Protein AF-0000000081161438 (afdb_homodimer)

Radius of gyration: 26.87 Å; Cα contacts (8 Å, |Δi|>4): 1245; chains: 2; bounding box: 46×81×57 Å

Foldseek 3Di:
DPPPFAEFEAAAAAQQVQCCVVPVGSDDDALVNLLVVLPDPPWPDHAPRFHHHQEYEHEAAALVSDDALPDDHDGRYAYEYHHELVRLVRCDPVSVVSNLSNCPDLRHQAYDDAFDAALDDPVCRVVSLVSRLVSLLSADQRGEYEYDAHHHPPCHASPVRLVVRLVSCLVRPDLSRAYEDAQHQHFLVSLVVCCVSRVNAAYEHELCLLVHDPRSLNNLQNHPLLRYAYHHHWQPDDPDPTPGDGPRNSLVRLVSSCVSNVDDSSSSRVSNRNSSCVNRVVSD/DPPPFFEFEAAAAAQQVQCCVVPVGSDDDALVNLLVVLPDPPWPDHAPRFHHHQEYEHEAAALVSDDALPDDHDGRYAYEYHHELVRLVRCDPVSVVSNLSNCPDLRHQAYDDAFDAALDDPVCRVVSLVSRLVSLLSADQRGEYEYDAHHHPPCHASPVRLVVRLVSCLVRHDLSRAYEDAQHQHFLVSLVVCCVSRVNAAYEHELCLLVHDPRSLNNLQNHPLLRYAYHHHWQPDDPDPTPGDGPRNSLVRLVSSCVSNVDDSSSSRVSNRNSSCVNRVVSD

Sequence (568 aa):
MRAGLPNVFDSHFHLDRTSKKIWKQESGYTVEDLLKYSFSRNVDQKPASKVNVVGGVIIYSEPKTYPDVNFSIEGPWKVAVGVHPKHFDTLTVERSIVLKQLLQHPKVVALGECGLDRTIPVSKWSRQDEVFKRMLHLARADQPLVLHLRGPNGDMYGQDVHARCRELMEIICNPSQMIHVHCFKGTVEMVELWLRKFPRTYFGVTAAVQSFDDAQIAGLRAIPRDRLLLETDSPYFPPGRAEINTPAYIGDVGAYVISHLDLRPSELYQMTLENGLALYGARDMRAGLPNVFDSHFHLDRTSKKIWKQESGYTVEDLLKYSFSRNVDQKPASKVNVVGGVIIYSEPKTYPDVNFSIEGPWKVAVGVHPKHFDTLTVERSIVLKQLLQHPKVVALGECGLDRTIPVSKWSRQDEVFKRMLHLARADQPLVLHLRGPNGDMYGQDVHARCRELMEIICNPSQMIHVHCFKGTVEMVELWLRKFPRTYFGVTAAVQSFDDAQIAGLRAIPRDRLLLETDSPYFPPGRAEINTPAYIGDVGAYVISHLDLRPSELYQMTLENGLALYGARD

Nearest PDB structures (foldseek):
  2gzx-assembly2_B  TM=8.306E-01  e=2.203E-15  Staphylococcus aureus subsp. aureus MW2
  1xwy-assembly1_A  TM=7.849E-01  e=1.197E-15  Escherichia coli
  3rcm-assembly1_A  TM=7.867E-01  e=1.012E-14  Pseudomonas putida KT2440
  2y1h-assembly1_A  TM=7.968E-01  e=1.752E-14  Homo sapiens
  2y1h-assembly1_B  TM=7.716E-01  e=1.674E-13  Homo sapiens

Structure (mmCIF, N/CA/C/O backbone):
data_AF-0000000081161438-model_v1
#
loop_
_entity.id
_entity.type
_entity.pdbx_description
1 polymer 'Uncharacterized protein'
#
loop_
_atom_site.group_PDB
_atom_site.id
_atom_site.type_symbol
_atom_site.label_atom_id
_atom_site.label_alt_id
_atom_site.label_comp_id
_atom_site.label_asym_id
_atom_site.label_entity_id
_atom_site.label_seq_id
_atom_site.pdbx_PDB_ins_code
_atom_site.Cartn_x
_atom_site.Cartn_y
_atom_site.Cartn_z
_atom_site.occupancy
_atom_site.B_iso_or_equiv
_atom_site.auth_seq_id
_atom_site.auth_comp_id
_atom_site.auth_asym_id
_atom_site.auth_atom_id
_atom_site.pdbx_PDB_model_num
ATOM 1 N N . MET A 1 1 ? 23.766 -6.551 -2.883 1 31.58 1 MET A N 1
ATOM 2 C CA . MET A 1 1 ? 22.844 -6.754 -1.778 1 31.58 1 MET A CA 1
ATOM 3 C C . MET A 1 1 ? 22.844 -5.551 -0.839 1 31.58 1 MET A C 1
ATOM 5 O O . MET A 1 1 ? 23.891 -5.082 -0.425 1 31.58 1 MET A O 1
ATOM 9 N N . ARG A 1 2 ? 22.094 -4.473 -1.029 1 45.28 2 ARG A N 1
ATOM 10 C CA . ARG A 1 2 ? 22.188 -3.27 -0.208 1 45.28 2 ARG A CA 1
ATOM 11 C C . ARG A 1 2 ? 22.031 -3.602 1.271 1 45.28 2 ARG A C 1
ATOM 13 O O . ARG A 1 2 ? 21.125 -4.352 1.65 1 45.28 2 ARG A O 1
ATOM 20 N N . ALA A 1 3 ? 22.922 -3.42 2.275 1 52.47 3 ALA A N 1
ATOM 21 C CA . ALA A 1 3 ? 23.016 -3.635 3.719 1 52.47 3 ALA A CA 1
ATOM 22 C C . ALA A 1 3 ? 21.781 -3.068 4.43 1 52.47 3 ALA A C 1
ATOM 24 O O . ALA A 1 3 ? 21.359 -1.945 4.152 1 52.47 3 ALA A O 1
ATOM 25 N N . GLY A 1 4 ? 20.797 -4.117 4.898 1 76.44 4 GLY A N 1
ATOM 26 C CA . GLY A 1 4 ? 19.75 -3.771 5.855 1 76.44 4 GLY A CA 1
ATOM 27 C C . GLY A 1 4 ? 18.344 -3.98 5.312 1 76.44 4 GLY A C 1
ATOM 28 O O . GLY A 1 4 ? 17.375 -3.949 6.07 1 76.44 4 GLY A O 1
ATOM 29 N N . LEU A 1 5 ? 18.328 -4.371 3.85 1 87.06 5 LEU A N 1
ATOM 30 C CA . LEU A 1 5 ? 17 -4.602 3.289 1 87.06 5 LEU A CA 1
ATOM 31 C C . LEU A 1 5 ? 16.562 -6.043 3.512 1 87.06 5 LEU A C 1
ATOM 33 O O . LEU A 1 5 ? 17.391 -6.961 3.49 1 87.06 5 LEU A O 1
ATOM 37 N N . PRO A 1 6 ? 15.32 -6.277 3.67 1 92.75 6 PRO A N 1
ATOM 38 C CA . PRO A 1 6 ? 14.844 -7.648 3.855 1 92.75 6 PRO A CA 1
ATOM 39 C C . PRO A 1 6 ? 14.969 -8.492 2.592 1 92.75 6 PRO A C 1
ATOM 41 O O . PRO A 1 6 ? 14.742 -7.996 1.485 1 92.75 6 PRO A O 1
ATOM 44 N N . ASN A 1 7 ? 15.406 -9.773 2.756 1 96.75 7 ASN A N 1
ATOM 45 C CA . ASN A 1 7 ? 15.43 -10.742 1.663 1 96.75 7 ASN A CA 1
ATOM 46 C C . ASN A 1 7 ? 14.031 -11.273 1.351 1 96.75 7 ASN A C 1
ATOM 48 O O . ASN A 1 7 ? 13.266 -11.586 2.262 1 96.75 7 ASN A O 1
ATOM 52 N N . VAL A 1 8 ? 13.695 -11.305 0.025 1 97.56 8 VAL A N 1
ATOM 53 C CA . VAL A 1 8 ? 12.359 -11.734 -0.353 1 97.56 8 VAL A CA 1
ATOM 54 C C . VAL A 1 8 ? 12.438 -12.688 -1.545 1 97.56 8 VAL A C 1
ATOM 56 O O . VAL A 1 8 ? 13.469 -12.758 -2.219 1 97.56 8 VAL A O 1
ATOM 59 N N . PHE A 1 9 ? 11.375 -13.492 -1.742 1 98.12 9 PHE A N 1
ATOM 60 C CA . PHE A 1 9 ? 11.227 -14.469 -2.812 1 98.12 9 PHE A CA 1
ATOM 61 C C . PHE A 1 9 ? 9.977 -14.172 -3.641 1 98.12 9 PHE A C 1
ATOM 63 O O . PHE A 1 9 ? 8.875 -14.062 -3.1 1 98.12 9 PHE A O 1
ATOM 70 N N . ASP A 1 10 ? 10.086 -13.891 -4.922 1 98.56 10 ASP A N 1
ATOM 71 C CA . ASP A 1 10 ? 8.953 -13.742 -5.82 1 98.56 10 ASP A CA 1
ATOM 72 C C . ASP A 1 10 ? 8.57 -15.086 -6.453 1 98.56 10 ASP A C 1
ATOM 74 O O . ASP A 1 10 ? 9.211 -15.531 -7.41 1 98.56 10 ASP A O 1
ATOM 78 N N . SER A 1 11 ? 7.48 -15.641 -6.051 1 98.75 11 SER A N 1
ATOM 79 C CA . SER A 1 11 ? 7.199 -17.047 -6.352 1 98.75 11 SER A CA 1
ATOM 80 C C . SER A 1 11 ? 6.57 -17.188 -7.73 1 98.75 11 SER A C 1
ATOM 82 O O . SER A 1 11 ? 6.344 -18.312 -8.195 1 98.75 11 SER A O 1
ATOM 84 N N . HIS A 1 12 ? 6.305 -16.047 -8.422 1 98.88 12 HIS A N 1
ATOM 85 C CA . HIS A 1 12 ? 5.637 -16.156 -9.719 1 98.88 12 HIS A CA 1
ATOM 86 C C . HIS A 1 12 ? 5.734 -14.859 -10.508 1 98.88 12 HIS A C 1
ATOM 88 O O . HIS A 1 12 ? 5.102 -13.859 -10.148 1 98.88 12 HIS A O 1
ATOM 94 N N . PHE A 1 13 ? 6.492 -14.836 -11.531 1 98.75 13 PHE A N 1
ATOM 95 C CA . PHE A 1 13 ? 6.543 -13.688 -12.43 1 98.75 13 PHE A CA 1
ATOM 96 C C . PHE A 1 13 ? 6.934 -14.125 -13.836 1 98.75 13 PHE A C 1
ATOM 98 O O . PHE A 1 13 ? 7.523 -15.195 -14.023 1 98.75 13 PHE A O 1
ATOM 105 N N . HIS A 1 14 ? 6.578 -13.375 -14.844 1 98.75 14 HIS A N 1
ATOM 106 C CA . HIS A 1 14 ? 6.816 -13.711 -16.234 1 98.75 14 HIS A CA 1
ATOM 107 C C . HIS A 1 14 ? 7.891 -12.82 -16.844 1 98.75 14 HIS A C 1
ATOM 109 O O . HIS A 1 14 ? 7.609 -11.688 -17.266 1 98.75 14 HIS A O 1
ATOM 115 N N . LEU A 1 15 ? 9.055 -13.367 -16.953 1 98 15 LEU A N 1
ATOM 116 C CA . LEU A 1 15 ? 10.172 -12.602 -17.5 1 98 15 LEU A CA 1
ATOM 117 C C . LEU A 1 15 ? 9.914 -12.242 -18.969 1 98 15 LEU A C 1
ATOM 119 O O . LEU A 1 15 ? 10.133 -11.094 -19.375 1 98 15 LEU A O 1
ATOM 123 N N . ASP A 1 16 ? 9.414 -13.203 -19.719 1 97.69 16 ASP A N 1
ATOM 124 C CA . ASP A 1 16 ? 9.18 -13 -21.156 1 97.69 16 ASP A CA 1
ATOM 125 C C . ASP A 1 16 ? 8.125 -11.922 -21.391 1 97.69 16 ASP A C 1
ATOM 127 O O . ASP A 1 16 ? 8.336 -11 -22.172 1 97.69 16 ASP A O 1
ATOM 131 N N . ARG A 1 17 ? 7.043 -11.953 -20.641 1 97.88 17 ARG A N 1
ATOM 132 C CA . ARG A 1 17 ? 5.953 -11 -20.828 1 97.88 17 ARG A CA 1
ATOM 133 C C . ARG A 1 17 ? 6.352 -9.609 -20.328 1 97.88 17 ARG A C 1
ATOM 135 O O . ARG A 1 17 ? 5.973 -8.602 -20.938 1 97.88 17 ARG A O 1
ATOM 142 N N . THR A 1 18 ? 7.066 -9.602 -19.219 1 98.25 18 THR A N 1
ATOM 143 C CA . THR A 1 18 ? 7.5 -8.312 -18.672 1 98.25 18 THR A CA 1
ATOM 144 C C . THR A 1 18 ? 8.484 -7.633 -19.609 1 98.25 18 THR A C 1
ATOM 146 O O . THR A 1 18 ? 8.375 -6.434 -19.875 1 98.25 18 THR A O 1
ATOM 149 N N . SER A 1 19 ? 9.398 -8.414 -20.203 1 97.88 19 SER A N 1
ATOM 150 C CA . SER A 1 19 ? 10.359 -7.887 -21.172 1 97.88 19 SER A CA 1
ATOM 151 C C . SER A 1 19 ? 9.656 -7.348 -22.406 1 97.88 19 SER A C 1
ATOM 153 O O . SER A 1 19 ? 10.016 -6.285 -22.922 1 97.88 19 SER A O 1
ATOM 155 N N . LYS A 1 20 ? 8.703 -8.07 -22.859 1 97.75 20 LYS A N 1
ATOM 156 C CA . LYS A 1 20 ? 7.945 -7.629 -24.031 1 97.75 20 LYS A CA 1
ATOM 157 C C . LYS A 1 20 ? 7.27 -6.285 -23.766 1 97.75 20 LYS A C 1
ATOM 159 O O . LYS A 1 20 ? 7.281 -5.406 -24.641 1 97.75 20 LYS A O 1
ATOM 164 N N . LYS A 1 21 ? 6.672 -6.152 -22.609 1 97.25 21 LYS A N 1
ATOM 165 C CA . LYS A 1 21 ? 5.961 -4.926 -22.266 1 97.25 21 LYS A CA 1
ATOM 166 C C . LYS A 1 21 ? 6.918 -3.744 -22.156 1 97.25 21 LYS A C 1
ATOM 168 O O . LYS A 1 21 ? 6.586 -2.629 -22.562 1 97.25 21 LYS A O 1
ATOM 173 N N . ILE A 1 22 ? 8.086 -3.98 -21.578 1 96.69 22 ILE A N 1
ATOM 174 C CA . ILE A 1 22 ? 9.023 -2.9 -21.297 1 96.69 22 ILE A CA 1
ATOM 175 C C . ILE A 1 22 ? 9.844 -2.582 -22.547 1 96.69 22 ILE A C 1
ATOM 177 O O . ILE A 1 22 ? 10.016 -1.415 -22.906 1 96.69 22 ILE A O 1
ATOM 181 N N . TRP A 1 23 ? 10.336 -3.65 -23.266 1 97.19 23 TRP A N 1
ATOM 182 C CA . TRP A 1 23 ? 11.352 -3.451 -24.297 1 97.19 23 TRP A CA 1
ATOM 183 C C . TRP A 1 23 ? 10.867 -3.973 -25.656 1 97.19 23 TRP A C 1
ATOM 185 O O . TRP A 1 23 ? 11.625 -3.992 -26.625 1 97.19 23 TRP A O 1
ATOM 195 N N . LYS A 1 24 ? 9.656 -4.496 -25.734 1 97.19 24 LYS A N 1
ATOM 196 C CA . LYS A 1 24 ? 9.047 -5.016 -26.953 1 97.19 24 LYS A CA 1
ATOM 197 C C . LYS A 1 24 ? 9.797 -6.246 -27.453 1 97.19 24 LYS A C 1
ATOM 199 O O . LYS A 1 24 ? 9.773 -6.547 -28.656 1 97.19 24 LYS A O 1
ATOM 204 N N . GLN A 1 25 ? 10.484 -6.902 -26.5 1 96.31 25 GLN A N 1
ATOM 205 C CA . GLN A 1 25 ? 11.18 -8.156 -26.781 1 96.31 25 GLN A CA 1
ATOM 206 C C . GLN A 1 25 ? 10.906 -9.188 -25.703 1 96.31 25 GLN A C 1
ATOM 208 O O . GLN A 1 25 ? 10.984 -8.883 -24.5 1 96.31 25 GLN A O 1
ATOM 213 N N . GLU A 1 26 ? 10.672 -10.398 -26.062 1 94.62 26 GLU A N 1
ATOM 214 C CA . GLU A 1 26 ? 10.281 -11.438 -25.125 1 94.62 26 GLU A CA 1
ATOM 215 C C . GLU A 1 26 ? 11.508 -12.141 -24.531 1 94.62 26 GLU A C 1
ATOM 217 O O . GLU A 1 26 ? 11.406 -12.859 -23.547 1 94.62 26 GLU A O 1
ATOM 222 N N . SER A 1 27 ? 12.672 -11.961 -25.219 1 92.75 27 SER A N 1
ATOM 223 C CA . SER A 1 27 ? 13.906 -12.609 -24.781 1 92.75 27 SER A CA 1
ATOM 224 C C . SER A 1 27 ? 15.078 -11.625 -24.797 1 92.75 27 SER A C 1
ATOM 226 O O . SER A 1 27 ? 14.938 -10.492 -25.266 1 92.75 27 SER A O 1
ATOM 228 N N . GLY A 1 28 ? 16.125 -12.07 -24.109 1 93.56 28 GLY A N 1
ATOM 229 C CA . GLY A 1 28 ? 17.328 -11.273 -24.156 1 93.56 28 GLY A CA 1
ATOM 230 C C . GLY A 1 28 ? 17.547 -10.414 -22.938 1 93.56 28 GLY A C 1
ATOM 231 O O . GLY A 1 28 ? 18.531 -9.688 -22.828 1 93.56 28 GLY A O 1
ATOM 232 N N . TYR A 1 29 ? 16.703 -10.484 -22.031 1 96.19 29 TYR A N 1
ATOM 233 C CA . TYR A 1 29 ? 16.812 -9.711 -20.797 1 96.19 29 TYR A CA 1
ATOM 234 C C . TYR A 1 29 ? 16.781 -10.617 -19.578 1 96.19 29 TYR A C 1
ATOM 236 O O . TYR A 1 29 ? 16.219 -11.719 -19.625 1 96.19 29 TYR A O 1
ATOM 244 N N . THR A 1 30 ? 17.422 -10.148 -18.531 1 97.19 30 THR A N 1
ATOM 245 C CA . THR A 1 30 ? 17.5 -10.922 -17.297 1 97.19 30 THR A CA 1
ATOM 246 C C . THR A 1 30 ? 16.594 -10.32 -16.219 1 97.19 30 THR A C 1
ATOM 248 O O . THR A 1 30 ? 16.062 -9.227 -16.406 1 97.19 30 THR A O 1
ATOM 251 N N . VAL A 1 31 ? 16.406 -11.094 -15.164 1 98.06 31 VAL A N 1
ATOM 252 C CA . VAL A 1 31 ? 15.656 -10.562 -14.031 1 98.06 31 VAL A CA 1
ATOM 253 C C . VAL A 1 31 ? 16.359 -9.336 -13.469 1 98.06 31 VAL A C 1
ATOM 255 O O . VAL A 1 31 ? 15.703 -8.375 -13.047 1 98.06 31 VAL A O 1
ATOM 258 N N . GLU A 1 32 ? 17.703 -9.32 -13.508 1 97.56 32 GLU A N 1
ATOM 259 C CA . GLU A 1 32 ? 18.484 -8.172 -13.055 1 97.56 32 GLU A CA 1
ATOM 260 C C . GLU A 1 32 ? 18.156 -6.93 -13.891 1 97.56 32 GLU A C 1
ATOM 262 O O . GLU A 1 32 ? 18.125 -5.816 -13.375 1 97.56 32 GLU A O 1
ATOM 267 N N . ASP A 1 33 ? 17.906 -7.18 -15.148 1 97.62 33 ASP A N 1
ATOM 268 C CA . ASP A 1 33 ? 17.5 -6.066 -16.016 1 97.62 33 ASP A CA 1
ATOM 269 C C . ASP A 1 33 ? 16.188 -5.461 -15.547 1 97.62 33 ASP A C 1
ATOM 271 O O . ASP A 1 33 ? 16.016 -4.242 -15.547 1 97.62 33 ASP A O 1
ATOM 275 N N . LEU A 1 34 ? 15.227 -6.312 -15.172 1 97.69 34 LEU A N 1
ATOM 276 C CA . LEU A 1 34 ? 13.93 -5.848 -14.68 1 97.69 34 LEU A CA 1
ATOM 277 C C . LEU A 1 34 ? 14.094 -5.059 -13.391 1 97.69 34 LEU A C 1
ATOM 279 O O . LEU A 1 34 ? 13.453 -4.023 -13.203 1 97.69 34 LEU A O 1
ATOM 283 N N . LEU A 1 35 ? 14.969 -5.602 -12.477 1 97.06 35 LEU A N 1
ATOM 284 C CA . LEU A 1 35 ? 15.219 -4.938 -11.203 1 97.06 35 LEU A CA 1
ATOM 285 C C . LEU A 1 35 ? 15.836 -3.562 -11.414 1 97.06 35 LEU A C 1
ATOM 287 O O . LEU A 1 35 ? 15.406 -2.58 -10.812 1 97.06 35 LEU A O 1
ATOM 291 N N . LYS A 1 36 ? 16.797 -3.486 -12.312 1 96.88 36 LYS A N 1
ATOM 292 C CA . LYS A 1 36 ? 17.453 -2.219 -12.617 1 96.88 36 LYS A CA 1
ATOM 293 C C . LYS A 1 36 ? 16.484 -1.234 -13.258 1 96.88 36 LYS A C 1
ATOM 295 O O . LYS A 1 36 ? 16.484 -0.049 -12.922 1 96.88 36 LYS A O 1
ATOM 300 N N . TYR A 1 37 ? 15.656 -1.757 -14.164 1 96.88 37 TYR A N 1
ATOM 301 C CA . TYR A 1 37 ? 14.664 -0.938 -14.852 1 96.88 37 TYR A CA 1
ATOM 302 C C . TYR A 1 37 ? 13.734 -0.26 -13.852 1 96.88 37 TYR A C 1
ATOM 304 O O . TYR A 1 37 ? 13.406 0.919 -14 1 96.88 37 TYR A O 1
ATOM 312 N N . SER A 1 38 ? 13.32 -0.938 -12.844 1 95.81 38 SER A N 1
ATOM 313 C CA . SER A 1 38 ? 12.297 -0.499 -11.898 1 95.81 38 SER A CA 1
ATOM 314 C C . SER A 1 38 ? 12.781 0.692 -11.078 1 95.81 38 SER A C 1
ATOM 316 O O . SER A 1 38 ? 11.977 1.387 -10.453 1 95.81 38 SER A O 1
ATOM 318 N N . PHE A 1 39 ? 14.109 0.936 -11.078 1 93.44 39 PHE A N 1
ATOM 319 C CA . PHE A 1 39 ? 14.664 2.051 -10.32 1 93.44 39 PHE A CA 1
ATOM 320 C C . PHE A 1 39 ? 15.234 3.111 -11.258 1 93.44 39 PHE A C 1
ATOM 322 O O . PHE A 1 39 ? 15.859 4.074 -10.812 1 93.44 39 PHE A O 1
ATOM 329 N N . SER A 1 40 ? 15.016 2.912 -12.539 1 94.56 40 SER A N 1
ATOM 330 C CA . SER A 1 40 ? 15.555 3.836 -13.539 1 94.56 40 SER A CA 1
ATOM 331 C C . SER A 1 40 ? 14.703 5.098 -13.641 1 94.56 40 SER A C 1
ATOM 333 O O . SER A 1 40 ? 13.609 5.156 -13.07 1 94.56 40 SER A O 1
ATOM 335 N N . ARG A 1 41 ? 15.102 6.113 -14.273 1 90.88 41 ARG A N 1
ATOM 336 C CA . ARG A 1 41 ? 14.43 7.398 -14.438 1 90.88 41 ARG A CA 1
ATOM 337 C C . ARG A 1 41 ? 13.172 7.25 -15.289 1 90.88 41 ARG A C 1
ATOM 339 O O . ARG A 1 41 ? 12.305 8.125 -15.281 1 90.88 41 ARG A O 1
ATOM 346 N N . ASN A 1 42 ? 13.031 6.094 -16 1 88.88 42 ASN A N 1
ATOM 347 C CA . ASN A 1 42 ? 11.914 5.867 -16.906 1 88.88 42 ASN A CA 1
ATOM 348 C C . ASN A 1 42 ? 10.664 5.422 -16.156 1 88.88 42 ASN A C 1
ATOM 350 O O . ASN A 1 42 ? 9.57 5.359 -16.734 1 88.88 42 ASN A O 1
ATOM 354 N N . VAL A 1 43 ? 10.898 5.078 -14.93 1 91.44 43 VAL A N 1
ATOM 355 C CA . VAL A 1 43 ? 9.789 4.555 -14.133 1 91.44 43 VAL A CA 1
ATOM 356 C C . VAL A 1 43 ? 9.234 5.656 -13.234 1 91.44 43 VAL A C 1
ATOM 358 O O . VAL A 1 43 ? 9.969 6.266 -12.453 1 91.44 43 VAL A O 1
ATOM 361 N N . ASP A 1 44 ? 7.973 5.949 -13.352 1 83.94 44 ASP A N 1
ATOM 362 C CA . ASP A 1 44 ? 7.336 7.039 -12.625 1 83.94 44 ASP A CA 1
ATOM 363 C C . ASP A 1 44 ? 7.176 6.695 -11.141 1 83.94 44 ASP A C 1
ATOM 365 O O . ASP A 1 44 ? 7.492 7.508 -10.273 1 83.94 44 ASP A O 1
ATOM 369 N N . GLN A 1 45 ? 6.703 5.516 -10.898 1 87.75 45 GLN A N 1
ATOM 370 C CA . GLN A 1 45 ? 6.543 5.086 -9.516 1 87.75 45 GLN A CA 1
ATOM 371 C C . GLN A 1 45 ? 7.508 3.955 -9.18 1 87.75 45 GLN A C 1
ATOM 373 O O . GLN A 1 45 ? 7.246 2.791 -9.484 1 87.75 45 GLN A O 1
ATOM 378 N N . LYS A 1 46 ? 8.539 4.336 -8.492 1 91.19 46 LYS A N 1
ATOM 379 C CA . LYS A 1 46 ? 9.516 3.35 -8.039 1 91.19 46 LYS A CA 1
ATOM 380 C C . LYS A 1 46 ? 8.969 2.529 -6.871 1 91.19 46 LYS A C 1
ATOM 382 O O . LYS A 1 46 ? 8.047 2.967 -6.176 1 91.19 46 LYS A O 1
ATOM 387 N N . PRO A 1 47 ? 9.508 1.334 -6.676 1 92.25 47 PRO A N 1
ATOM 388 C CA . PRO A 1 47 ? 9.086 0.556 -5.508 1 92.25 47 PRO A CA 1
ATOM 389 C C . PRO A 1 47 ? 9.234 1.325 -4.199 1 92.25 47 PRO A C 1
ATOM 391 O O . PRO A 1 47 ? 10.305 1.872 -3.922 1 92.25 47 PRO A O 1
ATOM 394 N N . ALA A 1 48 ? 8.172 1.345 -3.469 1 87.38 48 ALA A N 1
ATOM 395 C CA . ALA A 1 48 ? 8.156 2.078 -2.205 1 87.38 48 ALA A CA 1
ATOM 396 C C . ALA A 1 48 ? 8.805 1.264 -1.092 1 87.38 48 ALA A C 1
ATOM 398 O O . ALA A 1 48 ? 9.492 1.819 -0.227 1 87.38 48 ALA A O 1
ATOM 399 N N . SER A 1 49 ? 8.508 0.006 -1.026 1 89 49 SER A N 1
ATOM 400 C CA . SER A 1 49 ? 9.102 -0.917 -0.068 1 89 49 SER A CA 1
ATOM 401 C C . SER A 1 49 ? 10.32 -1.62 -0.664 1 89 49 SER A C 1
ATOM 403 O O . SER A 1 49 ? 10.18 -2.645 -1.335 1 89 49 SER A O 1
ATOM 405 N N . LYS A 1 50 ? 11.484 -1.134 -0.329 1 87 50 LYS A N 1
ATOM 406 C CA . LYS A 1 50 ? 12.711 -1.663 -0.915 1 87 50 LYS A CA 1
ATOM 407 C C . LYS A 1 50 ? 13.109 -2.984 -0.262 1 87 50 LYS A C 1
ATOM 409 O O . LYS A 1 50 ? 13.109 -3.102 0.965 1 87 50 LYS A O 1
ATOM 414 N N . VAL A 1 51 ? 13.336 -3.924 -1.122 1 93.31 51 VAL A N 1
ATOM 415 C CA . VAL A 1 51 ? 13.68 -5.266 -0.663 1 93.31 51 VAL A CA 1
ATOM 416 C C . VAL A 1 51 ? 14.812 -5.832 -1.516 1 93.31 51 VAL A C 1
ATOM 418 O O . VAL A 1 51 ? 15.156 -5.266 -2.555 1 93.31 51 VAL A O 1
ATOM 421 N N . ASN A 1 52 ? 15.453 -6.871 -0.988 1 95.81 52 ASN A N 1
ATOM 422 C CA . ASN A 1 52 ? 16.422 -7.668 -1.743 1 95.81 52 ASN A CA 1
ATOM 423 C C . ASN A 1 52 ? 15.781 -8.938 -2.295 1 95.81 52 ASN A C 1
ATOM 425 O O . ASN A 1 52 ? 15.523 -9.883 -1.545 1 95.81 52 ASN A O 1
ATOM 429 N N . VAL A 1 53 ? 15.57 -8.93 -3.564 1 97.19 53 VAL A N 1
ATOM 430 C CA . VAL A 1 53 ? 14.984 -10.125 -4.172 1 97.19 53 VAL A CA 1
ATOM 431 C C . VAL A 1 53 ? 16.062 -11.195 -4.352 1 97.19 53 VAL A C 1
ATOM 433 O O . VAL A 1 53 ? 16.891 -11.102 -5.262 1 97.19 53 VAL A O 1
ATOM 436 N N . VAL A 1 54 ? 15.984 -12.273 -3.535 1 96.5 54 VAL A N 1
ATOM 437 C CA . VAL A 1 54 ? 17.109 -13.203 -3.488 1 96.5 54 VAL A CA 1
ATOM 438 C C . VAL A 1 54 ? 16.703 -14.531 -4.133 1 96.5 54 VAL A C 1
ATOM 440 O O . VAL A 1 54 ? 17.453 -15.508 -4.074 1 96.5 54 VAL A O 1
ATOM 443 N N . GLY A 1 55 ? 15.523 -14.57 -4.73 1 96.56 55 GLY A N 1
ATOM 444 C CA . GLY A 1 55 ? 15.039 -15.742 -5.441 1 96.56 55 GLY A CA 1
ATOM 445 C C . GLY A 1 55 ? 13.664 -15.547 -6.047 1 96.56 55 GLY A C 1
ATOM 446 O O . GLY A 1 55 ? 12.984 -14.57 -5.738 1 96.56 55 GLY A O 1
ATOM 447 N N . GLY A 1 56 ? 13.273 -16.375 -6.867 1 98 56 GLY A N 1
ATOM 448 C CA . GLY A 1 56 ? 11.977 -16.328 -7.508 1 98 56 GLY A CA 1
ATOM 449 C C . GLY A 1 56 ? 11.82 -17.359 -8.609 1 98 56 GLY A C 1
ATOM 450 O O . GLY A 1 56 ? 12.758 -18.094 -8.922 1 98 56 GLY A O 1
ATOM 451 N N . VAL A 1 57 ? 10.641 -17.469 -9.109 1 98.56 57 VAL A N 1
ATOM 452 C CA . VAL A 1 57 ? 10.32 -18.453 -10.133 1 98.56 57 VAL A CA 1
ATOM 453 C C . VAL A 1 57 ? 9.836 -17.75 -11.398 1 98.56 57 VAL A C 1
ATOM 455 O O . VAL A 1 57 ? 8.812 -17.062 -11.383 1 98.56 57 VAL A O 1
ATOM 458 N N . ILE A 1 58 ? 10.609 -17.875 -12.469 1 98.5 58 ILE A N 1
ATOM 459 C CA . ILE A 1 58 ? 10.234 -17.391 -13.789 1 98.5 58 ILE A CA 1
ATOM 460 C C . ILE A 1 58 ? 9.227 -18.344 -14.43 1 98.5 58 ILE A C 1
ATOM 462 O O . ILE A 1 58 ? 9.5 -19.547 -14.562 1 98.5 58 ILE A O 1
ATOM 466 N N . ILE A 1 59 ? 8.109 -17.812 -14.836 1 98.62 59 ILE A N 1
ATOM 467 C CA . ILE A 1 59 ? 7.059 -18.641 -15.406 1 98.62 59 ILE A CA 1
ATOM 468 C C . ILE A 1 59 ? 7.051 -18.484 -16.922 1 98.62 59 ILE A C 1
ATOM 470 O O . ILE A 1 59 ? 6.828 -17.391 -17.453 1 98.62 59 ILE A O 1
ATOM 474 N N . TYR A 1 60 ? 7.293 -19.547 -17.594 1 97.94 60 TYR A N 1
ATOM 475 C CA . TYR A 1 60 ? 7.027 -19.641 -19.031 1 97.94 60 TYR A CA 1
ATOM 476 C C . TYR A 1 60 ? 5.758 -20.438 -19.297 1 97.94 60 TYR A C 1
ATOM 478 O O . TYR A 1 60 ? 5.773 -21.672 -19.281 1 97.94 60 TYR A O 1
ATOM 486 N N . SER A 1 61 ? 4.699 -19.703 -19.594 1 97 61 SER A N 1
ATOM 487 C CA . SER A 1 61 ? 3.404 -20.359 -19.688 1 97 61 SER A CA 1
ATOM 488 C C . SER A 1 61 ? 2.912 -20.406 -21.125 1 97 61 SER A C 1
ATOM 490 O O . SER A 1 61 ? 1.754 -20.75 -21.391 1 97 61 SER A O 1
ATOM 492 N N . GLU A 1 62 ? 3.693 -20.031 -22.062 1 95.56 62 GLU A N 1
ATOM 493 C CA . GLU A 1 62 ? 3.428 -20.109 -23.484 1 95.56 62 GLU A CA 1
ATOM 494 C C . GLU A 1 62 ? 4.551 -20.844 -24.219 1 95.56 62 GLU A C 1
ATOM 496 O O . GLU A 1 62 ? 5.695 -20.391 -24.234 1 95.56 62 GLU A O 1
ATOM 501 N N . PRO A 1 63 ? 4.168 -21.906 -24.922 1 94.5 63 PRO A N 1
ATOM 502 C CA . PRO A 1 63 ? 5.195 -22.734 -25.547 1 94.5 63 PRO A CA 1
ATOM 503 C C . PRO A 1 63 ? 6.059 -21.953 -26.531 1 94.5 63 PRO A C 1
ATOM 505 O O . PRO A 1 63 ? 7.246 -22.266 -26.703 1 94.5 63 PRO A O 1
ATOM 508 N N . LYS A 1 64 ? 5.508 -20.922 -27.141 1 92.06 64 LYS A N 1
ATOM 509 C CA . LYS A 1 64 ? 6.25 -20.141 -28.125 1 92.06 64 LYS A CA 1
ATOM 510 C C . LYS A 1 64 ? 7.402 -19.375 -27.484 1 92.06 64 LYS A C 1
ATOM 512 O O . LYS A 1 64 ? 8.375 -19.016 -28.141 1 92.06 64 LYS A O 1
ATOM 517 N N . THR A 1 65 ? 7.371 -19.203 -26.172 1 93.88 65 THR A N 1
ATOM 518 C CA . THR A 1 65 ? 8.391 -18.406 -25.5 1 93.88 65 THR A CA 1
ATOM 519 C C . THR A 1 65 ? 9.266 -19.266 -24.609 1 93.88 65 THR A C 1
ATOM 521 O O . THR A 1 65 ? 10.102 -18.75 -23.859 1 93.88 65 THR A O 1
ATOM 524 N N . TYR A 1 66 ? 9.055 -20.609 -24.656 1 95.25 66 TYR A N 1
ATOM 525 C CA . TYR A 1 66 ? 9.906 -21.5 -23.875 1 95.25 66 TYR A CA 1
ATOM 526 C C . TYR A 1 66 ? 11.375 -21.203 -24.109 1 95.25 66 TYR A C 1
ATOM 528 O O . TYR A 1 66 ? 11.781 -20.891 -25.234 1 95.25 66 TYR A O 1
ATOM 536 N N . PRO A 1 67 ? 12.164 -21.312 -23.094 1 94.06 67 PRO A N 1
ATOM 537 C CA . PRO A 1 67 ? 13.602 -21.297 -23.344 1 94.06 67 PRO A CA 1
ATOM 538 C C . PRO A 1 67 ? 14.094 -22.547 -24.047 1 94.06 67 PRO A C 1
ATOM 540 O O . PRO A 1 67 ? 13.359 -23.531 -24.156 1 94.06 67 PRO A O 1
ATOM 543 N N . ASP A 1 68 ? 15.305 -22.453 -24.484 1 93.38 68 ASP A N 1
ATOM 544 C CA . ASP A 1 68 ? 15.938 -23.641 -25.031 1 93.38 68 ASP A CA 1
ATOM 545 C C . ASP A 1 68 ? 16.062 -24.734 -23.984 1 93.38 68 ASP A C 1
ATOM 547 O O . ASP A 1 68 ? 16.219 -24.453 -22.797 1 93.38 68 ASP A O 1
ATOM 551 N N . VAL A 1 69 ? 15.992 -26 -24.375 1 93.38 69 VAL A N 1
ATOM 552 C CA . VAL A 1 69 ? 16.031 -27.125 -23.453 1 93.38 69 VAL A CA 1
ATOM 553 C C . VAL A 1 69 ? 17.359 -27.109 -22.688 1 93.38 69 VAL A C 1
ATOM 555 O O . VAL A 1 69 ? 17.438 -27.625 -21.562 1 93.38 69 VAL A O 1
ATOM 558 N N . ASN A 1 70 ? 18.391 -26.469 -23.312 1 92.5 70 ASN A N 1
ATOM 559 C CA . ASN A 1 70 ? 19.703 -26.406 -22.688 1 92.5 70 ASN A CA 1
ATOM 560 C C . ASN A 1 70 ? 20.016 -24.984 -22.203 1 92.5 70 ASN A C 1
ATOM 562 O O . ASN A 1 70 ? 21.188 -24.594 -22.172 1 92.5 70 ASN A O 1
ATOM 566 N N . PHE A 1 71 ? 18.922 -24.297 -21.844 1 93.12 71 PHE A N 1
ATOM 567 C CA . PHE A 1 71 ? 19.125 -22.906 -21.422 1 93.12 71 PHE A CA 1
ATOM 568 C C . PHE A 1 71 ? 19.938 -22.859 -20.125 1 93.12 71 PHE A C 1
ATOM 570 O O . PHE A 1 71 ? 20.109 -23.875 -19.453 1 93.12 71 PHE A O 1
ATOM 577 N N . SER A 1 72 ? 20.547 -21.703 -19.922 1 92 72 SER A N 1
ATOM 578 C CA . SER A 1 72 ? 21.219 -21.406 -18.672 1 92 72 SER A CA 1
ATOM 579 C C . SER A 1 72 ? 20.656 -20.141 -18.031 1 92 72 SER A C 1
ATOM 581 O O . SER A 1 72 ? 20.234 -19.219 -18.734 1 92 72 SER A O 1
ATOM 583 N N . ILE A 1 73 ? 20.547 -20.172 -16.844 1 90.5 73 ILE A N 1
ATOM 584 C CA . ILE A 1 73 ? 20.109 -19 -16.109 1 90.5 73 ILE A CA 1
ATOM 585 C C . ILE A 1 73 ? 21.031 -18.75 -14.914 1 90.5 73 ILE A C 1
ATOM 587 O O . ILE A 1 73 ? 21.406 -19.688 -14.211 1 90.5 73 ILE A O 1
ATOM 591 N N . GLU A 1 74 ? 21.5 -17.562 -14.836 1 87.31 74 GLU A N 1
ATOM 592 C CA . GLU A 1 74 ? 22.359 -17.172 -13.727 1 87.31 74 GLU A CA 1
ATOM 593 C C . GLU A 1 74 ? 21.547 -16.609 -12.562 1 87.31 74 GLU A C 1
ATOM 595 O O . GLU A 1 74 ? 20.375 -16.234 -12.734 1 87.31 74 GLU A O 1
ATOM 600 N N . GLY A 1 75 ? 22.156 -16.688 -11.445 1 87.94 75 GLY A N 1
ATOM 601 C CA . GLY A 1 75 ? 21.516 -16.109 -10.281 1 87.94 75 GLY A CA 1
ATOM 602 C C . GLY A 1 75 ? 20.609 -17.078 -9.547 1 87.94 75 GLY A C 1
ATOM 603 O O . GLY A 1 75 ? 20.688 -18.281 -9.758 1 87.94 75 GLY A O 1
ATOM 604 N N . PRO A 1 76 ? 19.781 -16.562 -8.656 1 93.81 76 PRO A N 1
ATOM 605 C CA . PRO A 1 76 ? 18.984 -17.391 -7.762 1 93.81 76 PRO A CA 1
ATOM 606 C C . PRO A 1 76 ? 17.625 -17.781 -8.352 1 93.81 76 PRO A C 1
ATOM 608 O O . PRO A 1 76 ? 16.75 -18.266 -7.629 1 93.81 76 PRO A O 1
ATOM 611 N N . TRP A 1 77 ? 17.422 -17.641 -9.602 1 96.69 77 TRP A N 1
ATOM 612 C CA . TRP A 1 77 ? 16.109 -17.766 -10.242 1 96.69 77 TRP A CA 1
ATOM 613 C C . TRP A 1 77 ? 15.828 -19.203 -10.625 1 96.69 77 TRP A C 1
ATOM 615 O O . TRP A 1 77 ? 16.719 -19.922 -11.078 1 96.69 77 TRP A O 1
ATOM 625 N N . LYS A 1 78 ? 14.68 -19.656 -10.367 1 97.25 78 LYS A N 1
ATOM 626 C CA . LYS A 1 78 ? 14.148 -20.953 -10.828 1 97.25 78 LYS A CA 1
ATOM 627 C C . LYS A 1 78 ? 13.109 -20.75 -11.922 1 97.25 78 LYS A C 1
ATOM 629 O O . LYS A 1 78 ? 12.672 -19.625 -12.188 1 97.25 78 LYS A O 1
ATOM 634 N N . VAL A 1 79 ? 12.797 -21.844 -12.578 1 97.56 79 VAL A N 1
ATOM 635 C CA . VAL A 1 79 ? 11.914 -21.734 -13.734 1 97.56 79 VAL A CA 1
ATOM 636 C C . VAL A 1 79 ? 10.758 -22.719 -13.602 1 97.56 79 VAL A C 1
ATOM 638 O O . VAL A 1 79 ? 10.93 -23.828 -13.07 1 97.56 79 VAL A O 1
ATOM 641 N N . ALA A 1 80 ? 9.625 -22.312 -13.984 1 98.19 80 ALA A N 1
ATOM 642 C CA . ALA A 1 80 ? 8.477 -23.172 -14.234 1 98.19 80 ALA A CA 1
ATOM 643 C C . ALA A 1 80 ? 8.031 -23.094 -15.688 1 98.19 80 ALA A C 1
ATOM 645 O O . ALA A 1 80 ? 8.047 -22.016 -16.281 1 98.19 80 ALA A O 1
ATOM 646 N N . VAL A 1 81 ? 7.637 -24.219 -16.25 1 98 81 VAL A N 1
ATOM 647 C CA . VAL A 1 81 ? 7.191 -24.25 -17.641 1 98 81 VAL A CA 1
ATOM 648 C C . VAL A 1 81 ? 5.84 -24.969 -17.734 1 98 81 VAL A C 1
ATOM 650 O O . VAL A 1 81 ? 5.609 -25.969 -17.047 1 98 81 VAL A O 1
ATOM 653 N N . GLY A 1 82 ? 4.961 -24.391 -18.391 1 97.94 82 GLY A N 1
ATOM 654 C CA . GLY A 1 82 ? 3.641 -24.969 -18.594 1 97.94 82 GLY A CA 1
ATOM 655 C C . GLY A 1 82 ? 2.885 -24.328 -19.75 1 97.94 82 GLY A C 1
ATOM 656 O O . GLY A 1 82 ? 3.484 -23.938 -20.75 1 97.94 82 GLY A O 1
ATOM 657 N N . VAL A 1 83 ? 1.599 -24.438 -19.719 1 97.81 83 VAL A N 1
ATOM 658 C CA . VAL A 1 83 ? 0.721 -23.859 -20.734 1 97.81 83 VAL A CA 1
ATOM 659 C C . VAL A 1 83 ? -0.451 -23.156 -20.047 1 97.81 83 VAL A C 1
ATOM 661 O O . VAL A 1 83 ? -1.269 -23.797 -19.391 1 97.81 83 VAL A O 1
ATOM 664 N N . HIS A 1 84 ? -0.481 -21.828 -20.219 1 98.06 84 HIS A N 1
ATOM 665 C CA . HIS A 1 84 ? -1.597 -21.078 -19.656 1 98.06 84 HIS A CA 1
ATOM 666 C C . HIS A 1 84 ? -2.934 -21.641 -20.141 1 98.06 84 HIS A C 1
ATOM 668 O O . HIS A 1 84 ? -3.107 -21.906 -21.328 1 98.06 84 HIS A O 1
ATOM 674 N N . PRO A 1 85 ? -3.852 -21.766 -19.266 1 97.62 85 PRO A N 1
ATOM 675 C CA . PRO A 1 85 ? -5.098 -22.438 -19.641 1 97.62 85 PRO A CA 1
ATOM 676 C C . PRO A 1 85 ? -5.863 -21.703 -20.734 1 97.62 85 PRO A C 1
ATOM 678 O O . PRO A 1 85 ? -6.656 -22.312 -21.453 1 97.62 85 PRO A O 1
ATOM 681 N N . LYS A 1 86 ? -5.633 -20.422 -20.922 1 96.56 86 LYS A N 1
ATOM 682 C CA . LYS A 1 86 ? -6.305 -19.719 -22.016 1 96.56 86 LYS A CA 1
ATOM 683 C C . LYS A 1 86 ? -5.703 -20.094 -23.359 1 96.56 86 LYS A C 1
ATOM 685 O O . LYS A 1 86 ? -6.305 -19.844 -24.406 1 96.56 86 LYS A O 1
ATOM 690 N N . HIS A 1 87 ? -4.52 -20.656 -23.312 1 95.62 87 HIS A N 1
ATOM 691 C CA . HIS A 1 87 ? -3.807 -20.984 -24.531 1 95.62 87 HIS A CA 1
ATOM 692 C C . HIS A 1 87 ? -3.562 -22.484 -24.641 1 95.62 87 HIS A C 1
ATOM 694 O O . HIS A 1 87 ? -2.533 -22.906 -25.172 1 95.62 87 HIS A O 1
ATOM 700 N N . PHE A 1 88 ? -4.465 -23.219 -24.141 1 94.38 88 PHE A N 1
ATOM 701 C CA . PHE A 1 88 ? -4.34 -24.672 -24.062 1 94.38 88 PHE A CA 1
ATOM 702 C C . PHE A 1 88 ? -4.094 -25.281 -25.438 1 94.38 88 PHE A C 1
ATOM 704 O O . PHE A 1 88 ? -3.455 -26.328 -25.547 1 94.38 88 PHE A O 1
ATOM 711 N N . ASP A 1 89 ? -4.531 -24.594 -26.484 1 93.44 89 ASP A N 1
ATOM 712 C CA . ASP A 1 89 ? -4.449 -25.141 -27.828 1 93.44 89 ASP A CA 1
ATOM 713 C C . ASP A 1 89 ? -3.041 -24.984 -28.391 1 93.44 89 ASP A C 1
ATOM 715 O O . ASP A 1 89 ? -2.721 -25.562 -29.438 1 93.44 89 ASP A O 1
ATOM 719 N N . THR A 1 90 ? -2.184 -24.359 -27.688 1 93.94 90 THR A N 1
ATOM 720 C CA . THR A 1 90 ? -0.827 -24.141 -28.188 1 93.94 90 THR A CA 1
ATOM 721 C C . THR A 1 90 ? 0.077 -25.312 -27.812 1 93.94 90 THR A C 1
ATOM 723 O O . THR A 1 90 ? 1.216 -25.391 -28.266 1 93.94 90 THR A O 1
ATOM 726 N N . LEU A 1 91 ? -0.417 -26.266 -27.016 1 92.69 91 LEU A N 1
ATOM 727 C CA . LEU A 1 91 ? 0.36 -27.438 -26.656 1 92.69 91 LEU A CA 1
ATOM 728 C C . LEU A 1 91 ? 0.233 -28.516 -27.734 1 92.69 91 LEU A C 1
ATOM 730 O O . LEU A 1 91 ? -0.553 -29.453 -27.594 1 92.69 91 LEU A O 1
ATOM 734 N N . THR A 1 92 ? 1.04 -28.375 -28.719 1 91.5 92 THR A N 1
ATOM 735 C CA . THR A 1 92 ? 1.109 -29.391 -29.781 1 91.5 92 THR A CA 1
ATOM 736 C C . THR A 1 92 ? 1.931 -30.594 -29.312 1 91.5 92 THR A C 1
ATOM 738 O O . THR A 1 92 ? 2.529 -30.562 -28.25 1 91.5 92 THR A O 1
ATOM 741 N N . VAL A 1 93 ? 1.891 -31.625 -30.125 1 91.25 93 VAL A N 1
ATOM 742 C CA . VAL A 1 93 ? 2.678 -32.812 -29.812 1 91.25 93 VAL A CA 1
ATOM 743 C C . VAL A 1 93 ? 4.156 -32.438 -29.703 1 91.25 93 VAL A C 1
ATOM 745 O O . VAL A 1 93 ? 4.844 -32.875 -28.781 1 91.25 93 VAL A O 1
ATOM 748 N N . GLU A 1 94 ? 4.539 -31.641 -30.625 1 91.81 94 GLU A N 1
ATOM 749 C CA . GLU A 1 94 ? 5.934 -31.219 -30.625 1 91.81 94 GLU A CA 1
ATOM 750 C C . GLU A 1 94 ? 6.277 -30.422 -29.375 1 91.81 94 GLU A C 1
ATOM 752 O O . GLU A 1 94 ? 7.34 -30.609 -28.781 1 91.81 94 GLU A O 1
ATOM 757 N N . ARG A 1 95 ? 5.395 -29.516 -28.969 1 92.12 95 ARG A N 1
ATOM 758 C CA . ARG A 1 95 ? 5.641 -28.672 -27.812 1 92.12 95 ARG A CA 1
ATOM 759 C C . ARG A 1 95 ? 5.559 -29.484 -26.516 1 92.12 95 ARG A C 1
ATOM 761 O O . ARG A 1 95 ? 6.246 -29.188 -25.547 1 92.12 95 ARG A O 1
ATOM 768 N N . SER A 1 96 ? 4.75 -30.5 -26.625 1 93.81 96 SER A N 1
ATOM 769 C CA . SER A 1 96 ? 4.66 -31.391 -25.469 1 93.81 96 SER A CA 1
ATOM 770 C C . SER A 1 96 ? 5.988 -32.094 -25.203 1 93.81 96 SER A C 1
ATOM 772 O O . SER A 1 96 ? 6.359 -32.312 -24.047 1 93.81 96 SER A O 1
ATOM 774 N N . ILE A 1 97 ? 6.695 -32.438 -26.234 1 94.75 97 ILE A N 1
ATOM 775 C CA . ILE A 1 97 ? 8 -33.094 -26.125 1 94.75 97 ILE A CA 1
ATOM 776 C C . ILE A 1 97 ? 9 -32.125 -25.516 1 94.75 97 ILE A C 1
ATOM 778 O O . ILE A 1 97 ? 9.773 -32.469 -24.625 1 94.75 97 ILE A O 1
ATOM 782 N N . VAL A 1 98 ? 8.938 -30.891 -25.984 1 95.56 98 VAL A N 1
ATOM 783 C CA . VAL A 1 98 ? 9.82 -29.859 -25.453 1 95.56 98 VAL A CA 1
ATOM 784 C C . VAL A 1 98 ? 9.531 -29.641 -23.969 1 95.56 98 VAL A C 1
ATOM 786 O O . VAL A 1 98 ? 10.453 -29.531 -23.172 1 95.56 98 VAL A O 1
ATOM 789 N N . LEU A 1 99 ? 8.266 -29.594 -23.656 1 96.69 99 LEU A N 1
ATOM 790 C CA . LEU A 1 99 ? 7.844 -29.422 -22.281 1 96.69 99 LEU A CA 1
ATOM 791 C C . LEU A 1 99 ? 8.406 -30.531 -21.391 1 96.69 99 LEU A C 1
ATOM 793 O O . LEU A 1 99 ? 8.961 -30.266 -20.328 1 96.69 99 LEU A O 1
ATOM 797 N N . LYS A 1 100 ? 8.32 -31.75 -21.828 1 96.12 100 LYS A N 1
ATOM 798 C CA . LYS A 1 100 ? 8.812 -32.906 -21.078 1 96.12 100 LYS A CA 1
ATOM 799 C C . LYS A 1 100 ? 10.32 -32.812 -20.875 1 96.12 100 LYS A C 1
ATOM 801 O O . LYS A 1 100 ? 10.828 -33.156 -19.797 1 96.12 100 LYS A O 1
ATOM 806 N N . GLN A 1 101 ? 10.984 -32.375 -21.922 1 96.75 101 GLN A N 1
ATOM 807 C CA . GLN A 1 101 ? 12.43 -32.219 -21.828 1 96.75 101 GLN A CA 1
ATOM 808 C C . GLN A 1 101 ? 12.812 -31.141 -20.844 1 96.75 101 GLN A C 1
ATOM 810 O O . GLN A 1 101 ? 13.727 -31.312 -20.031 1 96.75 101 GLN A O 1
ATOM 815 N N . LEU A 1 102 ? 12.117 -30.031 -20.891 1 97.06 102 LEU A N 1
ATOM 816 C CA . LEU A 1 102 ? 12.398 -28.906 -20.016 1 97.06 102 LEU A CA 1
ATOM 817 C C . LEU A 1 102 ? 12.18 -29.281 -18.562 1 97.06 102 LEU A C 1
ATOM 819 O O . LEU A 1 102 ? 12.906 -28.844 -17.672 1 97.06 102 LEU A O 1
ATOM 823 N N . LEU A 1 103 ? 11.203 -30.141 -18.281 1 96.25 103 LEU A N 1
ATOM 824 C CA . LEU A 1 103 ? 10.867 -30.547 -16.922 1 96.25 103 LEU A CA 1
ATOM 825 C C . LEU A 1 103 ? 12 -31.359 -16.297 1 96.25 103 LEU A C 1
ATOM 827 O O . LEU A 1 103 ? 12.039 -31.547 -15.086 1 96.25 103 LEU A O 1
ATOM 831 N N . GLN A 1 104 ? 12.961 -31.781 -17.141 1 94.69 104 GLN A N 1
ATOM 832 C CA . GLN A 1 104 ? 14.102 -32.531 -16.656 1 94.69 104 GLN A CA 1
ATOM 833 C C . GLN A 1 104 ? 15.297 -31.625 -16.375 1 94.69 104 GLN A C 1
ATOM 835 O O . GLN A 1 104 ? 16.266 -32.062 -15.742 1 94.69 104 GLN A O 1
ATOM 840 N N . HIS A 1 105 ? 15.195 -30.406 -16.875 1 94.5 105 HIS A N 1
ATOM 841 C CA . HIS A 1 105 ? 16.266 -29.453 -16.641 1 94.5 105 HIS A CA 1
ATOM 842 C C . HIS A 1 105 ? 16.422 -29.125 -15.164 1 94.5 105 HIS A C 1
ATOM 844 O O . HIS A 1 105 ? 15.422 -28.938 -14.461 1 94.5 105 HIS A O 1
ATOM 850 N N . PRO A 1 106 ? 17.594 -29.047 -14.609 1 92.31 106 PRO A N 1
ATOM 851 C CA . PRO A 1 106 ? 17.812 -28.828 -13.18 1 92.31 106 PRO A CA 1
ATOM 852 C C . PRO A 1 106 ? 17.219 -27.516 -12.688 1 92.31 106 PRO A C 1
ATOM 854 O O . PRO A 1 106 ? 16.844 -27.406 -11.516 1 92.31 106 PRO A O 1
ATOM 857 N N . LYS A 1 107 ? 17.109 -26.484 -13.562 1 94.88 107 LYS A N 1
ATOM 858 C CA . LYS A 1 107 ? 16.594 -25.172 -13.164 1 94.88 107 LYS A CA 1
ATOM 859 C C . LYS A 1 107 ? 15.078 -25.109 -13.297 1 94.88 107 LYS A C 1
ATOM 861 O O . LYS A 1 107 ? 14.445 -24.203 -12.773 1 94.88 107 LYS A O 1
ATOM 866 N N . VAL A 1 108 ? 14.516 -26.078 -13.969 1 96.69 108 VAL A N 1
ATOM 867 C CA . VAL A 1 108 ? 13.062 -26.156 -14.055 1 96.69 108 VAL A CA 1
ATOM 868 C C . VAL A 1 108 ? 12.516 -26.953 -12.867 1 96.69 108 VAL A C 1
ATOM 870 O O . VAL A 1 108 ? 12.594 -28.188 -12.844 1 96.69 108 VAL A O 1
ATOM 873 N N . VAL A 1 109 ? 11.914 -26.203 -11.953 1 96.81 109 VAL A N 1
ATOM 874 C CA . VAL A 1 109 ? 11.633 -26.812 -10.656 1 96.81 109 VAL A CA 1
ATOM 875 C C . VAL A 1 109 ? 10.133 -27.078 -10.523 1 96.81 109 VAL A C 1
ATOM 877 O O . VAL A 1 109 ? 9.688 -27.641 -9.523 1 96.81 109 VAL A O 1
ATOM 880 N N . ALA A 1 110 ? 9.352 -26.656 -11.531 1 98 110 ALA A N 1
ATOM 881 C CA . ALA A 1 110 ? 7.906 -26.797 -11.406 1 98 110 ALA A CA 1
ATOM 882 C C . ALA A 1 110 ? 7.254 -26.953 -12.773 1 98 110 ALA A C 1
ATOM 884 O O . ALA A 1 110 ? 7.777 -26.453 -13.781 1 98 110 ALA A O 1
ATOM 885 N N . LEU A 1 111 ? 6.207 -27.703 -12.773 1 98.06 111 LEU A N 1
ATOM 886 C CA . LEU A 1 111 ? 5.305 -27.734 -13.922 1 98.06 111 LEU A CA 1
ATOM 887 C C . LEU A 1 111 ? 4.223 -26.656 -13.789 1 98.06 111 LEU A C 1
ATOM 889 O O . LEU A 1 111 ? 3.463 -26.656 -12.82 1 98.06 111 LEU A O 1
ATOM 893 N N . GLY A 1 112 ? 4.195 -25.719 -14.68 1 97.31 112 GLY A N 1
ATOM 894 C CA . GLY A 1 112 ? 3.205 -24.656 -14.688 1 97.31 112 GLY A CA 1
ATOM 895 C C . GLY A 1 112 ? 3.699 -23.375 -15.352 1 97.31 112 GLY A C 1
ATOM 896 O O . GLY A 1 112 ? 4.863 -23.297 -15.742 1 97.31 112 GLY A O 1
ATOM 897 N N . GLU A 1 113 ? 2.873 -22.469 -15.586 1 96.94 113 GLU A N 1
ATOM 898 C CA . GLU A 1 113 ? 1.505 -22.422 -15.078 1 96.94 113 GLU A CA 1
ATOM 899 C C . GLU A 1 113 ? 0.575 -23.297 -15.922 1 96.94 113 GLU A C 1
ATOM 901 O O . GLU A 1 113 ? 0.816 -23.5 -17.109 1 96.94 113 GLU A O 1
ATOM 906 N N . CYS A 1 114 ? -0.315 -23.938 -15.344 1 98.12 114 CYS A N 1
ATOM 907 C CA . CYS A 1 114 ? -1.389 -24.719 -15.945 1 98.12 114 CYS A CA 1
ATOM 908 C C . CYS A 1 114 ? -2.658 -24.641 -15.102 1 98.12 114 CYS A C 1
ATOM 910 O O . CYS A 1 114 ? -2.703 -23.922 -14.109 1 98.12 114 CYS A O 1
ATOM 912 N N . GLY A 1 115 ? -3.703 -25.203 -15.562 1 98.38 115 GLY A N 1
ATOM 913 C CA . GLY A 1 115 ? -4.938 -25.172 -14.797 1 98.38 115 GLY A CA 1
ATOM 914 C C . GLY A 1 115 ? -6.164 -24.875 -15.641 1 98.38 115 GLY A C 1
ATOM 915 O O . GLY A 1 115 ? -6.324 -25.438 -16.719 1 98.38 115 GLY A O 1
ATOM 916 N N . LEU A 1 116 ? -7.062 -24.078 -15.008 1 98.56 116 LEU A N 1
ATOM 917 C CA . LEU A 1 116 ? -8.352 -23.797 -15.633 1 98.56 116 LEU A CA 1
ATOM 918 C C . LEU A 1 116 ? -8.672 -22.312 -15.594 1 98.56 116 LEU A C 1
ATOM 920 O O . LEU A 1 116 ? -8.57 -21.672 -14.539 1 98.56 116 LEU A O 1
ATOM 924 N N . ASP A 1 117 ? -8.977 -21.734 -16.688 1 98.06 117 ASP A N 1
ATOM 925 C CA . ASP A 1 117 ? -9.492 -20.375 -16.828 1 98.06 117 ASP A CA 1
ATOM 926 C C . ASP A 1 117 ? -10.82 -20.375 -17.594 1 98.06 117 ASP A C 1
ATOM 928 O O . ASP A 1 117 ? -10.836 -20.453 -18.828 1 98.06 117 ASP A O 1
ATOM 932 N N . ARG A 1 118 ? -11.906 -20.219 -16.875 1 97.75 118 ARG A N 1
ATOM 933 C CA . ARG A 1 118 ? -13.234 -20.391 -17.438 1 97.75 118 ARG A CA 1
ATOM 934 C C . ARG A 1 118 ? -13.789 -19.062 -17.938 1 97.75 118 ARG A C 1
ATOM 936 O O . ARG A 1 118 ? -15 -18.906 -18.125 1 97.75 118 ARG A O 1
ATOM 943 N N . THR A 1 119 ? -12.875 -18.094 -18.094 1 96.06 119 THR A N 1
ATOM 944 C CA . THR A 1 119 ? -13.312 -16.859 -18.734 1 96.06 119 THR A CA 1
ATOM 945 C C . THR A 1 119 ? -13.438 -17.062 -20.25 1 96.06 119 THR A C 1
ATOM 947 O O . THR A 1 119 ? -13.938 -16.188 -20.953 1 96.06 119 THR A O 1
ATOM 950 N N . ILE A 1 120 ? -12.984 -18.219 -20.75 1 96.12 120 ILE A N 1
ATOM 951 C CA . ILE A 1 120 ? -13.094 -18.594 -22.156 1 96.12 120 ILE A CA 1
ATOM 952 C C . ILE A 1 120 ? -14.5 -19.125 -22.438 1 96.12 120 ILE A C 1
ATOM 954 O O . ILE A 1 120 ? -15.258 -19.406 -21.5 1 96.12 120 ILE A O 1
ATOM 958 N N . PRO A 1 121 ? -14.867 -19.234 -23.75 1 95.69 121 PRO A N 1
ATOM 959 C CA . PRO A 1 121 ? -16.203 -19.766 -24.062 1 95.69 121 PRO A CA 1
ATOM 960 C C . PRO A 1 121 ? -16.438 -21.156 -23.5 1 95.69 121 PRO A C 1
ATOM 962 O O . PRO A 1 121 ? -15.531 -22 -23.516 1 95.69 121 PRO A O 1
ATOM 965 N N . VAL A 1 122 ? -17.609 -21.391 -23.031 1 95.81 122 VAL A N 1
ATOM 966 C CA . VAL A 1 122 ? -18.016 -22.625 -22.375 1 95.81 122 VAL A CA 1
ATOM 967 C C . VAL A 1 122 ? -17.75 -23.812 -23.312 1 95.81 122 VAL A C 1
ATOM 969 O O . VAL A 1 122 ? -17.391 -24.891 -22.844 1 95.81 122 VAL A O 1
ATOM 972 N N . SER A 1 123 ? -17.875 -23.594 -24.594 1 96.94 123 SER A N 1
ATOM 973 C CA . SER A 1 123 ? -17.688 -24.641 -25.594 1 96.94 123 SER A CA 1
ATOM 974 C C . SER A 1 123 ? -16.266 -25.172 -25.578 1 96.94 123 SER A C 1
ATOM 976 O O . SER A 1 123 ? -15.992 -26.25 -26.125 1 96.94 123 SER A O 1
ATOM 978 N N . LYS A 1 124 ? -15.344 -24.5 -24.938 1 97.38 124 LYS A N 1
ATOM 979 C CA . LYS A 1 124 ? -13.938 -24.891 -24.969 1 97.38 124 LYS A CA 1
ATOM 980 C C . LYS A 1 124 ? -13.5 -25.516 -23.641 1 97.38 124 LYS A C 1
ATOM 982 O O . LYS A 1 124 ? -12.367 -25.969 -23.516 1 97.38 124 LYS A O 1
ATOM 987 N N . TRP A 1 125 ? -14.398 -25.547 -22.688 1 97.62 125 TRP A N 1
ATOM 988 C CA . TRP A 1 125 ? -14.055 -25.984 -21.328 1 97.62 125 TRP A CA 1
ATOM 989 C C . TRP A 1 125 ? -13.602 -27.438 -21.328 1 97.62 125 TRP A C 1
ATOM 991 O O . TRP A 1 125 ? -12.648 -27.797 -20.625 1 97.62 125 TRP A O 1
ATOM 1001 N N . SER A 1 126 ? -14.281 -28.266 -22.062 1 97.44 126 SER A N 1
ATOM 1002 C CA . SER A 1 126 ? -13.945 -29.672 -22.109 1 97.44 126 SER A CA 1
ATOM 1003 C C . SER A 1 126 ? -12.539 -29.891 -22.672 1 97.44 126 SER A C 1
ATOM 1005 O O . SER A 1 126 ? -11.773 -30.703 -22.141 1 97.44 126 SER A O 1
ATOM 1007 N N . ARG A 1 127 ? -12.266 -29.172 -23.766 1 97.19 127 ARG A N 1
ATOM 1008 C CA . ARG A 1 127 ? -10.938 -29.281 -24.344 1 97.19 127 ARG A CA 1
ATOM 1009 C C . ARG A 1 127 ? -9.875 -28.75 -23.391 1 97.19 127 ARG A C 1
ATOM 1011 O O . ARG A 1 127 ? -8.781 -29.312 -23.297 1 97.19 127 ARG A O 1
ATOM 1018 N N . GLN A 1 128 ? -10.125 -27.656 -22.703 1 98 128 GLN A N 1
ATOM 1019 C CA . GLN A 1 128 ? -9.234 -27.141 -21.688 1 98 128 GLN A CA 1
ATOM 1020 C C . GLN A 1 128 ? -8.945 -28.188 -20.609 1 98 128 GLN A C 1
ATOM 1022 O O . GLN A 1 128 ? -7.797 -28.375 -20.219 1 98 128 GLN A O 1
ATOM 1027 N N . ASP A 1 129 ? -10.055 -28.922 -20.219 1 98.19 129 ASP A N 1
ATOM 1028 C CA . ASP A 1 129 ? -9.898 -30 -19.234 1 98.19 129 ASP A CA 1
ATOM 1029 C C . ASP A 1 129 ? -8.945 -31.062 -19.75 1 98.19 129 ASP A C 1
ATOM 1031 O O . ASP A 1 129 ? -8.102 -31.562 -19 1 98.19 129 ASP A O 1
ATOM 1035 N N . GLU A 1 130 ? -9.117 -31.422 -20.938 1 97.31 130 GLU A N 1
ATOM 1036 C CA . GLU A 1 130 ? -8.32 -32.5 -21.531 1 97.31 130 GLU A CA 1
ATOM 1037 C C . GLU A 1 130 ? -6.832 -32.125 -21.547 1 97.31 130 GLU A C 1
ATOM 1039 O O . GLU A 1 130 ? -5.984 -32.969 -21.219 1 97.31 130 GLU A O 1
ATOM 1044 N N . VAL A 1 131 ? -6.57 -30.938 -21.984 1 96.81 131 VAL A N 1
ATOM 1045 C CA . VAL A 1 131 ? -5.18 -30.5 -22.047 1 96.81 131 VAL A CA 1
ATOM 1046 C C . VAL A 1 131 ? -4.605 -30.422 -20.625 1 96.81 131 VAL A C 1
ATOM 1048 O O . VAL A 1 131 ? -3.455 -30.797 -20.391 1 96.81 131 VAL A O 1
ATOM 1051 N N . PHE A 1 132 ? -5.461 -29.953 -19.719 1 98.25 132 PHE A N 1
ATOM 1052 C CA . PHE A 1 132 ? -5.027 -29.906 -18.328 1 98.25 132 PHE A CA 1
ATOM 1053 C C . PHE A 1 132 ? -4.695 -31.312 -17.812 1 98.25 132 PHE A C 1
ATOM 1055 O O . PHE A 1 132 ? -3.668 -31.5 -17.172 1 98.25 132 PHE A O 1
ATOM 1062 N N . LYS A 1 133 ? -5.504 -32.281 -18.109 1 97.62 133 LYS A N 1
ATOM 1063 C CA . LYS A 1 133 ? -5.258 -33.656 -17.719 1 97.62 133 LYS A CA 1
ATOM 1064 C C . LYS A 1 133 ? -3.936 -34.188 -18.281 1 97.62 133 LYS A C 1
ATOM 1066 O O . LYS A 1 133 ? -3.186 -34.875 -17.594 1 97.62 133 LYS A O 1
ATOM 1071 N N . ARG A 1 134 ? -3.691 -33.812 -19.484 1 95.62 134 ARG A N 1
ATOM 1072 C CA . ARG A 1 134 ? -2.432 -34.219 -20.109 1 95.62 134 ARG A CA 1
ATOM 1073 C C . ARG A 1 134 ? -1.242 -33.656 -19.328 1 95.62 134 ARG A C 1
ATOM 1075 O O . ARG A 1 134 ? -0.241 -34.344 -19.141 1 95.62 134 ARG A O 1
ATOM 1082 N N . MET A 1 135 ? -1.355 -32.438 -18.906 1 96.38 135 MET A N 1
ATOM 1083 C CA . MET A 1 135 ? -0.286 -31.828 -18.125 1 96.38 135 MET A CA 1
ATOM 1084 C C . MET A 1 135 ? -0.152 -32.5 -16.766 1 96.38 135 MET A C 1
ATOM 1086 O O . MET A 1 135 ? 0.96 -32.719 -16.281 1 96.38 135 MET A O 1
ATOM 1090 N N . LEU A 1 136 ? -1.318 -32.844 -16.188 1 97.5 136 LEU A N 1
ATOM 1091 C CA . LEU A 1 136 ? -1.304 -33.469 -14.883 1 97.5 136 LEU A CA 1
ATOM 1092 C C . LEU A 1 136 ? -0.579 -34.812 -14.945 1 97.5 136 LEU A C 1
ATOM 1094 O O . LEU A 1 136 ? 0.082 -35.219 -13.992 1 97.5 136 LEU A O 1
ATOM 1098 N N . HIS A 1 137 ? -0.638 -35.469 -16.062 1 95.94 137 HIS A N 1
ATOM 1099 C CA . HIS A 1 137 ? 0.012 -36.75 -16.219 1 95.94 137 HIS A CA 1
ATOM 1100 C C . HIS A 1 137 ? 1.529 -36.594 -16.25 1 95.94 137 HIS A C 1
ATOM 1102 O O . HIS A 1 137 ? 2.256 -37.562 -16.016 1 95.94 137 HIS A O 1
ATOM 1108 N N . LEU A 1 138 ? 1.995 -35.406 -16.547 1 94.75 138 LEU A N 1
ATOM 1109 C CA . LEU A 1 138 ? 3.43 -35.125 -16.578 1 94.75 138 LEU A CA 1
ATOM 1110 C C . LEU A 1 138 ? 3.936 -34.719 -15.203 1 94.75 138 LEU A C 1
ATOM 1112 O O . LEU A 1 138 ? 5.145 -34.625 -14.984 1 94.75 138 LEU A O 1
ATOM 1116 N N . ALA A 1 139 ? 3.025 -34.469 -14.281 1 93.38 139 ALA A N 1
ATOM 1117 C CA . ALA A 1 139 ? 3.387 -33.906 -12.977 1 93.38 139 ALA A CA 1
ATOM 1118 C C . ALA A 1 139 ? 4.074 -34.938 -12.109 1 93.38 139 ALA A C 1
ATOM 1120 O O . ALA A 1 139 ? 3.664 -36.094 -12.086 1 93.38 139 ALA A O 1
ATOM 1121 N N . ARG A 1 140 ? 5.105 -34.531 -11.461 1 92.75 140 ARG A N 1
ATOM 1122 C CA . ARG A 1 140 ? 5.777 -35.375 -10.461 1 92.75 140 ARG A CA 1
ATOM 1123 C C . ARG A 1 140 ? 5.516 -34.844 -9.055 1 92.75 140 ARG A C 1
ATOM 1125 O O . ARG A 1 140 ? 5.465 -33.625 -8.836 1 92.75 140 ARG A O 1
ATOM 1132 N N . ALA A 1 141 ? 5.469 -35.75 -8.094 1 90.62 141 ALA A N 1
ATOM 1133 C CA . ALA A 1 141 ? 5.141 -35.375 -6.727 1 90.62 141 ALA A CA 1
ATOM 1134 C C . ALA A 1 141 ? 6.242 -34.5 -6.125 1 90.62 141 ALA A C 1
ATOM 1136 O O . ALA A 1 141 ? 5.98 -33.688 -5.242 1 90.62 141 ALA A O 1
ATOM 1137 N N . ASP A 1 142 ? 7.449 -34.688 -6.641 1 91.31 142 ASP A N 1
ATOM 1138 C CA . ASP A 1 142 ? 8.586 -33.969 -6.082 1 91.31 142 ASP A CA 1
ATOM 1139 C C . ASP A 1 142 ? 8.789 -32.625 -6.805 1 91.31 142 ASP A C 1
ATOM 1141 O O . ASP A 1 142 ? 9.742 -31.906 -6.512 1 91.31 142 ASP A O 1
ATOM 1145 N N . GLN A 1 143 ? 7.926 -32.344 -7.77 1 94.94 143 GLN A N 1
ATOM 1146 C CA . GLN A 1 143 ? 7.949 -31.094 -8.508 1 94.94 143 GLN A CA 1
ATOM 1147 C C . GLN A 1 143 ? 6.617 -30.359 -8.383 1 94.94 143 GLN A C 1
ATOM 1149 O O . GLN A 1 143 ? 5.566 -30.891 -8.727 1 94.94 143 GLN A O 1
ATOM 1154 N N . PRO A 1 144 ? 6.684 -29.156 -7.883 1 97.81 144 PRO A N 1
ATOM 1155 C CA . PRO A 1 144 ? 5.441 -28.406 -7.672 1 97.81 144 PRO A CA 1
ATOM 1156 C C . PRO A 1 144 ? 4.645 -28.203 -8.961 1 97.81 144 PRO A C 1
ATOM 1158 O O . PRO A 1 144 ? 5.227 -28.062 -10.039 1 97.81 144 PRO A O 1
ATOM 1161 N N . LEU A 1 145 ? 3.369 -28.25 -8.805 1 98.38 145 LEU A N 1
ATOM 1162 C CA . LEU A 1 145 ? 2.42 -27.859 -9.844 1 98.38 145 LEU A CA 1
ATOM 1163 C C . LEU A 1 145 ? 1.922 -26.438 -9.609 1 98.38 145 LEU A C 1
ATOM 1165 O O . LEU A 1 145 ? 1.373 -26.141 -8.547 1 98.38 145 LEU A O 1
ATOM 1169 N N . VAL A 1 146 ? 2.158 -25.469 -10.531 1 98.81 146 VAL A N 1
ATOM 1170 C CA . VAL A 1 146 ? 1.679 -24.094 -10.414 1 98.81 146 VAL A CA 1
ATOM 1171 C C . VAL A 1 146 ? 0.331 -23.969 -11.117 1 98.81 146 VAL A C 1
ATOM 1173 O O . VAL A 1 146 ? 0.247 -24.094 -12.336 1 98.81 146 VAL A O 1
ATOM 1176 N N . LEU A 1 147 ? -0.679 -23.625 -10.383 1 98.88 147 LEU A N 1
ATOM 1177 C CA . LEU A 1 147 ? -2.043 -23.641 -10.898 1 98.88 147 LEU A CA 1
ATOM 1178 C C . LEU A 1 147 ? -2.566 -22.234 -11.109 1 98.88 147 LEU A C 1
ATOM 1180 O O . LEU A 1 147 ? -2.479 -21.391 -10.211 1 98.88 147 LEU A O 1
ATOM 1184 N N . HIS A 1 148 ? -3.027 -21.984 -12.25 1 98.69 148 HIS A N 1
ATOM 1185 C CA . HIS A 1 148 ? -3.861 -20.828 -12.57 1 98.69 148 HIS A CA 1
ATOM 1186 C C . HIS A 1 148 ? -5.34 -21.203 -12.594 1 98.69 148 HIS A C 1
ATOM 1188 O O . HIS A 1 148 ? -5.766 -22.016 -13.43 1 98.69 148 HIS A O 1
ATOM 1194 N N . LEU A 1 149 ? -6.105 -20.656 -11.688 1 98.56 149 LEU A N 1
ATOM 1195 C CA . LEU A 1 149 ? -7.527 -20.969 -11.562 1 98.56 149 LEU A CA 1
ATOM 1196 C C . LEU A 1 149 ? -8.367 -19.688 -11.57 1 98.56 149 LEU A C 1
ATOM 1198 O O . LEU A 1 149 ? -8.273 -18.875 -10.656 1 98.56 149 LEU A O 1
ATOM 1202 N N . ARG A 1 150 ? -9.117 -19.516 -12.578 1 97.25 150 ARG A N 1
ATOM 1203 C CA . ARG A 1 150 ? -9.953 -18.328 -12.719 1 97.25 150 ARG A CA 1
ATOM 1204 C C . ARG A 1 150 ? -11.359 -18.703 -13.172 1 97.25 150 ARG A C 1
ATOM 1206 O O . ARG A 1 150 ? -11.531 -19.391 -14.18 1 97.25 150 ARG A O 1
ATOM 1213 N N . GLY A 1 151 ? -12.312 -18.281 -12.43 1 96 151 GLY A N 1
ATOM 1214 C CA . GLY A 1 151 ? -13.703 -18.547 -12.758 1 96 151 GLY A CA 1
ATOM 1215 C C . GLY A 1 151 ? -14.219 -17.672 -13.891 1 96 151 GLY A C 1
ATOM 1216 O O . GLY A 1 151 ? -13.531 -16.766 -14.344 1 96 151 GLY A O 1
ATOM 1217 N N . PRO A 1 152 ? -15.406 -18.078 -14.359 1 94.25 152 PRO A N 1
ATOM 1218 C CA . PRO A 1 152 ? -16.047 -17.25 -15.391 1 94.25 152 PRO A CA 1
ATOM 1219 C C . PRO A 1 152 ? -16.438 -15.875 -14.867 1 94.25 152 PRO A C 1
ATOM 1221 O O . PRO A 1 152 ? -16.312 -15.602 -13.672 1 94.25 152 PRO A O 1
ATOM 1224 N N . ASN A 1 153 ? -16.828 -15.047 -15.812 1 88.44 153 ASN A N 1
ATOM 1225 C CA . ASN A 1 153 ? -17.234 -13.703 -15.43 1 88.44 153 ASN A CA 1
ATOM 1226 C C . ASN A 1 153 ? -18.297 -13.734 -14.328 1 88.44 153 ASN A C 1
ATOM 1228 O O . ASN A 1 153 ? -19.25 -14.508 -14.398 1 88.44 153 ASN A O 1
ATOM 1232 N N . GLY A 1 154 ? -18.141 -12.977 -13.32 1 87 154 GLY A N 1
ATOM 1233 C CA . GLY A 1 154 ? -19.094 -12.906 -12.219 1 87 154 GLY A CA 1
ATOM 1234 C C . GLY A 1 154 ? -18.734 -13.82 -11.055 1 87 154 GLY A C 1
ATOM 1235 O O . GLY A 1 154 ? -19.281 -13.688 -9.961 1 87 154 GLY A O 1
ATOM 1236 N N . ASP A 1 155 ? -17.906 -14.773 -11.336 1 90.62 155 ASP A N 1
ATOM 1237 C CA . ASP A 1 155 ? -17.453 -15.648 -10.266 1 90.62 155 ASP A CA 1
ATOM 1238 C C . ASP A 1 155 ? -16.094 -15.211 -9.734 1 90.62 155 ASP A C 1
ATOM 1240 O O . ASP A 1 155 ? -15.062 -15.828 -10.039 1 90.62 155 ASP A O 1
ATOM 1244 N N . MET A 1 156 ? -16.141 -14.32 -8.844 1 88.12 156 MET A N 1
ATOM 1245 C CA . MET A 1 156 ? -14.93 -13.656 -8.391 1 88.12 156 MET A CA 1
ATOM 1246 C C . MET A 1 156 ? -14.07 -14.586 -7.539 1 88.12 156 MET A C 1
ATOM 1248 O O . MET A 1 156 ? -12.852 -14.445 -7.488 1 88.12 156 MET A O 1
ATOM 1252 N N . TYR A 1 157 ? -14.711 -15.625 -6.977 1 93.5 157 TYR A N 1
ATOM 1253 C CA . TYR A 1 157 ? -13.977 -16.5 -6.07 1 93.5 157 TYR A CA 1
ATOM 1254 C C . TYR A 1 157 ? -13.453 -17.734 -6.801 1 93.5 157 TYR A C 1
ATOM 1256 O O . TYR A 1 157 ? -12.594 -18.453 -6.281 1 93.5 157 TYR A O 1
ATOM 1264 N N . GLY A 1 158 ? -13.992 -18.016 -7.977 1 95.12 158 GLY A N 1
ATOM 1265 C CA . GLY A 1 158 ? -13.57 -19.172 -8.758 1 95.12 158 GLY A CA 1
ATOM 1266 C C . GLY A 1 158 ? -13.906 -20.484 -8.094 1 95.12 158 GLY A C 1
ATOM 1267 O O . GLY A 1 158 ? -13.117 -21.438 -8.164 1 95.12 158 GLY A O 1
ATOM 1268 N N . GLN A 1 159 ? -15 -20.516 -7.414 1 94 159 GLN A N 1
ATOM 1269 C CA . GLN A 1 159 ? -15.367 -21.703 -6.641 1 94 159 GLN A CA 1
ATOM 1270 C C . GLN A 1 159 ? -15.453 -22.938 -7.527 1 94 159 GLN A C 1
ATOM 1272 O O . GLN A 1 159 ? -14.891 -23.984 -7.199 1 94 159 GLN A O 1
ATOM 1277 N N . ASP A 1 160 ? -16.094 -22.812 -8.648 1 94.56 160 ASP A N 1
ATOM 1278 C CA . ASP A 1 160 ? -16.312 -23.938 -9.539 1 94.56 160 ASP A CA 1
ATOM 1279 C C . ASP A 1 160 ? -15 -24.406 -10.172 1 94.56 160 ASP A C 1
ATOM 1281 O O . ASP A 1 160 ? -14.75 -25.594 -10.305 1 94.56 160 ASP A O 1
ATOM 1285 N N . VAL A 1 161 ? -14.195 -23.484 -10.562 1 97.69 161 VAL A N 1
ATOM 1286 C CA . VAL A 1 161 ? -12.938 -23.812 -11.234 1 97.69 161 VAL A CA 1
ATOM 1287 C C . VAL A 1 161 ? -11.992 -24.5 -10.258 1 97.69 161 VAL A C 1
ATOM 1289 O O . VAL A 1 161 ? -11.32 -25.469 -10.617 1 97.69 161 VAL A O 1
ATOM 1292 N N . HIS A 1 162 ? -11.953 -24.047 -9.008 1 98.44 162 HIS A N 1
ATOM 1293 C CA . HIS A 1 162 ? -11.141 -24.688 -7.984 1 98.44 162 HIS A CA 1
ATOM 1294 C C . HIS A 1 162 ? -11.625 -26.109 -7.707 1 98.44 162 HIS A C 1
ATOM 1296 O O . HIS A 1 162 ? -10.82 -27.031 -7.57 1 98.44 162 HIS A O 1
ATOM 1302 N N . ALA A 1 163 ? -12.938 -26.266 -7.633 1 97.56 163 ALA A N 1
ATOM 1303 C CA . ALA A 1 163 ? -13.523 -27.578 -7.391 1 97.56 163 ALA A CA 1
ATOM 1304 C C . ALA A 1 163 ? -13.195 -28.547 -8.531 1 97.56 163 ALA A C 1
ATOM 1306 O O . ALA A 1 163 ? -12.789 -29.688 -8.289 1 97.56 163 ALA A O 1
ATOM 1307 N N . ARG A 1 164 ? -13.391 -28.062 -9.727 1 98 164 ARG A N 1
ATOM 1308 C CA . ARG A 1 164 ? -13.117 -28.875 -10.898 1 98 164 ARG A CA 1
ATOM 1309 C C . ARG A 1 164 ? -11.648 -29.281 -10.953 1 98 164 ARG A C 1
ATOM 1311 O O . ARG A 1 164 ? -11.328 -30.438 -11.258 1 98 164 ARG A O 1
ATOM 1318 N N . CYS A 1 165 ? -10.812 -28.344 -10.688 1 98.62 165 CYS A N 1
ATOM 1319 C CA . CYS A 1 165 ? -9.375 -28.625 -10.672 1 98.62 165 CYS A CA 1
ATOM 1320 C C . CYS A 1 165 ? -9.031 -29.703 -9.648 1 98.62 165 CYS A C 1
ATOM 1322 O O . CYS A 1 165 ? -8.336 -30.656 -9.969 1 98.62 165 CYS A O 1
ATOM 1324 N N . ARG A 1 166 ? -9.539 -29.578 -8.422 1 98.31 166 ARG A N 1
ATOM 1325 C CA . ARG A 1 166 ? -9.266 -30.562 -7.379 1 98.31 166 ARG A CA 1
ATOM 1326 C C . ARG A 1 166 ? -9.781 -31.938 -7.766 1 98.31 166 ARG A C 1
ATOM 1328 O O . ARG A 1 166 ? -9.109 -32.938 -7.523 1 98.31 166 ARG A O 1
ATOM 1335 N N . GLU A 1 167 ? -10.93 -31.938 -8.367 1 98.06 167 GLU A N 1
ATOM 1336 C CA . GLU A 1 167 ? -11.508 -33.219 -8.797 1 98.06 167 GLU A CA 1
ATOM 1337 C C . GLU A 1 167 ? -10.602 -33.938 -9.789 1 98.06 167 GLU A C 1
ATOM 1339 O O . GLU A 1 167 ? -10.344 -35.125 -9.641 1 98.06 167 GLU A O 1
ATOM 1344 N N . LEU A 1 168 ? -10.148 -33.188 -10.766 1 98.44 168 LEU A N 1
ATOM 1345 C CA . LEU A 1 168 ? -9.266 -33.781 -11.773 1 98.44 168 LEU A CA 1
ATOM 1346 C C . LEU A 1 168 ? -7.953 -34.219 -11.133 1 98.44 168 LEU A C 1
ATOM 1348 O O . LEU A 1 168 ? -7.457 -35.312 -11.445 1 98.44 168 LEU A O 1
ATOM 1352 N N . MET A 1 169 ? -7.453 -33.469 -10.227 1 98.5 169 MET A N 1
ATOM 1353 C CA . MET A 1 169 ? -6.164 -33.75 -9.602 1 98.5 169 MET A CA 1
ATOM 1354 C C . MET A 1 169 ? -6.277 -34.938 -8.656 1 98.5 169 MET A C 1
ATOM 1356 O O . MET A 1 169 ? -5.348 -35.75 -8.547 1 98.5 169 MET A O 1
ATOM 1360 N N . GLU A 1 170 ? -7.422 -35.062 -7.965 1 97.88 170 GLU A N 1
ATOM 1361 C CA . GLU A 1 170 ? -7.633 -36.188 -7.059 1 97.88 170 GLU A CA 1
ATOM 1362 C C . GLU A 1 170 ? -7.578 -37.531 -7.801 1 97.88 170 GLU A C 1
ATOM 1364 O O . GLU A 1 170 ? -7.172 -38.531 -7.238 1 97.88 170 GLU A O 1
ATOM 1369 N N . ILE A 1 171 ? -7.941 -37.469 -9.055 1 97.38 171 ILE A N 1
ATOM 1370 C CA . ILE A 1 171 ? -7.977 -38.688 -9.883 1 97.38 171 ILE A CA 1
ATOM 1371 C C . ILE A 1 171 ? -6.578 -38.969 -10.414 1 97.38 171 ILE A C 1
ATOM 1373 O O . ILE A 1 171 ? -6.168 -40.125 -10.492 1 97.38 171 ILE A O 1
ATOM 1377 N N . ILE A 1 172 ? -5.77 -37.938 -10.656 1 97.88 172 ILE A N 1
ATOM 1378 C CA . ILE A 1 172 ? -4.578 -38.156 -11.469 1 97.88 172 ILE A CA 1
ATOM 1379 C C . ILE A 1 172 ? -3.33 -38 -10.602 1 97.88 172 ILE A C 1
ATOM 1381 O O . ILE A 1 172 ? -2.354 -38.719 -10.773 1 97.88 172 ILE A O 1
ATOM 1385 N N . CYS A 1 173 ? -3.355 -37.062 -9.641 1 97.5 173 CYS A N 1
ATOM 1386 C CA . CYS A 1 173 ? -2.145 -36.688 -8.922 1 97.5 173 CYS A CA 1
ATOM 1387 C C . CYS A 1 173 ? -2.045 -37.469 -7.605 1 97.5 173 CYS A C 1
ATOM 1389 O O . CYS A 1 173 ? -3.047 -37.969 -7.098 1 97.5 173 CYS A O 1
ATOM 1391 N N . ASN A 1 174 ? -0.812 -37.562 -7.094 1 95.88 174 ASN A N 1
ATOM 1392 C CA . ASN A 1 174 ? -0.552 -38.062 -5.754 1 95.88 174 ASN A CA 1
ATOM 1393 C C . ASN A 1 174 ? -1.047 -37.094 -4.68 1 95.88 174 ASN A C 1
ATOM 1395 O O . ASN A 1 174 ? -0.909 -35.906 -4.82 1 95.88 174 ASN A O 1
ATOM 1399 N N . PRO A 1 175 ? -1.591 -37.656 -3.637 1 95.56 175 PRO A N 1
ATOM 1400 C CA . PRO A 1 175 ? -2.033 -36.781 -2.549 1 95.56 175 PRO A CA 1
ATOM 1401 C C . PRO A 1 175 ? -0.906 -35.938 -1.991 1 95.56 175 PRO A C 1
ATOM 1403 O O . PRO A 1 175 ? -1.164 -34.875 -1.4 1 95.56 175 PRO A O 1
ATOM 1406 N N . SER A 1 176 ? 0.312 -36.375 -2.219 1 96.38 176 SER A N 1
ATOM 1407 C CA . SER A 1 176 ? 1.462 -35.625 -1.711 1 96.38 176 SER A CA 1
ATOM 1408 C C . SER A 1 176 ? 1.961 -34.594 -2.734 1 96.38 176 SER A C 1
ATOM 1410 O O . SER A 1 176 ? 3.027 -34 -2.559 1 96.38 176 SER A O 1
ATOM 1412 N N . GLN A 1 177 ? 1.202 -34.406 -3.834 1 97.69 177 GLN A N 1
ATOM 1413 C CA . GLN A 1 177 ? 1.585 -33.469 -4.863 1 97.69 177 GLN A CA 1
ATOM 1414 C C . GLN A 1 177 ? 1.832 -32.062 -4.258 1 97.69 177 GLN A C 1
ATOM 1416 O O . GLN A 1 177 ? 1.02 -31.578 -3.475 1 97.69 177 GLN A O 1
ATOM 1421 N N . MET A 1 178 ? 2.957 -31.469 -4.5 1 97.75 178 MET A N 1
ATOM 1422 C CA . MET A 1 178 ? 3.211 -30.078 -4.148 1 97.75 178 MET A CA 1
ATOM 1423 C C . MET A 1 178 ? 2.482 -29.141 -5.102 1 97.75 178 MET A C 1
ATOM 1425 O O . MET A 1 178 ? 2.531 -29.312 -6.32 1 97.75 178 MET A O 1
ATOM 1429 N N . ILE A 1 179 ? 1.773 -28.188 -4.531 1 98.69 179 ILE A N 1
ATOM 1430 C CA . ILE A 1 179 ? 0.909 -27.344 -5.352 1 98.69 179 ILE A CA 1
ATOM 1431 C C . ILE A 1 179 ? 1.132 -25.875 -4.996 1 98.69 179 ILE A C 1
ATOM 1433 O O . ILE A 1 179 ? 1.273 -25.516 -3.82 1 98.69 179 ILE A O 1
ATOM 1437 N N . HIS A 1 180 ? 1.264 -25.031 -5.957 1 98.88 180 HIS A N 1
ATOM 1438 C CA . HIS A 1 180 ? 1.219 -23.578 -5.855 1 98.88 180 HIS A CA 1
ATOM 1439 C C . HIS A 1 180 ? -0.01 -23.016 -6.559 1 98.88 180 HIS A C 1
ATOM 1441 O O . HIS A 1 180 ? -0.032 -22.906 -7.789 1 98.88 180 HIS A O 1
ATOM 1447 N N . VAL A 1 181 ? -1.049 -22.734 -5.781 1 98.88 181 VAL A N 1
ATOM 1448 C CA . VAL A 1 181 ? -2.186 -22.016 -6.344 1 98.88 181 VAL A CA 1
ATOM 1449 C C . VAL A 1 181 ? -1.834 -20.547 -6.512 1 98.88 181 VAL A C 1
ATOM 1451 O O . VAL A 1 181 ? -1.912 -19.766 -5.559 1 98.88 181 VAL A O 1
ATOM 1454 N N . HIS A 1 182 ? -1.443 -20.172 -7.703 1 98.5 182 HIS A N 1
ATOM 1455 C CA . HIS A 1 182 ? -0.971 -18.812 -7.93 1 98.5 182 HIS A CA 1
ATOM 1456 C C . HIS A 1 182 ? -2.137 -17.828 -8.023 1 98.5 182 HIS A C 1
ATOM 1458 O O . HIS A 1 182 ? -3.227 -18.203 -8.461 1 98.5 182 HIS A O 1
ATOM 1464 N N . CYS A 1 183 ? -1.91 -16.594 -7.57 1 98.06 183 CYS A N 1
ATOM 1465 C CA . CYS A 1 183 ? -2.879 -15.508 -7.598 1 98.06 183 CYS A CA 1
ATOM 1466 C C . CYS A 1 183 ? -4.172 -15.914 -6.902 1 98.06 183 CYS A C 1
ATOM 1468 O O . CYS A 1 183 ? -5.258 -15.789 -7.477 1 98.06 183 CYS A O 1
ATOM 1470 N N . PHE A 1 184 ? -4.062 -16.469 -5.676 1 98.44 184 PHE A N 1
ATOM 1471 C CA . PHE A 1 184 ? -5.207 -16.953 -4.922 1 98.44 184 PHE A CA 1
ATOM 1472 C C . PHE A 1 184 ? -6.09 -15.797 -4.461 1 98.44 184 PHE A C 1
ATOM 1474 O O . PHE A 1 184 ? -5.602 -14.836 -3.873 1 98.44 184 PHE A O 1
ATOM 1481 N N . LYS A 1 185 ? -7.383 -15.945 -4.691 1 96.81 185 LYS A N 1
ATOM 1482 C CA . LYS A 1 185 ? -8.391 -14.961 -4.32 1 96.81 185 LYS A CA 1
ATOM 1483 C C . LYS A 1 185 ? -9.609 -15.633 -3.695 1 96.81 185 LYS A C 1
ATOM 1485 O O . LYS A 1 185 ? -10.734 -15.133 -3.828 1 96.81 185 LYS A O 1
ATOM 1490 N N . GLY A 1 186 ? -9.398 -16.781 -3.105 1 97.44 186 GLY A N 1
ATOM 1491 C CA . GLY A 1 186 ? -10.531 -17.578 -2.654 1 97.44 186 GLY A CA 1
ATOM 1492 C C . GLY A 1 186 ? -10.891 -17.328 -1.202 1 97.44 186 GLY A C 1
ATOM 1493 O O . GLY A 1 186 ? -10.375 -16.406 -0.576 1 97.44 186 GLY A O 1
ATOM 1494 N N . THR A 1 187 ? -11.82 -18.172 -0.723 1 97.81 187 THR A N 1
ATOM 1495 C CA . THR A 1 187 ? -12.414 -18.031 0.602 1 97.81 187 THR A CA 1
ATOM 1496 C C . THR A 1 187 ? -11.773 -19.016 1.583 1 97.81 187 THR A C 1
ATOM 1498 O O . THR A 1 187 ? -10.914 -19.812 1.203 1 97.81 187 THR A O 1
ATOM 1501 N N . VAL A 1 188 ? -12.266 -18.906 2.844 1 98.5 188 VAL A N 1
ATOM 1502 C CA . VAL A 1 188 ? -11.805 -19.797 3.906 1 98.5 188 VAL A CA 1
ATOM 1503 C C . VAL A 1 188 ? -12.062 -21.25 3.512 1 98.5 188 VAL A C 1
ATOM 1505 O O . VAL A 1 188 ? -11.172 -22.094 3.637 1 98.5 188 VAL A O 1
ATOM 1508 N N . GLU A 1 189 ? -13.25 -21.453 2.961 1 98.12 189 GLU A N 1
ATOM 1509 C CA . GLU A 1 189 ? -13.641 -22.797 2.582 1 98.12 189 GLU A CA 1
ATOM 1510 C C . GLU A 1 189 ? -12.711 -23.359 1.505 1 98.12 189 GLU A C 1
ATOM 1512 O O . GLU A 1 189 ? -12.352 -24.531 1.544 1 98.12 189 GLU A O 1
ATOM 1517 N N . MET A 1 190 ? -12.328 -22.562 0.613 1 98.25 190 MET A N 1
ATOM 1518 C CA . MET A 1 190 ? -11.453 -22.984 -0.475 1 98.25 190 MET A CA 1
ATOM 1519 C C . MET A 1 190 ? -10.078 -23.391 0.057 1 98.25 190 MET A C 1
ATOM 1521 O O . MET A 1 190 ? -9.516 -24.406 -0.368 1 98.25 190 MET A O 1
ATOM 1525 N N . VAL A 1 191 ? -9.547 -22.578 0.971 1 98.75 191 VAL A N 1
ATOM 1526 C CA . VAL A 1 191 ? -8.258 -22.891 1.579 1 98.75 191 VAL A CA 1
ATOM 1527 C C . VAL A 1 191 ? -8.336 -24.25 2.289 1 98.75 191 VAL A C 1
ATOM 1529 O O . VAL A 1 191 ? -7.48 -25.109 2.084 1 98.75 191 VAL A O 1
ATOM 1532 N N . GLU A 1 192 ? -9.383 -24.453 3.039 1 98.62 192 GLU A N 1
ATOM 1533 C CA . GLU A 1 192 ? -9.547 -25.672 3.824 1 98.62 192 GLU A CA 1
ATOM 1534 C C . GLU A 1 192 ? -9.688 -26.891 2.922 1 98.62 192 GLU A C 1
ATOM 1536 O O . GLU A 1 192 ? -9.109 -27.953 3.199 1 98.62 192 GLU A O 1
ATOM 1541 N N . LEU A 1 193 ? -10.43 -26.719 1.831 1 98.44 193 LEU A N 1
ATOM 1542 C CA . LEU A 1 193 ? -10.664 -27.844 0.923 1 98.44 193 LEU A CA 1
ATOM 1543 C C . LEU A 1 193 ? -9.375 -28.234 0.208 1 98.44 193 LEU A C 1
ATOM 1545 O O . LEU A 1 193 ? -9.094 -29.422 0.029 1 98.44 193 LEU A O 1
ATOM 1549 N N . TRP A 1 194 ? -8.594 -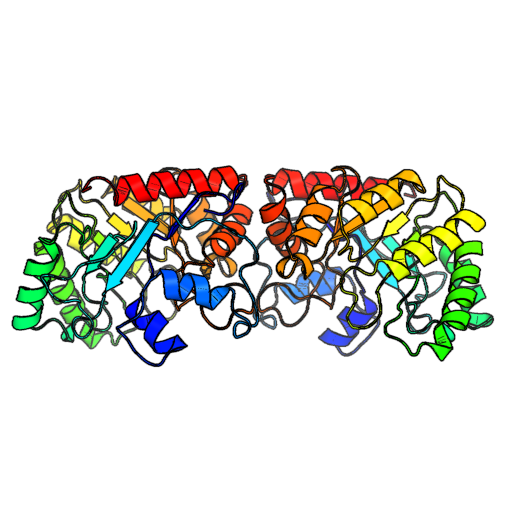27.266 -0.24 1 98.75 194 TRP A N 1
ATOM 1550 C CA . TRP A 1 194 ? -7.32 -27.562 -0.881 1 98.75 194 TRP A CA 1
ATOM 1551 C C . TRP A 1 194 ? -6.398 -28.312 0.07 1 98.75 194 TRP A C 1
ATOM 1553 O O . TRP A 1 194 ? -5.828 -29.344 -0.294 1 98.75 194 TRP A O 1
ATOM 1563 N N . LEU A 1 195 ? -6.293 -27.859 1.316 1 98.69 195 LEU A N 1
ATOM 1564 C CA . LEU A 1 195 ? -5.344 -28.422 2.27 1 98.69 195 LEU A CA 1
ATOM 1565 C C . LEU A 1 195 ? -5.789 -29.812 2.723 1 98.69 195 LEU A C 1
ATOM 1567 O O . LEU A 1 195 ? -4.953 -30.656 3.02 1 98.69 195 LEU A O 1
ATOM 1571 N N . ARG A 1 196 ? -7.109 -30.016 2.781 1 98.19 196 ARG A N 1
ATOM 1572 C CA . ARG A 1 196 ? -7.629 -31.328 3.146 1 98.19 196 ARG A CA 1
ATOM 1573 C C . ARG A 1 196 ? -7.281 -32.375 2.086 1 98.19 196 ARG A C 1
ATOM 1575 O O . ARG A 1 196 ? -6.879 -33.5 2.414 1 98.19 196 ARG A O 1
ATOM 1582 N N . LYS A 1 197 ? -7.383 -32 0.802 1 98 197 LYS A N 1
ATOM 1583 C CA . LYS A 1 197 ? -7.176 -32.938 -0.298 1 98 197 LYS A CA 1
ATOM 1584 C C . LYS A 1 197 ? -5.699 -33.031 -0.676 1 98 197 LYS A C 1
ATOM 1586 O O . LYS A 1 197 ? -5.195 -34.125 -0.983 1 98 197 LYS A O 1
ATOM 1591 N N . PHE A 1 198 ? -5.051 -31.906 -0.674 1 98.44 198 PHE A N 1
ATOM 1592 C CA . PHE A 1 198 ? -3.635 -31.781 -1.003 1 98.44 198 PHE A CA 1
ATOM 1593 C C . PHE A 1 198 ? -2.902 -30.969 0.058 1 98.44 198 PHE A C 1
ATOM 1595 O O . PHE A 1 198 ? -2.693 -29.766 -0.108 1 98.44 198 PHE A O 1
ATOM 1602 N N . PRO A 1 199 ? -2.363 -31.578 1.079 1 98.12 199 PRO A N 1
ATOM 1603 C CA . PRO A 1 199 ? -1.825 -30.906 2.258 1 98.12 199 PRO A CA 1
ATOM 1604 C C . PRO A 1 199 ? -0.586 -30.062 1.942 1 98.12 199 PRO A C 1
ATOM 1606 O O . PRO A 1 199 ? -0.204 -29.203 2.732 1 98.12 199 PRO A O 1
ATOM 1609 N N . ARG A 1 200 ? 0.037 -30.312 0.808 1 98.06 200 ARG A N 1
ATOM 1610 C CA . ARG A 1 200 ? 1.24 -29.578 0.446 1 98.06 200 ARG A CA 1
ATOM 1611 C C . ARG A 1 200 ? 0.918 -28.453 -0.538 1 98.06 200 ARG A C 1
ATOM 1613 O O . ARG A 1 200 ? 1.679 -28.203 -1.476 1 98.06 200 ARG A O 1
ATOM 1620 N N . THR A 1 201 ? -0.261 -27.844 -0.358 1 98.81 201 THR A N 1
ATOM 1621 C CA . THR A 1 201 ? -0.697 -26.719 -1.176 1 98.81 201 THR A CA 1
ATOM 1622 C C . THR A 1 201 ? -0.209 -25.391 -0.583 1 98.81 201 THR A C 1
ATOM 1624 O O . THR A 1 201 ? -0.353 -25.156 0.617 1 98.81 201 THR A O 1
ATOM 1627 N N . TYR A 1 202 ? 0.448 -24.625 -1.412 1 98.88 202 TYR A N 1
ATOM 1628 C CA . TYR A 1 202 ? 0.806 -23.234 -1.121 1 98.88 202 TYR A CA 1
ATOM 1629 C C . TYR A 1 202 ? -0.086 -22.266 -1.891 1 98.88 202 TYR A C 1
ATOM 1631 O O . TYR A 1 202 ? -0.571 -22.594 -2.977 1 98.88 202 TYR A O 1
ATOM 1639 N N . PHE A 1 203 ? -0.302 -21.109 -1.27 1 98.94 203 PHE A N 1
ATOM 1640 C CA . PHE A 1 203 ? -1.167 -20.109 -1.868 1 98.94 203 PHE A CA 1
ATOM 1641 C C . PHE A 1 203 ? -0.394 -18.812 -2.139 1 98.94 203 PHE A C 1
ATOM 1643 O O . PHE A 1 203 ? 0.175 -18.219 -1.221 1 98.94 203 PHE A O 1
ATOM 1650 N N . GLY A 1 204 ? -0.356 -18.422 -3.398 1 98.81 204 GLY A N 1
ATOM 1651 C CA . GLY A 1 204 ? 0.311 -17.188 -3.783 1 98.81 204 GLY A CA 1
ATOM 1652 C C . GLY A 1 204 ? -0.619 -15.992 -3.805 1 98.81 204 GLY A C 1
ATOM 1653 O O . GLY A 1 204 ? -1.744 -16.078 -4.301 1 98.81 204 GLY A O 1
ATOM 1654 N N . VAL A 1 205 ? -0.153 -14.93 -3.26 1 98.31 205 VAL A N 1
ATOM 1655 C CA . VAL A 1 205 ? -0.958 -13.711 -3.205 1 98.31 205 VAL A CA 1
ATOM 1656 C C . VAL A 1 205 ? -0.238 -12.586 -3.936 1 98.31 205 VAL A C 1
ATOM 1658 O O . VAL A 1 205 ? 0.978 -12.422 -3.805 1 98.31 205 VAL A O 1
ATOM 1661 N N . THR A 1 206 ? -1.008 -11.828 -4.746 1 97.81 206 THR A N 1
ATOM 1662 C CA . THR A 1 206 ? -0.499 -10.719 -5.543 1 97.81 206 THR A CA 1
ATOM 1663 C C . THR A 1 206 ? -1.03 -9.391 -5.016 1 97.81 206 THR A C 1
ATOM 1665 O O . THR A 1 206 ? -1.682 -9.344 -3.971 1 97.81 206 THR A O 1
ATOM 1668 N N . ALA A 1 207 ? -0.736 -8.352 -5.723 1 94.56 207 ALA A N 1
ATOM 1669 C CA . ALA A 1 207 ? -1.23 -7.031 -5.344 1 94.56 207 ALA A CA 1
ATOM 1670 C C . ALA A 1 207 ? -2.744 -6.938 -5.52 1 94.56 207 ALA A C 1
ATOM 1672 O O . ALA A 1 207 ? -3.373 -5.988 -5.051 1 94.56 207 ALA A O 1
ATOM 1673 N N . ALA A 1 208 ? -3.359 -7.977 -6.047 1 93.94 208 ALA A N 1
ATOM 1674 C CA . ALA A 1 208 ? -4.816 -8.023 -6.16 1 93.94 208 ALA A CA 1
ATOM 1675 C C . ALA A 1 208 ? -5.473 -7.934 -4.785 1 93.94 208 ALA A C 1
ATOM 1677 O O . ALA A 1 208 ? -6.664 -7.629 -4.676 1 93.94 208 ALA A O 1
ATOM 1678 N N . VAL A 1 209 ? -4.719 -8.148 -3.725 1 93.38 209 VAL A N 1
ATOM 1679 C CA . VAL A 1 209 ? -5.219 -8.125 -2.354 1 93.38 209 VAL A CA 1
ATOM 1680 C C . VAL A 1 209 ? -5.828 -6.758 -2.049 1 93.38 209 VAL A C 1
ATOM 1682 O O . VAL A 1 209 ? -6.746 -6.645 -1.234 1 93.38 209 VAL A O 1
ATOM 1685 N N . GLN A 1 210 ? -5.398 -5.738 -2.744 1 88.06 210 GLN A N 1
ATOM 1686 C CA . GLN A 1 210 ? -5.879 -4.383 -2.516 1 88.06 210 GLN A CA 1
ATOM 1687 C C . GLN A 1 210 ? -7.375 -4.273 -2.795 1 88.06 210 GLN A C 1
ATOM 1689 O O . GLN A 1 210 ? -8.031 -3.336 -2.334 1 88.06 210 GLN A O 1
ATOM 1694 N N . SER A 1 211 ? -7.949 -5.277 -3.568 1 88.94 211 SER A N 1
ATOM 1695 C CA . SER A 1 211 ? -9.352 -5.215 -3.963 1 88.94 211 SER A CA 1
ATOM 1696 C C . SER A 1 211 ? -10.156 -6.336 -3.314 1 88.94 211 SER A C 1
ATOM 1698 O O . SER A 1 211 ? -11.297 -6.59 -3.705 1 88.94 211 SER A O 1
ATOM 1700 N N . PHE A 1 212 ? -9.5 -7.035 -2.373 1 92.62 212 PHE A N 1
ATOM 1701 C CA . PHE A 1 212 ? -10.18 -8.148 -1.725 1 92.62 212 PHE A CA 1
ATOM 1702 C C . PHE A 1 212 ? -11.398 -7.66 -0.951 1 92.62 212 PHE A C 1
ATOM 1704 O O . PHE A 1 212 ? -11.344 -6.621 -0.29 1 92.62 212 PHE A O 1
ATOM 1711 N N . ASP A 1 213 ? -12.484 -8.406 -1.097 1 91 213 ASP A N 1
ATOM 1712 C CA . ASP A 1 213 ? -13.617 -8.18 -0.203 1 91 213 ASP A CA 1
ATOM 1713 C C . ASP A 1 213 ? -13.43 -8.922 1.117 1 91 213 ASP A C 1
ATOM 1715 O O . ASP A 1 213 ? -12.383 -9.523 1.356 1 91 213 ASP A O 1
ATOM 1719 N N . ASP A 1 214 ? -14.398 -8.891 1.987 1 91.06 214 ASP A N 1
ATOM 1720 C CA . ASP A 1 214 ? -14.281 -9.453 3.328 1 91.06 214 ASP A CA 1
ATOM 1721 C C . ASP A 1 214 ? -14.078 -10.961 3.273 1 91.06 214 ASP A C 1
ATOM 1723 O O . ASP A 1 214 ? -13.305 -11.516 4.062 1 91.06 214 ASP A O 1
ATOM 1727 N N . ALA A 1 215 ? -14.75 -11.625 2.348 1 95.56 215 ALA A N 1
ATOM 1728 C CA . ALA A 1 215 ? -14.617 -13.078 2.225 1 95.56 215 ALA A CA 1
ATOM 1729 C C . ALA A 1 215 ? -13.219 -13.461 1.772 1 95.56 215 ALA A C 1
ATOM 1731 O O . ALA A 1 215 ? -12.641 -14.438 2.273 1 95.56 215 ALA A O 1
ATOM 1732 N N . GLN A 1 216 ? -12.703 -12.703 0.842 1 96.62 216 GLN A N 1
ATOM 1733 C CA . GLN A 1 216 ? -11.352 -12.953 0.342 1 96.62 216 GLN A CA 1
ATOM 1734 C C . GLN A 1 216 ? -10.305 -12.664 1.412 1 96.62 216 GLN A C 1
ATOM 1736 O O . GLN A 1 216 ? -9.312 -13.383 1.523 1 96.62 216 GLN A O 1
ATOM 1741 N N . ILE A 1 217 ? -10.547 -11.625 2.172 1 95.25 217 ILE A N 1
ATOM 1742 C CA . ILE A 1 217 ? -9.641 -11.305 3.27 1 95.25 217 ILE A CA 1
ATOM 1743 C C . ILE A 1 217 ? -9.656 -12.438 4.297 1 95.25 217 ILE A C 1
ATOM 1745 O O . ILE A 1 217 ? -8.609 -12.844 4.797 1 95.25 217 ILE A O 1
ATOM 1749 N N . ALA A 1 218 ? -10.859 -12.938 4.609 1 96.88 218 ALA A N 1
ATOM 1750 C CA . ALA A 1 218 ? -10.961 -14.086 5.512 1 96.88 218 ALA A CA 1
ATOM 1751 C C . ALA A 1 218 ? -10.211 -15.289 4.953 1 96.88 218 ALA A C 1
ATOM 1753 O O . ALA A 1 218 ? -9.555 -16.031 5.699 1 96.88 218 ALA A O 1
ATOM 1754 N N . GLY A 1 219 ? -10.297 -15.5 3.639 1 98.06 219 GLY A N 1
ATOM 1755 C CA . GLY A 1 219 ? -9.531 -16.547 2.988 1 98.06 219 GLY A CA 1
ATOM 1756 C C . GLY A 1 219 ? -8.031 -16.391 3.152 1 98.06 219 GLY A C 1
ATOM 1757 O O . GLY A 1 219 ? -7.328 -17.344 3.473 1 98.06 219 GLY A O 1
ATOM 1758 N N . LEU A 1 220 ? -7.57 -15.188 2.947 1 97.81 220 LEU A N 1
ATOM 1759 C CA . LEU A 1 220 ? -6.16 -14.859 3.131 1 97.81 220 LEU A CA 1
ATOM 1760 C C . LEU A 1 220 ? -5.715 -15.18 4.555 1 97.81 220 LEU A C 1
ATOM 1762 O O . LEU A 1 220 ? -4.656 -15.781 4.758 1 97.81 220 LEU A O 1
ATOM 1766 N N . ARG A 1 221 ? -6.516 -14.852 5.531 1 97.06 221 ARG A N 1
ATOM 1767 C CA . ARG A 1 221 ? -6.195 -15.055 6.941 1 97.06 221 ARG A CA 1
ATOM 1768 C C . ARG A 1 221 ? -6.207 -16.547 7.297 1 97.06 221 ARG A C 1
ATOM 1770 O O . ARG A 1 221 ? -5.535 -16.953 8.242 1 97.06 221 ARG A O 1
ATOM 1777 N N . ALA A 1 222 ? -6.922 -17.281 6.492 1 98.31 222 ALA A N 1
ATOM 1778 C CA . ALA A 1 222 ? -7.074 -18.703 6.777 1 98.31 222 ALA A CA 1
ATOM 1779 C C . ALA A 1 222 ? -5.871 -19.5 6.273 1 98.31 222 ALA A C 1
ATOM 1781 O O . ALA A 1 222 ? -5.68 -20.656 6.645 1 98.31 222 ALA A O 1
ATOM 1782 N N . ILE A 1 223 ? -5.059 -18.938 5.391 1 98.62 223 ILE A N 1
ATOM 1783 C CA . ILE A 1 223 ? -3.883 -19.641 4.871 1 98.62 223 ILE A CA 1
ATOM 1784 C C . ILE A 1 223 ? -2.877 -19.859 5.996 1 98.62 223 ILE A C 1
ATOM 1786 O O . ILE A 1 223 ? -2.469 -18.906 6.672 1 98.62 223 ILE A O 1
ATOM 1790 N N . PRO A 1 224 ? -2.496 -21.141 6.203 1 98.5 224 PRO A N 1
ATOM 1791 C CA . PRO A 1 224 ? -1.439 -21.359 7.191 1 98.5 224 PRO A CA 1
ATOM 1792 C C . PRO A 1 224 ? -0.172 -20.562 6.891 1 98.5 224 PRO A C 1
ATOM 1794 O O . PRO A 1 224 ? 0.19 -20.391 5.723 1 98.5 224 PRO A O 1
ATOM 1797 N N . ARG A 1 225 ? 0.529 -20.109 7.863 1 97.31 225 ARG A N 1
ATOM 1798 C CA . ARG A 1 225 ? 1.69 -19.234 7.738 1 97.31 225 ARG A CA 1
ATOM 1799 C C . ARG A 1 225 ? 2.797 -19.906 6.934 1 97.31 225 ARG A C 1
ATOM 1801 O O . ARG A 1 225 ? 3.555 -19.234 6.23 1 97.31 225 ARG A O 1
ATOM 1808 N N . ASP A 1 226 ? 2.816 -21.219 7.012 1 98.31 226 ASP A N 1
ATOM 1809 C CA . ASP A 1 226 ? 3.875 -21.938 6.301 1 98.31 226 ASP A CA 1
ATOM 1810 C C . ASP A 1 226 ? 3.43 -22.312 4.891 1 98.31 226 ASP A C 1
ATOM 1812 O O . ASP A 1 226 ? 4.078 -23.125 4.23 1 98.31 226 ASP A O 1
ATOM 1816 N N . ARG A 1 227 ? 2.279 -21.719 4.395 1 98.75 227 ARG A N 1
ATOM 1817 C CA . ARG A 1 227 ? 1.758 -22.031 3.068 1 98.75 227 ARG A CA 1
ATOM 1818 C C . ARG A 1 227 ? 1.507 -20.781 2.254 1 98.75 227 ARG A C 1
ATOM 1820 O O . ARG A 1 227 ? 1.014 -20.844 1.126 1 98.75 227 ARG A O 1
ATOM 1827 N N . LEU A 1 228 ? 1.887 -19.594 2.807 1 98.81 228 LEU A N 1
ATOM 1828 C CA . LEU A 1 228 ? 1.647 -18.312 2.141 1 98.81 228 LEU A CA 1
ATOM 1829 C C . LEU A 1 228 ? 2.848 -17.922 1.289 1 98.81 228 LEU A C 1
ATOM 1831 O O . LEU A 1 228 ? 3.988 -17.969 1.755 1 98.81 228 LEU A O 1
ATOM 1835 N N . LEU A 1 229 ? 2.602 -17.594 0.068 1 98.81 229 LEU A N 1
ATOM 1836 C CA . LEU A 1 229 ? 3.625 -17.094 -0.843 1 98.81 229 LEU A CA 1
ATOM 1837 C C . LEU A 1 229 ? 3.279 -15.688 -1.329 1 98.81 229 LEU A C 1
ATOM 1839 O O . LEU A 1 229 ? 2.102 -15.352 -1.476 1 98.81 229 LEU A O 1
ATOM 1843 N N . LEU A 1 230 ? 4.273 -14.883 -1.567 1 98.5 230 LEU A N 1
ATOM 1844 C CA . LEU A 1 230 ? 4.105 -13.602 -2.252 1 98.5 230 LEU A CA 1
ATOM 1845 C C . LEU A 1 230 ? 4.535 -13.703 -3.711 1 98.5 230 LEU A C 1
ATOM 1847 O O . LEU A 1 230 ? 5.523 -14.375 -4.027 1 98.5 230 LEU A O 1
ATOM 1851 N N . GLU A 1 231 ? 3.873 -13.156 -4.531 1 98.75 231 GLU A N 1
ATOM 1852 C CA . GLU A 1 231 ? 4.238 -13.109 -5.945 1 98.75 231 GLU A CA 1
ATOM 1853 C C . GLU A 1 231 ? 3.803 -11.797 -6.59 1 98.75 231 GLU A C 1
ATOM 1855 O O . GLU A 1 231 ? 2.791 -11.211 -6.195 1 98.75 231 GLU A O 1
ATOM 1860 N N . THR A 1 232 ? 4.547 -11.328 -7.516 1 98.62 232 THR A N 1
ATOM 1861 C CA . THR A 1 232 ? 4.176 -10.117 -8.242 1 98.62 232 THR A CA 1
ATOM 1862 C C . THR A 1 232 ? 3.209 -10.438 -9.375 1 98.62 232 THR A C 1
ATOM 1864 O O . THR A 1 232 ? 2.297 -9.656 -9.664 1 98.62 232 THR A O 1
ATOM 1867 N N . ASP A 1 233 ? 3.424 -11.617 -10.016 1 98.69 233 ASP A N 1
ATOM 1868 C CA . ASP A 1 233 ? 2.76 -11.992 -11.266 1 98.69 233 ASP A CA 1
ATOM 1869 C C . ASP A 1 233 ? 3.084 -10.992 -12.375 1 98.69 233 ASP A C 1
ATOM 1871 O O . ASP A 1 233 ? 2.268 -10.766 -13.273 1 98.69 233 ASP A O 1
ATOM 1875 N N . SER A 1 234 ? 4.242 -10.328 -12.25 1 98.38 234 SER A N 1
ATOM 1876 C CA . SER A 1 234 ? 4.633 -9.344 -13.258 1 98.38 234 SER A CA 1
ATOM 1877 C C . SER A 1 234 ? 4.527 -9.922 -14.664 1 98.38 234 SER A C 1
ATOM 1879 O O . SER A 1 234 ? 4.855 -11.086 -14.891 1 98.38 234 SER A O 1
ATOM 1881 N N . PRO A 1 235 ? 4.039 -9.062 -15.547 1 98.19 235 PRO A N 1
ATOM 1882 C CA . PRO A 1 235 ? 3.875 -7.609 -15.492 1 98.19 235 PRO A CA 1
ATOM 1883 C C . PRO A 1 235 ? 2.508 -7.191 -14.953 1 98.19 235 PRO A C 1
ATOM 1885 O O . PRO A 1 235 ? 2.158 -6.012 -15 1 98.19 235 PRO A O 1
ATOM 1888 N N . TYR A 1 236 ? 1.784 -8.039 -14.406 1 96.88 236 TYR A N 1
ATOM 1889 C CA . TYR A 1 236 ? 0.395 -7.781 -14.047 1 96.88 236 TYR A CA 1
ATOM 1890 C C . TYR A 1 236 ? 0.292 -7.242 -12.625 1 96.88 236 TYR A C 1
ATOM 1892 O O . TYR A 1 236 ? 1.265 -7.277 -11.867 1 96.88 236 TYR A O 1
ATOM 1900 N N . PHE A 1 237 ? -0.808 -6.57 -12.328 1 94.88 237 PHE A N 1
ATOM 1901 C CA . PHE A 1 237 ? -1.144 -6.051 -11.008 1 94.88 237 PHE A CA 1
ATOM 1902 C C . PHE A 1 237 ? -0.097 -5.047 -10.539 1 94.88 237 PHE A C 1
ATOM 1904 O O . PHE A 1 237 ? 0.439 -5.168 -9.438 1 94.88 237 PHE A O 1
ATOM 1911 N N . PRO A 1 238 ? 0.22 -4.051 -11.289 1 92.94 238 PRO A N 1
ATOM 1912 C CA . PRO A 1 238 ? 1.171 -3.049 -10.797 1 92.94 238 PRO A CA 1
ATOM 1913 C C . PRO A 1 238 ? 0.708 -2.381 -9.508 1 92.94 238 PRO A C 1
ATOM 1915 O O . PRO A 1 238 ? -0.454 -1.983 -9.391 1 92.94 238 PRO A O 1
ATOM 1918 N N . PRO A 1 239 ? 1.595 -2.346 -8.539 1 88.38 239 PRO A N 1
ATOM 1919 C CA . PRO A 1 239 ? 1.226 -1.686 -7.289 1 88.38 239 PRO A CA 1
ATOM 1920 C C . PRO A 1 239 ? 1.13 -0.168 -7.426 1 88.38 239 PRO A C 1
ATOM 1922 O O . PRO A 1 239 ? 1.87 0.433 -8.211 1 88.38 239 PRO A O 1
ATOM 1925 N N . GLY A 1 240 ? 0.203 0.429 -6.637 1 82.06 240 GLY A N 1
ATOM 1926 C CA . GLY A 1 240 ? 0.064 1.876 -6.637 1 82.06 240 GLY A CA 1
ATOM 1927 C C . GLY A 1 240 ? -0.235 2.443 -8.016 1 82.06 240 GLY A C 1
ATOM 1928 O O . GLY A 1 240 ? -1.15 1.979 -8.695 1 82.06 240 GLY A O 1
ATOM 1929 N N . ARG A 1 241 ? 0.619 3.426 -8.383 1 83.06 241 ARG A N 1
ATOM 1930 C CA . ARG A 1 241 ? 0.402 4.098 -9.664 1 83.06 241 ARG A CA 1
ATOM 1931 C C . ARG A 1 241 ? 1.395 3.613 -10.711 1 83.06 241 ARG A C 1
ATOM 1933 O O . ARG A 1 241 ? 1.507 4.203 -11.789 1 83.06 241 ARG A O 1
ATOM 1940 N N . ALA A 1 242 ? 2.102 2.514 -10.391 1 88.56 242 ALA A N 1
ATOM 1941 C CA . ALA A 1 242 ? 3.049 1.955 -11.352 1 88.56 242 ALA A CA 1
ATOM 1942 C C . ALA A 1 242 ? 2.336 1.498 -12.625 1 88.56 242 ALA A C 1
ATOM 1944 O O . ALA A 1 242 ? 1.236 0.941 -12.555 1 88.56 242 ALA A O 1
ATOM 1945 N N . GLU A 1 243 ? 2.975 1.677 -13.719 1 89.81 243 GLU A N 1
ATOM 1946 C CA . GLU A 1 243 ? 2.389 1.269 -14.992 1 89.81 243 GLU A CA 1
ATOM 1947 C C . GLU A 1 243 ? 2.617 -0.217 -15.258 1 89.81 243 GLU A C 1
ATOM 1949 O O . GLU A 1 243 ? 1.78 -0.88 -15.875 1 89.81 243 GLU A O 1
ATOM 1954 N N . ILE A 1 244 ? 3.787 -0.699 -14.844 1 95.25 244 ILE A N 1
ATOM 1955 C CA . ILE A 1 244 ? 4.168 -2.088 -15.078 1 95.25 244 ILE A CA 1
ATOM 1956 C C . ILE A 1 244 ? 4.742 -2.689 -13.797 1 95.25 244 ILE A C 1
ATOM 1958 O O . ILE A 1 244 ? 5.508 -2.037 -13.086 1 95.25 244 ILE A O 1
ATOM 1962 N N . ASN A 1 245 ? 4.367 -3.895 -13.523 1 97.44 245 ASN A N 1
ATOM 1963 C CA . ASN A 1 245 ? 4.918 -4.605 -12.375 1 97.44 245 ASN A CA 1
ATOM 1964 C C . ASN A 1 245 ? 6.195 -5.359 -12.734 1 97.44 245 ASN A C 1
ATOM 1966 O O . ASN A 1 245 ? 6.363 -5.793 -13.875 1 97.44 245 ASN A O 1
ATOM 1970 N N . THR A 1 246 ? 7.121 -5.473 -11.875 1 98.12 246 THR A N 1
ATOM 1971 C CA . THR A 1 246 ? 8.336 -6.281 -11.93 1 98.12 246 THR A CA 1
ATOM 1972 C C . THR A 1 246 ? 8.617 -6.93 -10.578 1 98.12 246 THR A C 1
ATOM 1974 O O . THR A 1 246 ? 7.992 -6.578 -9.57 1 98.12 246 THR A O 1
ATOM 1977 N N . PRO A 1 247 ? 9.523 -7.844 -10.531 1 98.38 247 PRO A N 1
ATOM 1978 C CA . PRO A 1 247 ? 9.859 -8.477 -9.25 1 98.38 247 PRO A CA 1
ATOM 1979 C C . PRO A 1 247 ? 10.336 -7.469 -8.211 1 98.38 247 PRO A C 1
ATOM 1981 O O . PRO A 1 247 ? 10.312 -7.758 -7.008 1 98.38 247 PRO A O 1
ATOM 1984 N N . ALA A 1 248 ? 10.734 -6.27 -8.648 1 97.19 248 ALA A N 1
ATOM 1985 C CA . ALA A 1 248 ? 11.211 -5.246 -7.719 1 97.19 248 ALA A CA 1
ATOM 1986 C C . ALA A 1 248 ? 10.086 -4.77 -6.801 1 97.19 248 ALA A C 1
ATOM 1988 O O . ALA A 1 248 ? 10.344 -4.227 -5.727 1 97.19 248 ALA A O 1
ATOM 1989 N N . TYR A 1 249 ? 8.875 -5.023 -7.195 1 96.44 249 TYR A N 1
ATOM 1990 C CA . TYR A 1 249 ? 7.727 -4.492 -6.461 1 96.44 249 TYR A CA 1
ATOM 1991 C C . TYR A 1 249 ? 7.199 -5.516 -5.461 1 96.44 249 TYR A C 1
ATOM 1993 O O . TYR A 1 249 ? 6.133 -5.324 -4.871 1 96.44 249 TYR A O 1
ATOM 2001 N N . ILE A 1 250 ? 7.922 -6.609 -5.23 1 97.69 250 ILE A N 1
ATOM 2002 C CA . ILE A 1 250 ? 7.438 -7.672 -4.359 1 97.69 250 ILE A CA 1
ATOM 2003 C C . ILE A 1 250 ? 7.273 -7.141 -2.936 1 97.69 250 ILE A C 1
ATOM 2005 O O . ILE A 1 250 ? 6.379 -7.566 -2.205 1 97.69 250 ILE A O 1
ATOM 2009 N N . GLY A 1 251 ? 8.133 -6.227 -2.518 1 94.62 251 GLY A N 1
ATOM 2010 C CA . GLY A 1 251 ? 7.973 -5.586 -1.222 1 94.62 251 GLY A CA 1
ATOM 2011 C C . GLY A 1 251 ? 6.664 -4.828 -1.09 1 94.62 251 GLY A C 1
ATOM 2012 O O . GLY A 1 251 ? 6.035 -4.844 -0.029 1 94.62 251 GLY A O 1
ATOM 2013 N N . ASP A 1 252 ? 6.285 -4.133 -2.17 1 92.88 252 ASP A N 1
ATOM 2014 C CA . ASP A 1 252 ? 5.016 -3.41 -2.178 1 92.88 252 ASP A CA 1
ATOM 2015 C C . ASP A 1 252 ? 3.838 -4.367 -2.033 1 92.88 252 ASP A C 1
ATOM 2017 O O . ASP A 1 252 ? 2.857 -4.059 -1.353 1 92.88 252 ASP A O 1
ATOM 2021 N N . VAL A 1 253 ? 3.926 -5.516 -2.674 1 95.25 253 VAL A N 1
ATOM 2022 C CA . VAL A 1 253 ? 2.908 -6.547 -2.502 1 95.25 253 VAL A CA 1
ATOM 2023 C C . VAL A 1 253 ? 2.814 -6.941 -1.029 1 95.25 253 VAL A C 1
ATOM 2025 O O . VAL A 1 253 ? 1.719 -7.02 -0.47 1 95.25 253 VAL A O 1
ATOM 2028 N N . GLY A 1 254 ? 3.965 -7.191 -0.418 1 94.5 254 GLY A N 1
ATOM 2029 C CA . GLY A 1 254 ? 4.004 -7.543 0.993 1 94.5 254 GLY A CA 1
ATOM 2030 C C . GLY A 1 254 ? 3.359 -6.496 1.883 1 94.5 254 GLY A C 1
ATOM 2031 O O . GLY A 1 254 ? 2.68 -6.832 2.855 1 94.5 254 GLY A O 1
ATOM 2032 N N . ALA A 1 255 ? 3.566 -5.273 1.512 1 89.31 255 ALA A N 1
ATOM 2033 C CA . ALA A 1 255 ? 3.006 -4.168 2.283 1 89.31 255 ALA A CA 1
ATOM 2034 C C . ALA A 1 255 ? 1.479 -4.219 2.291 1 89.31 255 ALA A C 1
ATOM 2036 O O . ALA A 1 255 ? 0.847 -3.924 3.309 1 89.31 255 ALA A O 1
ATOM 2037 N N . TYR A 1 256 ? 0.869 -4.586 1.188 1 89.56 256 TYR A N 1
ATOM 2038 C CA . TYR A 1 256 ? -0.581 -4.734 1.114 1 89.56 256 TYR A CA 1
ATOM 2039 C C . TYR A 1 256 ? -1.047 -5.941 1.919 1 89.56 256 TYR A C 1
ATOM 2041 O O . TYR A 1 256 ? -2.047 -5.867 2.637 1 89.56 256 TYR A O 1
ATOM 2049 N N . VAL A 1 257 ? -0.298 -6.961 1.879 1 94.44 257 VAL A N 1
ATOM 2050 C CA . VAL A 1 257 ? -0.68 -8.227 2.504 1 94.44 257 VAL A CA 1
ATOM 2051 C C . VAL A 1 257 ? -0.619 -8.086 4.023 1 94.44 257 VAL A C 1
ATOM 2053 O O . VAL A 1 257 ? -1.518 -8.547 4.73 1 94.44 257 VAL A O 1
ATOM 2056 N N . ILE A 1 258 ? 0.391 -7.461 4.5 1 90.88 258 ILE A N 1
ATOM 2057 C CA . ILE A 1 258 ? 0.63 -7.398 5.938 1 90.88 258 ILE A CA 1
ATOM 2058 C C . ILE A 1 258 ? -0.5 -6.625 6.613 1 90.88 258 ILE A C 1
ATOM 2060 O O . ILE A 1 258 ? -0.828 -6.883 7.773 1 90.88 258 ILE A O 1
ATOM 2064 N N . SER A 1 259 ? -1.161 -5.68 5.914 1 85.44 259 SER A N 1
ATOM 2065 C CA . SER A 1 259 ? -2.242 -4.871 6.469 1 85.44 259 SER A CA 1
ATOM 2066 C C . SER A 1 259 ? -3.422 -5.742 6.891 1 85.44 259 SER A C 1
ATOM 2068 O O . SER A 1 259 ? -4.242 -5.332 7.715 1 85.44 259 SER A O 1
ATOM 2070 N N . HIS A 1 260 ? -3.451 -6.984 6.367 1 91.56 260 HIS A N 1
ATOM 2071 C CA . HIS A 1 260 ? -4.578 -7.867 6.641 1 91.56 260 HIS A CA 1
ATOM 2072 C C . HIS A 1 260 ? -4.176 -9 7.582 1 91.56 260 HIS A C 1
ATOM 2074 O O . HIS A 1 260 ? -5.031 -9.742 8.07 1 91.56 260 HIS A O 1
ATOM 2080 N N . LEU A 1 261 ? -2.922 -9.188 7.863 1 93.25 261 LEU A N 1
ATOM 2081 C CA . LEU A 1 261 ? -2.459 -10.336 8.633 1 93.25 261 LEU A CA 1
ATOM 2082 C C . LEU A 1 261 ? -1.919 -9.898 9.992 1 93.25 261 LEU A C 1
ATOM 2084 O O . LEU A 1 261 ? -1.651 -10.734 10.859 1 93.25 261 LEU A O 1
ATOM 2088 N N . ASP A 1 262 ? -1.794 -8.641 10.305 1 89.38 262 ASP A N 1
ATOM 2089 C CA . ASP A 1 262 ? -1.241 -8.039 11.516 1 89.38 262 ASP A CA 1
ATOM 2090 C C . ASP A 1 262 ? 0.135 -8.617 11.836 1 89.38 262 ASP A C 1
ATOM 2092 O O . ASP A 1 262 ? 0.377 -9.078 12.953 1 89.38 262 ASP A O 1
ATOM 2096 N N . LEU A 1 263 ? 1.04 -8.781 10.898 1 93.38 263 LEU A N 1
ATOM 2097 C CA . LEU A 1 263 ? 2.436 -9.195 11 1 93.38 263 LEU A CA 1
ATOM 2098 C C . LEU A 1 263 ? 3.371 -8.008 10.773 1 93.38 263 LEU A C 1
ATOM 2100 O O . LEU A 1 263 ? 2.988 -7.023 10.133 1 93.38 263 LEU A O 1
ATOM 2104 N N . ARG A 1 264 ? 4.57 -8.156 11.367 1 94 264 ARG A N 1
ATOM 2105 C CA . ARG A 1 264 ? 5.633 -7.238 10.969 1 94 264 ARG A CA 1
ATOM 2106 C C . ARG A 1 264 ? 6.125 -7.547 9.555 1 94 264 ARG A C 1
ATOM 2108 O O . ARG A 1 264 ? 6.141 -8.703 9.141 1 94 264 ARG A O 1
ATOM 2115 N N . PRO A 1 265 ? 6.492 -6.508 8.828 1 93.69 265 PRO A N 1
ATOM 2116 C CA . PRO A 1 265 ? 7.039 -6.75 7.496 1 93.69 265 PRO A CA 1
ATOM 2117 C C . PRO A 1 265 ? 8.172 -7.773 7.5 1 93.69 265 PRO A C 1
ATOM 2119 O O . PRO A 1 265 ? 8.203 -8.672 6.66 1 93.69 265 PRO A O 1
ATOM 2122 N N . SER A 1 266 ? 9.023 -7.688 8.5 1 94 266 SER A N 1
ATOM 2123 C CA . SER A 1 266 ? 10.156 -8.602 8.57 1 94 266 SER A CA 1
ATOM 2124 C C . SER A 1 266 ? 9.695 -10.047 8.734 1 94 266 SER A C 1
ATOM 2126 O O . SER A 1 266 ? 10.273 -10.961 8.141 1 94 266 SER A O 1
ATOM 2128 N N . GLU A 1 267 ? 8.617 -10.219 9.5 1 95.75 267 GLU A N 1
ATOM 2129 C CA . GLU A 1 267 ? 8.055 -11.547 9.703 1 95.75 267 GLU A CA 1
ATOM 2130 C C . GLU A 1 267 ? 7.438 -12.094 8.414 1 95.75 267 GLU A C 1
ATOM 2132 O O . GLU A 1 267 ? 7.645 -13.266 8.07 1 95.75 267 GLU A O 1
ATOM 2137 N N . LEU A 1 268 ? 6.742 -11.242 7.73 1 96.69 268 LEU A N 1
ATOM 2138 C CA . LEU A 1 268 ? 6.094 -11.664 6.492 1 96.69 268 LEU A CA 1
ATOM 2139 C C . LEU A 1 268 ? 7.125 -12.047 5.438 1 96.69 268 LEU A C 1
ATOM 2141 O O . LEU A 1 268 ? 7.004 -13.094 4.801 1 96.69 268 LEU A O 1
ATOM 2145 N N . TYR A 1 269 ? 8.148 -11.219 5.273 1 96.62 269 TYR A N 1
ATOM 2146 C CA . TYR A 1 269 ? 9.141 -11.445 4.227 1 96.62 269 TYR A CA 1
ATOM 2147 C C . TYR A 1 269 ? 9.969 -12.695 4.516 1 96.62 269 TYR A C 1
ATOM 2149 O O . TYR A 1 269 ? 10.219 -13.5 3.619 1 96.62 269 TYR A O 1
ATOM 2157 N N . GLN A 1 270 ? 10.297 -12.867 5.793 1 96.75 270 GLN A N 1
ATOM 2158 C CA . GLN A 1 270 ? 11.055 -14.055 6.172 1 96.75 270 GLN A CA 1
ATOM 2159 C C . GLN A 1 270 ? 10.234 -15.32 5.969 1 96.75 270 GLN A C 1
ATOM 2161 O O . GLN A 1 270 ? 10.727 -16.312 5.41 1 96.75 270 GLN A O 1
ATOM 2166 N N . MET A 1 271 ? 9.031 -15.219 6.398 1 97.5 271 MET A N 1
ATOM 2167 C CA . MET A 1 271 ? 8.148 -16.375 6.316 1 97.5 271 MET A CA 1
ATOM 2168 C C . MET A 1 271 ? 7.898 -16.766 4.863 1 97.5 271 MET A C 1
ATOM 2170 O O . MET A 1 271 ? 7.992 -17.938 4.508 1 97.5 271 MET A O 1
ATOM 2174 N N . THR A 1 272 ? 7.629 -15.828 4.023 1 98.19 272 THR A N 1
ATOM 2175 C CA . THR A 1 272 ? 7.297 -16.141 2.637 1 98.19 272 THR A CA 1
ATOM 2176 C C . THR A 1 272 ? 8.547 -16.531 1.855 1 98.19 272 THR A C 1
ATOM 2178 O O . THR A 1 272 ? 8.477 -17.312 0.905 1 98.19 272 THR A O 1
ATOM 2181 N N . LEU A 1 273 ? 9.711 -15.977 2.291 1 97.75 273 LEU A N 1
ATOM 2182 C CA . LEU A 1 273 ? 10.977 -16.438 1.724 1 97.75 273 LEU A CA 1
ATOM 2183 C C . LEU A 1 273 ? 11.211 -17.906 2.035 1 97.75 273 LEU A C 1
ATOM 2185 O O . LEU A 1 273 ? 11.516 -18.703 1.138 1 97.75 273 LEU A O 1
ATOM 2189 N N . GLU A 1 274 ? 11.023 -18.281 3.277 1 98.06 274 GLU A N 1
ATOM 2190 C CA . GLU A 1 274 ? 11.211 -19.656 3.703 1 98.06 274 GLU A CA 1
ATOM 2191 C C . GLU A 1 274 ? 10.227 -20.594 3.004 1 98.06 274 GLU A C 1
ATOM 2193 O O . GLU A 1 274 ? 10.602 -21.688 2.578 1 98.06 274 GLU A O 1
ATOM 2198 N N . ASN A 1 275 ? 9 -20.125 2.877 1 98.5 275 ASN A N 1
ATOM 2199 C CA . ASN A 1 275 ? 7.992 -20.922 2.188 1 98.5 275 ASN A CA 1
ATOM 2200 C C . ASN A 1 275 ? 8.352 -21.141 0.719 1 98.5 275 ASN A C 1
ATOM 2202 O O . ASN A 1 275 ? 8.203 -22.234 0.191 1 98.5 275 ASN A O 1
ATOM 2206 N N . GLY A 1 276 ? 8.812 -20.047 0.026 1 98.25 276 GLY A N 1
ATOM 2207 C CA . GLY A 1 276 ? 9.234 -20.156 -1.36 1 98.25 276 GLY A CA 1
ATOM 2208 C C . GLY A 1 276 ? 10.391 -21.109 -1.557 1 98.25 276 GLY A C 1
ATOM 2209 O O . GLY A 1 276 ? 10.375 -21.938 -2.475 1 98.25 276 GLY A O 1
ATOM 2210 N N . LEU A 1 277 ? 11.344 -21.031 -0.627 1 97 277 LEU A N 1
ATOM 2211 C CA . LEU A 1 277 ? 12.516 -21.906 -0.699 1 97 277 LEU A CA 1
ATOM 2212 C C . LEU A 1 277 ? 12.125 -23.359 -0.4 1 97 277 LEU A C 1
ATOM 2214 O O . LEU A 1 277 ? 12.68 -24.281 -0.994 1 97 277 LEU A O 1
ATOM 2218 N N . ALA A 1 278 ? 11.219 -23.531 0.514 1 97 278 ALA A N 1
ATOM 2219 C CA . ALA A 1 278 ? 10.75 -24.875 0.848 1 97 278 ALA A CA 1
ATOM 2220 C C . ALA A 1 278 ? 10.055 -25.516 -0.343 1 97 278 ALA A C 1
ATOM 2222 O O . ALA A 1 278 ? 10.234 -26.719 -0.603 1 97 278 ALA A O 1
ATOM 2223 N N . LEU A 1 279 ? 9.32 -24.703 -1.058 1 97.56 279 LEU A N 1
ATOM 2224 C CA . LEU A 1 279 ? 8.531 -25.25 -2.164 1 97.56 279 LEU A CA 1
ATOM 2225 C C . LEU A 1 279 ? 9.406 -25.453 -3.398 1 97.56 279 LEU A C 1
ATOM 2227 O O . LEU A 1 279 ? 9.289 -26.469 -4.086 1 97.56 279 LEU A O 1
ATOM 2231 N N . TYR A 1 280 ? 10.336 -24.453 -3.629 1 97 280 TYR A N 1
ATOM 2232 C CA . TYR A 1 280 ? 11 -24.422 -4.926 1 97 280 TYR A CA 1
ATOM 2233 C C . TYR A 1 280 ? 12.492 -24.703 -4.777 1 97 280 TYR A C 1
ATOM 2235 O O . TYR A 1 280 ? 13.203 -24.859 -5.773 1 97 280 TYR A O 1
ATOM 2243 N N . GLY A 1 281 ? 13.156 -24.641 -3.551 1 83.81 281 GLY A N 1
ATOM 2244 C CA . GLY A 1 281 ? 14.594 -24.672 -3.322 1 83.81 281 GLY A CA 1
ATOM 2245 C C . GLY A 1 281 ? 15.164 -26.078 -3.287 1 83.81 281 GLY A C 1
ATOM 2246 O O . GLY A 1 281 ? 16.375 -26.25 -3.328 1 83.81 281 GLY A O 1
ATOM 2247 N N . ALA A 1 282 ? 14.406 -27.125 -2.973 1 62.06 282 ALA A N 1
ATOM 2248 C CA . ALA A 1 282 ? 14.898 -28.469 -2.711 1 62.06 282 ALA A CA 1
ATOM 2249 C C . ALA A 1 282 ? 15.695 -29 -3.898 1 62.06 282 ALA A C 1
ATOM 2251 O O . ALA A 1 282 ? 16.531 -29.906 -3.746 1 62.06 282 ALA A O 1
ATOM 2252 N N . ARG A 1 283 ? 15.5 -28.531 -5.074 1 57.25 283 ARG A N 1
ATOM 2253 C CA . ARG A 1 283 ? 16.219 -29.25 -6.121 1 57.25 283 ARG A CA 1
ATOM 2254 C C . ARG A 1 283 ? 17.609 -28.672 -6.336 1 57.25 283 ARG A C 1
ATOM 2256 O O . ARG A 1 283 ? 18.328 -29.094 -7.242 1 57.25 283 ARG A O 1
ATOM 2263 N N . ASP A 1 284 ? 18.172 -27.594 -5.539 1 46.84 284 ASP A N 1
ATOM 2264 C CA . ASP A 1 284 ? 19.578 -27.312 -5.785 1 46.84 284 ASP A CA 1
ATOM 2265 C C . ASP A 1 284 ? 20.453 -28.422 -5.188 1 46.84 284 ASP A C 1
ATOM 2267 O O . ASP A 1 284 ? 20.156 -28.953 -4.117 1 46.84 284 ASP A O 1
ATOM 2271 N N . MET B 1 1 ? -19.922 0.837 14.32 1 31.44 1 MET B N 1
ATOM 2272 C CA . MET B 1 1 ? -18.547 0.397 14.594 1 31.44 1 MET B CA 1
ATOM 2273 C C . MET B 1 1 ? -18.359 -1.058 14.188 1 31.44 1 MET B C 1
ATOM 2275 O O . MET B 1 1 ? -19.156 -1.924 14.547 1 31.44 1 MET B O 1
ATOM 2279 N N . ARG B 1 2 ? -18.078 -1.436 12.93 1 45.62 2 ARG B N 1
ATOM 2280 C CA . ARG B 1 2 ? -18.031 -2.83 12.5 1 45.62 2 ARG B CA 1
ATOM 2281 C C . ARG B 1 2 ? -17.109 -3.648 13.406 1 45.62 2 ARG B C 1
ATOM 2283 O O . ARG B 1 2 ? -15.984 -3.234 13.695 1 45.62 2 ARG B O 1
ATOM 2290 N N . ALA B 1 3 ? -17.422 -4.707 14.211 1 52.16 3 ALA B N 1
ATOM 2291 C CA . ALA B 1 3 ? -16.766 -5.633 15.133 1 52.16 3 ALA B CA 1
ATOM 2292 C C . ALA B 1 3 ? -15.523 -6.242 14.5 1 52.16 3 ALA B C 1
ATOM 2294 O O . ALA B 1 3 ? -15.547 -6.68 13.352 1 52.16 3 ALA B O 1
ATOM 2295 N N . GLY B 1 4 ? -14.203 -5.664 15.016 1 76.88 4 GLY B N 1
ATOM 2296 C CA . GLY B 1 4 ? -12.953 -6.355 14.758 1 76.88 4 GLY B CA 1
ATOM 2297 C C . GLY B 1 4 ? -11.953 -5.512 13.977 1 76.88 4 GLY B C 1
ATOM 2298 O O . GLY B 1 4 ? -10.781 -5.859 13.883 1 76.88 4 GLY B O 1
ATOM 2299 N N . LEU B 1 5 ? -12.547 -4.188 13.516 1 87.19 5 LEU B N 1
ATOM 2300 C CA . LEU B 1 5 ? -11.617 -3.336 12.781 1 87.19 5 LEU B CA 1
ATOM 2301 C C . LEU B 1 5 ? -10.812 -2.457 13.734 1 87.19 5 LEU B C 1
ATOM 2303 O O . LEU B 1 5 ? -11.32 -2.029 14.773 1 87.19 5 LEU B O 1
ATOM 2307 N N . PRO B 1 6 ? -9.625 -2.141 13.406 1 92.94 6 PRO B N 1
ATOM 2308 C CA . PRO B 1 6 ? -8.82 -1.272 14.273 1 92.94 6 PRO B CA 1
ATOM 2309 C C . PRO B 1 6 ? -9.336 0.165 14.305 1 92.94 6 PRO B C 1
ATOM 2311 O O . PRO B 1 6 ? -9.766 0.692 13.273 1 92.94 6 PRO B O 1
ATOM 2314 N N . ASN B 1 7 ? -9.352 0.782 15.516 1 96.75 7 ASN B N 1
ATOM 2315 C CA . ASN B 1 7 ? -9.672 2.197 15.672 1 96.75 7 ASN B CA 1
ATOM 2316 C C . ASN B 1 7 ? -8.508 3.086 15.25 1 96.75 7 ASN B C 1
ATOM 2318 O O . ASN B 1 7 ? -7.352 2.811 15.578 1 96.75 7 ASN B O 1
ATOM 2322 N N . VAL B 1 8 ? -8.828 4.133 14.438 1 97.56 8 VAL B N 1
ATOM 2323 C CA . VAL B 1 8 ? -7.762 4.992 13.93 1 97.56 8 VAL B CA 1
ATOM 2324 C C . VAL B 1 8 ? -8.18 6.457 14.055 1 97.56 8 VAL B C 1
ATOM 2326 O O . VAL B 1 8 ? -9.359 6.762 14.25 1 97.56 8 VAL B O 1
ATOM 2329 N N . PHE B 1 9 ? -7.176 7.371 14.031 1 98.12 9 PHE B N 1
ATOM 2330 C CA . PHE B 1 9 ? -7.324 8.82 14.125 1 98.12 9 PHE B CA 1
ATOM 2331 C C . PHE B 1 9 ? -6.711 9.508 12.914 1 98.12 9 PHE B C 1
ATOM 2333 O O . PHE B 1 9 ? -5.539 9.289 12.602 1 98.12 9 PHE B O 1
ATOM 2340 N N . ASP B 1 10 ? -7.469 10.219 12.117 1 98.56 10 ASP B N 1
ATOM 2341 C CA . ASP B 1 10 ? -6.945 11.031 11.023 1 98.56 10 ASP B CA 1
ATOM 2342 C C . ASP B 1 10 ? -6.617 12.445 11.5 1 98.56 10 ASP B C 1
ATOM 2344 O O . ASP B 1 10 ? -7.512 13.281 11.633 1 98.56 10 ASP B O 1
ATOM 2348 N N . SER B 1 11 ? -5.371 12.766 11.602 1 98.75 11 SER B N 1
ATOM 2349 C CA . SER B 1 11 ? -4.961 13.961 12.336 1 98.75 11 SER B CA 1
ATOM 2350 C C . SER B 1 11 ? -5.031 15.203 11.453 1 98.75 11 SER B C 1
ATOM 2352 O O . SER B 1 11 ? -4.809 16.328 11.93 1 98.75 11 SER B O 1
ATOM 2354 N N . HIS B 1 12 ? -5.383 15.008 10.148 1 98.88 12 HIS B N 1
ATOM 2355 C CA . HIS B 1 12 ? -5.383 16.172 9.266 1 98.88 12 HIS B CA 1
ATOM 2356 C C . HIS B 1 12 ? -6.125 15.875 7.965 1 98.88 12 HIS B C 1
ATOM 2358 O O . HIS B 1 12 ? -5.637 15.109 7.129 1 98.88 12 HIS B O 1
ATOM 2364 N N . PHE B 1 13 ? -7.262 16.438 7.781 1 98.75 13 PHE B N 1
ATOM 2365 C CA . PHE B 1 13 ? -7.984 16.328 6.516 1 98.75 13 PHE B CA 1
ATOM 2366 C C . PHE B 1 13 ? -8.875 17.547 6.297 1 98.75 13 PHE B C 1
ATOM 2368 O O . PHE B 1 13 ? -9.234 18.234 7.254 1 98.75 13 PHE B O 1
ATOM 2375 N N . HIS B 1 14 ? -9.195 17.859 5.078 1 98.75 14 HIS B N 1
ATOM 2376 C CA . HIS B 1 14 ? -9.977 19.031 4.719 1 98.75 14 HIS B CA 1
ATOM 2377 C C . HIS B 1 14 ? -11.383 18.656 4.266 1 98.75 14 HIS B C 1
ATOM 2379 O O . HIS B 1 14 ? -11.586 18.266 3.111 1 98.75 14 HIS B O 1
ATOM 2385 N N . LEU B 1 15 ? -12.305 18.828 5.148 1 98 15 LEU B N 1
ATOM 2386 C CA . LEU B 1 15 ? -13.688 18.484 4.84 1 98 15 LEU B CA 1
ATOM 2387 C C . LEU B 1 15 ? -14.227 19.359 3.715 1 98 15 LEU B C 1
ATOM 2389 O O . LEU B 1 15 ? -14.859 18.859 2.783 1 98 15 LEU B O 1
ATOM 2393 N N . ASP B 1 16 ? -13.938 20.656 3.799 1 97.62 16 ASP B N 1
ATOM 2394 C CA . ASP B 1 16 ? -14.445 21.609 2.816 1 97.62 16 ASP B CA 1
ATOM 2395 C C . ASP B 1 16 ? -13.898 21.312 1.425 1 97.62 16 ASP B C 1
ATOM 2397 O O . ASP B 1 16 ? -14.648 21.25 0.454 1 97.62 16 ASP B O 1
ATOM 2401 N N . ARG B 1 17 ? -12.617 21.031 1.33 1 97.88 17 ARG B N 1
ATOM 2402 C CA . ARG B 1 17 ? -11.984 20.781 0.04 1 97.88 17 ARG B CA 1
ATOM 2403 C C . ARG B 1 17 ? -12.406 19.438 -0.536 1 97.88 17 ARG B C 1
ATOM 2405 O O . ARG B 1 17 ? -12.586 19.312 -1.748 1 97.88 17 ARG B O 1
ATOM 2412 N N . THR B 1 18 ? -12.5 18.453 0.35 1 98.25 18 THR B N 1
ATOM 2413 C CA . THR B 1 18 ? -12.906 17.125 -0.103 1 98.25 18 THR B CA 1
ATOM 2414 C C . THR B 1 18 ? -14.344 17.156 -0.622 1 98.25 18 THR B C 1
ATOM 2416 O O . THR B 1 18 ? -14.633 16.578 -1.671 1 98.25 18 THR B O 1
ATOM 2419 N N . SER B 1 19 ? -15.234 17.891 0.087 1 97.88 19 SER B N 1
ATOM 2420 C CA . SER B 1 19 ? -16.625 18.031 -0.34 1 97.88 19 SER B CA 1
ATOM 2421 C C . SER B 1 19 ? -16.719 18.734 -1.689 1 97.88 19 SER B C 1
ATOM 2423 O O . SER B 1 19 ? -17.5 18.328 -2.551 1 97.88 19 SER B O 1
ATOM 2425 N N . LYS B 1 20 ? -15.953 19.734 -1.841 1 97.69 20 LYS B N 1
ATOM 2426 C CA . LYS B 1 20 ? -15.945 20.469 -3.104 1 97.69 20 LYS B CA 1
ATOM 2427 C C . LYS B 1 20 ? -15.547 19.562 -4.266 1 97.69 20 LYS B C 1
ATOM 2429 O O . LYS B 1 20 ? -16.156 19.609 -5.336 1 97.69 20 LYS B O 1
ATOM 2434 N N . LYS B 1 21 ? -14.523 18.75 -4.047 1 97.25 21 LYS B N 1
ATOM 2435 C CA . LYS B 1 21 ? -14.031 17.875 -5.098 1 97.25 21 LYS B CA 1
ATOM 2436 C C . LYS B 1 21 ? -15.062 16.812 -5.449 1 97.25 21 LYS B C 1
ATOM 2438 O O . LYS B 1 21 ? -15.219 16.453 -6.621 1 97.25 21 LYS B O 1
ATOM 2443 N N . ILE B 1 22 ? -15.742 16.281 -4.445 1 96.62 22 ILE B N 1
ATOM 2444 C CA . ILE B 1 22 ? -16.656 15.164 -4.645 1 96.62 22 ILE B CA 1
ATOM 2445 C C . ILE B 1 22 ? -18 15.68 -5.129 1 96.62 22 ILE B C 1
ATOM 2447 O O . ILE B 1 22 ? -18.578 15.141 -6.074 1 96.62 22 ILE B O 1
ATOM 2451 N N . TRP B 1 23 ? -18.531 16.797 -4.492 1 97.19 23 TRP B N 1
ATOM 2452 C CA . TRP B 1 23 ? -19.922 17.172 -4.688 1 97.19 23 TRP B CA 1
ATOM 2453 C C . TRP B 1 23 ? -20.016 18.609 -5.219 1 97.19 23 TRP B C 1
ATOM 2455 O O . TRP B 1 23 ? -21.125 19.156 -5.344 1 97.19 23 TRP B O 1
ATOM 2465 N N . LYS B 1 24 ? -18.906 19.281 -5.441 1 97.19 24 LYS B N 1
ATOM 2466 C CA . LYS B 1 24 ? -18.828 20.641 -5.969 1 97.19 24 LYS B CA 1
ATOM 2467 C C . LYS B 1 24 ? -19.438 21.641 -4.984 1 97.19 24 LYS B C 1
ATOM 2469 O O . LYS B 1 24 ? -19.922 22.688 -5.387 1 97.19 24 LYS B O 1
ATOM 2474 N N . GLN B 1 25 ? -19.438 21.219 -3.703 1 96.25 25 GLN B N 1
ATOM 2475 C CA . GLN B 1 25 ? -19.891 22.078 -2.611 1 96.25 25 GLN B CA 1
ATOM 2476 C C . GLN B 1 25 ? -18.906 22.031 -1.44 1 96.25 25 GLN B C 1
ATOM 2478 O O . GLN B 1 25 ? -18.5 20.953 -1.012 1 96.25 25 GLN B O 1
ATOM 2483 N N . GLU B 1 26 ? -18.609 23.141 -0.884 1 94.5 26 GLU B N 1
ATOM 2484 C CA . GLU B 1 26 ? -17.609 23.219 0.17 1 94.5 26 GLU B CA 1
ATOM 2485 C C . GLU B 1 26 ? -18.219 22.984 1.545 1 94.5 26 GLU B C 1
ATOM 2487 O O . GLU B 1 26 ? -17.5 22.766 2.523 1 94.5 26 GLU B O 1
ATOM 2492 N N . SER B 1 27 ? -19.578 23.094 1.623 1 92.75 27 SER B N 1
ATOM 2493 C CA . SER B 1 27 ? -20.281 22.922 2.887 1 92.75 27 SER B CA 1
ATOM 2494 C C . SER B 1 27 ? -21.5 22.031 2.717 1 92.75 27 SER B C 1
ATOM 2496 O O . SER B 1 27 ? -21.859 21.656 1.597 1 92.75 27 SER B O 1
ATOM 2498 N N . GLY B 1 28 ? -21.969 21.578 3.879 1 93.56 28 GLY B N 1
ATOM 2499 C CA . GLY B 1 28 ? -23.219 20.828 3.842 1 93.56 28 GLY B CA 1
ATOM 2500 C C . GLY B 1 28 ? -23.016 19.328 3.936 1 93.56 28 GLY B C 1
ATOM 2501 O O . GLY B 1 28 ? -23.969 18.562 3.926 1 93.56 28 GLY B O 1
ATOM 2502 N N . TYR B 1 29 ? -21.859 18.906 4.051 1 96.19 29 TYR B N 1
ATOM 2503 C CA . TYR B 1 29 ? -21.547 17.5 4.164 1 96.19 29 TYR B CA 1
ATOM 2504 C C . TYR B 1 29 ? -20.75 17.203 5.426 1 96.19 29 TYR B C 1
ATOM 2506 O O . TYR B 1 29 ? -20.031 18.078 5.926 1 96.19 29 TYR B O 1
ATOM 2514 N N . THR B 1 30 ? -20.922 16 5.926 1 97.25 30 THR B N 1
ATOM 2515 C CA . THR B 1 30 ? -20.25 15.594 7.148 1 97.25 30 THR B CA 1
ATOM 2516 C C . THR B 1 30 ? -19.109 14.633 6.836 1 97.25 30 THR B C 1
ATOM 2518 O O . THR B 1 30 ? -18.969 14.172 5.699 1 97.25 30 THR B O 1
ATOM 2521 N N . VAL B 1 31 ? -18.281 14.406 7.844 1 98.06 31 VAL B N 1
ATOM 2522 C CA . VAL B 1 31 ? -17.219 13.414 7.688 1 98.06 31 VAL B CA 1
ATOM 2523 C C . VAL B 1 31 ? -17.828 12.047 7.406 1 98.06 31 VAL B C 1
ATOM 2525 O O . VAL B 1 31 ? -17.297 11.266 6.621 1 98.06 31 VAL B O 1
ATOM 2528 N N . GLU B 1 32 ? -19.016 11.781 8.016 1 97.62 32 GLU B N 1
ATOM 2529 C CA . GLU B 1 32 ? -19.719 10.523 7.766 1 97.62 32 GLU B CA 1
ATOM 2530 C C . GLU B 1 32 ? -20.109 10.398 6.297 1 97.62 32 GLU B C 1
ATOM 2532 O O . GLU B 1 32 ? -20.094 9.297 5.738 1 97.62 32 GLU B O 1
ATOM 2537 N N . ASP B 1 33 ? -20.422 11.516 5.723 1 97.62 33 ASP B N 1
ATOM 2538 C CA . ASP B 1 33 ? -20.734 11.5 4.297 1 97.62 33 ASP B CA 1
ATOM 2539 C C . ASP B 1 33 ? -19.516 11.07 3.475 1 97.62 33 ASP B C 1
ATOM 2541 O O . ASP B 1 33 ? -19.656 10.312 2.516 1 97.62 33 ASP B O 1
ATOM 2545 N N . LEU B 1 34 ? -18.344 11.578 3.828 1 97.69 34 LEU B N 1
ATOM 2546 C CA . LEU B 1 34 ? -17.109 11.203 3.137 1 97.69 34 LEU B CA 1
ATOM 2547 C C . LEU B 1 34 ? -16.812 9.719 3.299 1 97.69 34 LEU B C 1
ATOM 2549 O O . LEU B 1 34 ? -16.422 9.047 2.344 1 97.69 34 LEU B O 1
ATOM 2553 N N . LEU B 1 35 ? -17.016 9.211 4.555 1 97.06 35 LEU B N 1
ATOM 2554 C CA . LEU B 1 35 ? -16.781 7.797 4.84 1 97.06 35 LEU B CA 1
ATOM 2555 C C . LEU B 1 35 ? -17.719 6.914 4.023 1 97.06 35 LEU B C 1
ATOM 2557 O O . LEU B 1 35 ? -17.281 5.938 3.412 1 97.06 35 LEU B O 1
ATOM 2561 N N . LYS B 1 36 ? -18.969 7.305 3.969 1 96.88 36 LYS B N 1
ATOM 2562 C CA . LYS B 1 36 ? -19.969 6.547 3.203 1 96.88 36 LYS B CA 1
ATOM 2563 C C . LYS B 1 36 ? -19.641 6.586 1.711 1 96.88 36 LYS B C 1
ATOM 2565 O O . LYS B 1 36 ? -19.75 5.57 1.022 1 96.88 36 LYS B O 1
ATOM 2570 N N . TYR B 1 37 ? -19.25 7.766 1.241 1 96.88 37 TYR B N 1
ATOM 2571 C CA . TYR B 1 37 ? -18.906 7.949 -0.163 1 96.88 37 TYR B CA 1
ATOM 2572 C C . TYR B 1 37 ? -17.797 6.992 -0.581 1 96.88 37 TYR B C 1
ATOM 2574 O O . TYR B 1 37 ? -17.844 6.41 -1.665 1 96.88 37 TYR B O 1
ATOM 2582 N N . SER B 1 38 ? -16.828 6.793 0.228 1 95.88 38 SER B N 1
ATOM 2583 C CA . SER B 1 38 ? -15.609 6.051 -0.084 1 95.88 38 SER B CA 1
ATOM 2584 C C . SER B 1 38 ? -15.898 4.57 -0.29 1 95.88 38 SER B C 1
ATOM 2586 O O . SER B 1 38 ? -15.07 3.836 -0.829 1 95.88 38 SER B O 1
ATOM 2588 N N . PHE B 1 39 ? -17.078 4.117 0.141 1 93.5 39 PHE B N 1
ATOM 2589 C CA . PHE B 1 39 ? -17.453 2.717 -0.019 1 93.5 39 PHE B CA 1
ATOM 2590 C C . PHE B 1 39 ? -18.625 2.574 -0.996 1 93.5 39 PHE B C 1
ATOM 2592 O O . PHE B 1 39 ? -19.172 1.483 -1.162 1 93.5 39 PHE B O 1
ATOM 2599 N N . SER B 1 40 ? -19 3.68 -1.608 1 94.56 40 SER B N 1
ATOM 2600 C CA . SER B 1 40 ? -20.125 3.674 -2.531 1 94.56 40 SER B CA 1
ATOM 2601 C C . SER B 1 40 ? -19.719 3.115 -3.893 1 94.56 40 SER B C 1
ATOM 2603 O O . SER B 1 40 ? -18.547 2.902 -4.156 1 94.56 40 SER B O 1
ATOM 2605 N N . ARG B 1 41 ? -20.609 2.824 -4.762 1 90.88 41 ARG B N 1
ATOM 2606 C CA . ARG B 1 41 ? -20.391 2.26 -6.094 1 90.88 41 ARG B CA 1
ATOM 2607 C C . ARG B 1 41 ? -19.688 3.26 -7.004 1 90.88 41 ARG B C 1
ATOM 2609 O O . ARG B 1 41 ? -19.156 2.885 -8.055 1 90.88 41 ARG B O 1
ATOM 2616 N N . ASN B 1 42 ? -19.641 4.559 -6.59 1 88.75 42 ASN B N 1
ATOM 2617 C CA . ASN B 1 42 ? -19.062 5.621 -7.41 1 88.75 42 ASN B CA 1
ATOM 2618 C C . ASN B 1 42 ? -17.547 5.652 -7.297 1 88.75 42 ASN B C 1
ATOM 2620 O O . ASN B 1 42 ? -16.875 6.367 -8.047 1 88.75 42 ASN B O 1
ATOM 2624 N N . VAL B 1 43 ? -17.078 4.926 -6.316 1 91.44 43 VAL B N 1
ATOM 2625 C CA . VAL B 1 43 ? -15.648 4.953 -6.055 1 91.44 43 VAL B CA 1
ATOM 2626 C C . VAL B 1 43 ? -14.984 3.729 -6.688 1 91.44 43 VAL B C 1
ATOM 2628 O O . VAL B 1 43 ? -15.391 2.594 -6.43 1 91.44 43 VAL B O 1
ATOM 2631 N N . ASP B 1 44 ? -14.008 3.936 -7.535 1 83.75 44 ASP B N 1
ATOM 2632 C CA . ASP B 1 44 ? -13.352 2.863 -8.281 1 83.75 44 ASP B CA 1
ATOM 2633 C C . ASP B 1 44 ? -12.469 2.018 -7.363 1 83.75 44 ASP B C 1
ATOM 2635 O O . ASP B 1 44 ? -12.5 0.788 -7.43 1 83.75 44 ASP B O 1
ATOM 2639 N N . GLN B 1 45 ? -11.727 2.695 -6.543 1 87.69 45 GLN B N 1
ATOM 2640 C CA . GLN B 1 45 ? -10.867 1.977 -5.605 1 87.69 45 GLN B CA 1
ATOM 2641 C C . GLN B 1 45 ? -11.281 2.252 -4.164 1 87.69 45 GLN B C 1
ATOM 2643 O O . GLN B 1 45 ? -10.945 3.299 -3.605 1 87.69 45 GLN B O 1
ATOM 2648 N N . LYS B 1 46 ? -11.922 1.275 -3.611 1 91.31 46 LYS B N 1
ATOM 2649 C CA . LYS B 1 46 ? -12.312 1.369 -2.209 1 91.31 46 LYS B CA 1
ATOM 2650 C C . LYS B 1 46 ? -11.109 1.186 -1.288 1 91.31 46 LYS B C 1
ATOM 2652 O O . LYS B 1 46 ? -10.102 0.612 -1.691 1 91.31 46 LYS B O 1
ATOM 2657 N N . PRO B 1 47 ? -11.219 1.692 -0.062 1 92.31 47 PRO B N 1
ATOM 2658 C CA . PRO B 1 47 ? -10.125 1.454 0.886 1 92.31 47 PRO B CA 1
ATOM 2659 C C . PRO B 1 47 ? -9.812 -0.03 1.061 1 92.31 47 PRO B C 1
ATOM 2661 O O . PRO B 1 47 ? -10.711 -0.832 1.311 1 92.31 47 PRO B O 1
ATOM 2664 N N . ALA B 1 48 ? -8.555 -0.323 0.903 1 87.56 48 ALA B N 1
ATOM 2665 C CA . ALA B 1 48 ? -8.109 -1.711 0.996 1 87.56 48 ALA B CA 1
ATOM 2666 C C . ALA B 1 48 ? -7.957 -2.143 2.451 1 87.56 48 ALA B C 1
ATOM 2668 O O . ALA B 1 48 ? -8.25 -3.289 2.801 1 87.56 48 ALA B O 1
ATOM 2669 N N . SER B 1 49 ? -7.395 -1.302 3.264 1 89.19 49 SER B N 1
ATOM 2670 C CA . SER B 1 49 ? -7.242 -1.538 4.695 1 89.19 49 SER B CA 1
ATOM 2671 C C . SER B 1 49 ? -8.398 -0.926 5.48 1 89.19 49 SER B C 1
ATOM 2673 O O . SER B 1 49 ? -8.352 0.252 5.84 1 89.19 49 SER B O 1
ATOM 2675 N N . LYS B 1 50 ? -9.352 -1.732 5.836 1 87.25 50 LYS B N 1
ATOM 2676 C CA . LYS B 1 50 ? -10.562 -1.243 6.496 1 87.25 50 LYS B CA 1
ATOM 2677 C C . LYS B 1 50 ? -10.297 -0.947 7.969 1 87.25 50 LYS B C 1
ATOM 2679 O O . LYS B 1 50 ? -9.688 -1.759 8.672 1 87.25 50 LYS B O 1
ATOM 2684 N N . VAL B 1 51 ? -10.695 0.228 8.328 1 93.44 51 VAL B N 1
ATOM 2685 C CA . VAL B 1 51 ? -10.469 0.692 9.695 1 93.44 51 VAL B CA 1
ATOM 2686 C C . VAL B 1 51 ? -11.711 1.425 10.195 1 93.44 51 VAL B C 1
ATOM 2688 O O . VAL B 1 51 ? -12.617 1.727 9.422 1 93.44 51 VAL B O 1
ATOM 2691 N N . ASN B 1 52 ? -11.781 1.581 11.516 1 95.88 52 ASN B N 1
ATOM 2692 C CA . ASN B 1 52 ? -12.781 2.424 12.156 1 95.88 52 ASN B CA 1
ATOM 2693 C C . ASN B 1 52 ? -12.219 3.799 12.508 1 95.88 52 ASN B C 1
ATOM 2695 O O . ASN B 1 52 ? -11.445 3.932 13.461 1 95.88 52 ASN B O 1
ATOM 2699 N N . VAL B 1 53 ? -12.617 4.758 11.758 1 97.25 53 VAL B N 1
ATOM 2700 C CA . VAL B 1 53 ? -12.141 6.105 12.047 1 97.25 53 VAL B CA 1
ATOM 2701 C C . VAL B 1 53 ? -12.906 6.691 13.227 1 97.25 53 VAL B C 1
ATOM 2703 O O . VAL B 1 53 ? -14.062 7.109 13.086 1 97.25 53 VAL B O 1
ATOM 2706 N N . VAL B 1 54 ? -12.234 6.82 14.383 1 96.56 54 VAL B N 1
ATOM 2707 C CA . VAL B 1 54 ? -12.961 7.141 15.609 1 96.56 54 VAL B CA 1
ATOM 2708 C C . VAL B 1 54 ? -12.633 8.57 16.047 1 96.56 54 VAL B C 1
ATOM 2710 O O . VAL B 1 54 ? -13.047 9 17.125 1 96.56 54 VAL B O 1
ATOM 2713 N N . GLY B 1 55 ? -11.883 9.289 15.234 1 96.56 55 GLY B N 1
ATOM 2714 C CA . GLY B 1 55 ? -11.547 10.68 15.492 1 96.56 55 GLY B CA 1
ATOM 2715 C C . GLY B 1 55 ? -10.688 11.297 14.414 1 96.56 55 GLY B C 1
ATOM 2716 O O . GLY B 1 55 ? -10.164 10.594 13.547 1 96.56 55 GLY B O 1
ATOM 2717 N N . GLY B 1 56 ? -10.555 12.516 14.406 1 98.06 56 GLY B N 1
ATOM 2718 C CA . GLY B 1 56 ? -9.75 13.25 13.445 1 98.06 56 GLY B CA 1
ATOM 2719 C C . GLY B 1 56 ? -9.898 14.75 13.57 1 98.06 56 GLY B C 1
ATOM 2720 O O . GLY B 1 56 ? -10.68 15.242 14.383 1 98.06 56 GLY B O 1
ATOM 2721 N N . VAL B 1 57 ? -9.086 15.445 12.844 1 98.62 57 VAL B N 1
ATOM 2722 C CA . VAL B 1 57 ? -9.07 16.906 12.891 1 98.62 57 VAL B CA 1
ATOM 2723 C C . VAL B 1 57 ? -9.398 17.469 11.516 1 98.62 57 VAL B C 1
ATOM 2725 O O . VAL B 1 57 ? -8.664 17.25 10.555 1 98.62 57 VAL B O 1
ATOM 2728 N N . ILE B 1 58 ? -10.531 18.172 11.43 1 98.5 58 ILE B N 1
ATOM 2729 C CA . ILE B 1 58 ? -10.938 18.891 10.227 1 98.5 58 ILE B CA 1
ATOM 2730 C C . ILE B 1 58 ? -10.164 20.203 10.125 1 98.5 58 ILE B C 1
ATOM 2732 O O . ILE B 1 58 ? -10.188 21.016 11.055 1 98.5 58 ILE B O 1
ATOM 2736 N N . ILE B 1 59 ? -9.516 20.391 9.016 1 98.62 59 ILE B N 1
ATOM 2737 C CA . ILE B 1 59 ? -8.695 21.594 8.836 1 98.62 59 ILE B CA 1
ATOM 2738 C C . ILE B 1 59 ? -9.438 22.594 7.957 1 98.62 59 ILE B C 1
ATOM 2740 O O . ILE B 1 59 ? -9.734 22.312 6.793 1 98.62 59 ILE B O 1
ATOM 2744 N N . TYR B 1 60 ? -9.719 23.703 8.5 1 97.88 60 TYR B N 1
ATOM 2745 C CA . TYR B 1 60 ? -10.141 24.859 7.719 1 97.88 60 TYR B CA 1
ATOM 2746 C C . TYR B 1 60 ? -9.008 25.859 7.562 1 97.88 60 TYR B C 1
ATOM 2748 O O . TYR B 1 60 ? -8.742 26.656 8.469 1 97.88 60 TYR B O 1
ATOM 2756 N N . SER B 1 61 ? -8.398 25.828 6.391 1 97 61 SER B N 1
ATOM 2757 C CA . SER B 1 61 ? -7.188 26.625 6.219 1 97 61 SER B CA 1
ATOM 2758 C C . SER B 1 61 ? -7.43 27.812 5.285 1 97 61 SER B C 1
ATOM 2760 O O . SER B 1 61 ? -6.484 28.484 4.871 1 97 61 SER B O 1
ATOM 2762 N N . GLU B 1 62 ? -8.617 28.047 4.902 1 95.38 62 GLU B N 1
ATOM 2763 C CA . GLU B 1 62 ? -9.039 29.203 4.109 1 95.38 62 GLU B CA 1
ATOM 2764 C C . GLU B 1 62 ? -10.18 29.953 4.793 1 95.38 62 GLU B C 1
ATOM 2766 O O . GLU B 1 62 ? -11.273 29.406 4.977 1 95.38 62 GLU B O 1
ATOM 2771 N N . PRO B 1 63 ? -9.938 31.234 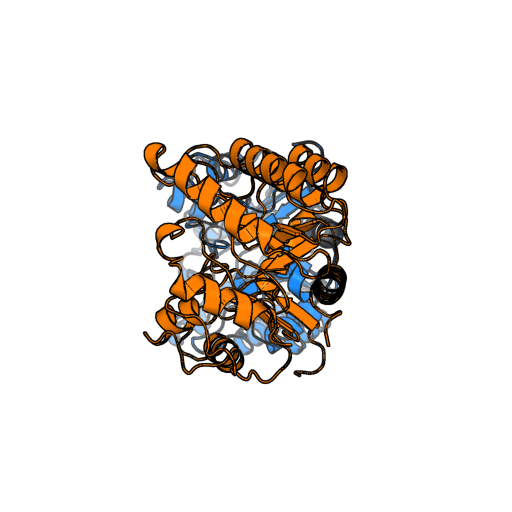5.031 1 94.38 63 PRO B N 1
ATOM 2772 C CA . PRO B 1 63 ? -10.93 32 5.785 1 94.38 63 PRO B CA 1
ATOM 2773 C C . PRO B 1 63 ? -12.305 32.031 5.117 1 94.38 63 PRO B C 1
ATOM 2775 O O . PRO B 1 63 ? -13.328 32.062 5.805 1 94.38 63 PRO B O 1
ATOM 2778 N N . LYS B 1 64 ? -12.344 31.906 3.799 1 92 64 LYS B N 1
ATOM 2779 C CA . LYS B 1 64 ? -13.609 31.953 3.078 1 92 64 LYS B CA 1
ATOM 2780 C C . LYS B 1 64 ? -14.469 30.719 3.4 1 92 64 LYS B C 1
ATOM 2782 O O . LYS B 1 64 ? -15.688 30.766 3.252 1 92 64 LYS B O 1
ATOM 2787 N N . THR B 1 65 ? -13.867 29.656 3.924 1 93.88 65 THR B N 1
ATOM 2788 C CA . THR B 1 65 ? -14.617 28.422 4.152 1 93.88 65 THR B CA 1
ATOM 2789 C C . THR B 1 65 ? -14.758 28.141 5.645 1 93.88 65 THR B C 1
ATOM 2791 O O . THR B 1 65 ? -15.242 27.094 6.039 1 93.88 65 THR B O 1
ATOM 2794 N N . TYR B 1 66 ? -14.281 29.109 6.496 1 95.25 66 TYR B N 1
ATOM 2795 C CA . TYR B 1 66 ? -14.445 28.938 7.934 1 95.25 66 TYR B CA 1
ATOM 2796 C C . TYR B 1 66 ? -15.891 28.594 8.281 1 95.25 66 TYR B C 1
ATOM 2798 O O . TYR B 1 66 ? -16.828 29.109 7.672 1 95.25 66 TYR B O 1
ATOM 2806 N N . PRO B 1 67 ? -16.062 27.75 9.25 1 93.94 67 PRO B N 1
ATOM 2807 C CA . PRO B 1 67 ? -17.422 27.594 9.773 1 93.94 67 PRO B CA 1
ATOM 2808 C C . PRO B 1 67 ? -17.891 28.828 10.555 1 93.94 67 PRO B C 1
ATOM 2810 O O . PRO B 1 67 ? -17.078 29.703 10.875 1 93.94 67 PRO B O 1
ATOM 2813 N N . ASP B 1 68 ? -19.141 28.797 10.828 1 93.31 68 ASP B N 1
ATOM 2814 C CA . ASP B 1 68 ? -19.672 29.828 11.703 1 93.31 68 ASP B CA 1
ATOM 2815 C C . ASP B 1 68 ? -19.031 29.766 13.094 1 93.31 68 ASP B C 1
ATOM 2817 O O . ASP B 1 68 ? -18.688 28.688 13.562 1 93.31 68 ASP B O 1
ATOM 2821 N N . VAL B 1 69 ? -18.891 30.875 13.773 1 93.25 69 VAL B N 1
ATOM 2822 C CA . VAL B 1 69 ? -18.234 30.938 15.078 1 93.25 69 VAL B CA 1
ATOM 2823 C C . VAL B 1 69 ? -19.016 30.078 16.078 1 93.25 69 VAL B C 1
ATOM 2825 O O . VAL B 1 69 ? -18.438 29.578 17.047 1 93.25 69 VAL B O 1
ATOM 2828 N N . ASN B 1 70 ? -20.344 29.875 15.781 1 92.5 70 ASN B N 1
ATOM 2829 C CA . ASN B 1 70 ? -21.172 29.078 16.672 1 92.5 70 ASN B CA 1
ATOM 2830 C C . ASN B 1 70 ? -21.531 27.734 16.047 1 92.5 70 ASN B C 1
ATOM 2832 O O . ASN B 1 70 ? -22.594 27.188 16.312 1 92.5 70 ASN B O 1
ATOM 2836 N N . PHE B 1 71 ? -20.578 27.266 15.203 1 93.12 71 PHE B N 1
ATOM 2837 C CA . PHE B 1 71 ? -20.875 26.016 14.508 1 93.12 71 PHE B CA 1
ATOM 2838 C C . PHE B 1 71 ? -20.969 24.859 15.5 1 93.12 71 PHE B C 1
ATOM 2840 O O . PHE B 1 71 ? -20.578 25 16.672 1 93.12 71 PHE B O 1
ATOM 2847 N N . SER B 1 72 ? -21.641 23.828 15.039 1 92 72 SER B N 1
ATOM 2848 C CA . SER B 1 72 ? -21.719 22.562 15.773 1 92 72 SER B CA 1
ATOM 2849 C C . SER B 1 72 ? -21.234 21.391 14.922 1 92 72 SER B C 1
ATOM 2851 O O . SER B 1 72 ? -21.391 21.406 13.695 1 92 72 SER B O 1
ATOM 2853 N N . ILE B 1 73 ? -20.594 20.578 15.5 1 90.5 73 ILE B N 1
ATOM 2854 C CA . ILE B 1 73 ? -20.156 19.375 14.805 1 90.5 73 ILE B CA 1
ATOM 2855 C C . ILE B 1 73 ? -20.438 18.141 15.672 1 90.5 73 ILE B C 1
ATOM 2857 O O . ILE B 1 73 ? -20.203 18.172 16.875 1 90.5 73 ILE B O 1
ATOM 2861 N N . GLU B 1 74 ? -21.047 17.219 15.062 1 87.44 74 GLU B N 1
ATOM 2862 C CA . GLU B 1 74 ? -21.344 15.961 15.742 1 87.44 74 GLU B CA 1
ATOM 2863 C C . GLU B 1 74 ? -20.234 14.945 15.547 1 87.44 74 GLU B C 1
ATOM 2865 O O . GLU B 1 74 ? -19.406 15.086 14.641 1 87.44 74 GLU B O 1
ATOM 2870 N N . GLY B 1 75 ? -20.203 14.047 16.469 1 87.94 75 GLY B N 1
ATOM 2871 C CA . GLY B 1 75 ? -19.234 12.969 16.328 1 87.94 75 GLY B CA 1
ATOM 2872 C C . GLY B 1 75 ? -17.906 13.281 16.984 1 87.94 75 GLY B C 1
ATOM 2873 O O . GLY B 1 75 ? -17.797 14.219 17.781 1 87.94 75 GLY B O 1
ATOM 2874 N N . PRO B 1 76 ? -16.891 12.492 16.672 1 93.81 76 PRO B N 1
ATOM 2875 C CA . PRO B 1 76 ?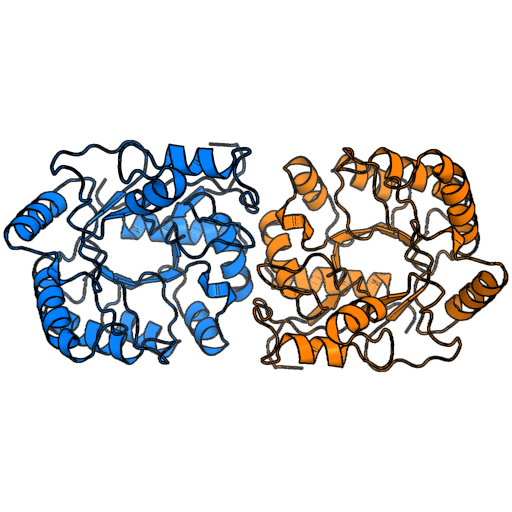 -15.609 12.57 17.375 1 93.81 76 PRO B CA 1
ATOM 2876 C C . PRO B 1 76 ? -14.633 13.547 16.719 1 93.81 76 PRO B C 1
ATOM 2878 O O . PRO B 1 76 ? -13.445 13.547 17.031 1 93.81 76 PRO B O 1
ATOM 2881 N N . TRP B 1 77 ? -15.078 14.398 15.867 1 96.75 77 TRP B N 1
ATOM 2882 C CA . TRP B 1 77 ? -14.234 15.234 15.023 1 96.75 77 TRP B CA 1
ATOM 2883 C C . TRP B 1 77 ? -13.852 16.531 15.742 1 96.75 77 TRP B C 1
ATOM 2885 O O . TRP B 1 77 ? -14.672 17.125 16.438 1 96.75 77 TRP B O 1
ATOM 2895 N N . LYS B 1 78 ? -12.641 16.891 15.672 1 97.31 78 LYS B N 1
ATOM 2896 C CA . LYS B 1 78 ? -12.117 18.172 16.125 1 97.31 78 LYS B CA 1
ATOM 2897 C C . LYS B 1 78 ? -11.781 19.078 14.945 1 97.31 78 LYS B C 1
ATOM 2899 O O . LYS B 1 78 ? -11.781 18.641 13.797 1 97.31 78 LYS B O 1
ATOM 2904 N N . VAL B 1 79 ? -11.562 20.328 15.266 1 97.56 79 VAL B N 1
ATOM 2905 C CA . VAL B 1 79 ? -11.375 21.297 14.195 1 97.56 79 VAL B CA 1
ATOM 2906 C C . VAL B 1 79 ? -10.109 22.109 14.438 1 97.56 79 VAL B C 1
ATOM 2908 O O . VAL B 1 79 ? -9.758 22.391 15.586 1 97.56 79 VAL B O 1
ATOM 2911 N N . ALA B 1 80 ? -9.414 22.359 13.414 1 98.25 80 ALA B N 1
ATOM 2912 C CA . ALA B 1 80 ? -8.344 23.359 13.383 1 98.25 80 ALA B CA 1
ATOM 2913 C C . ALA B 1 80 ? -8.664 24.469 12.375 1 98.25 80 ALA B C 1
ATOM 2915 O O . ALA B 1 80 ? -9.195 24.203 11.297 1 98.25 80 ALA B O 1
ATOM 2916 N N . VAL B 1 81 ? -8.336 25.703 12.727 1 98 81 VAL B N 1
ATOM 2917 C CA . VAL B 1 81 ? -8.594 26.844 11.844 1 98 81 VAL B CA 1
ATOM 2918 C C . VAL B 1 81 ? -7.32 27.656 11.68 1 98 81 VAL B C 1
ATOM 2920 O O . VAL B 1 81 ? -6.578 27.859 12.641 1 98 81 VAL B O 1
ATOM 2923 N N . GLY B 1 82 ? -7.004 27.969 10.516 1 97.94 82 GLY B N 1
ATOM 2924 C CA . GLY B 1 82 ? -5.836 28.781 10.219 1 97.94 82 GLY B CA 1
ATOM 2925 C C . GLY B 1 82 ? -5.871 29.391 8.82 1 97.94 82 GLY B C 1
ATOM 2926 O O . GLY B 1 82 ? -6.938 29.719 8.312 1 97.94 82 GLY B O 1
ATOM 2927 N N . VAL B 1 83 ? -4.742 29.734 8.32 1 97.81 83 VAL B N 1
ATOM 2928 C CA . VAL B 1 83 ? -4.59 30.281 6.973 1 97.81 83 VAL B CA 1
ATOM 2929 C C . VAL B 1 83 ? -3.428 29.594 6.266 1 97.81 83 VAL B C 1
ATOM 2931 O O . VAL B 1 83 ? -2.275 29.719 6.684 1 97.81 83 VAL B O 1
ATOM 2934 N N . HIS B 1 84 ? -3.777 28.844 5.203 1 98.06 84 HIS B N 1
ATOM 2935 C CA . HIS B 1 84 ? -2.729 28.203 4.426 1 98.06 84 HIS B CA 1
ATOM 2936 C C . HIS B 1 84 ? -1.685 29.203 3.961 1 98.06 84 HIS B C 1
ATOM 2938 O O . HIS B 1 84 ? -2.031 30.281 3.48 1 98.06 84 HIS B O 1
ATOM 2944 N N . PRO B 1 85 ? -0.465 28.875 4.059 1 97.62 85 PRO B N 1
ATOM 2945 C CA . PRO B 1 85 ? 0.579 29.859 3.779 1 97.62 85 PRO B CA 1
ATOM 2946 C C . PRO B 1 85 ? 0.552 30.359 2.334 1 97.62 85 PRO B C 1
ATOM 2948 O O . PRO B 1 85 ? 1.03 31.453 2.045 1 97.62 85 PRO B O 1
ATOM 2951 N N . LYS B 1 86 ? -0.02 29.594 1.415 1 96.56 86 LYS B N 1
ATOM 2952 C CA . LYS B 1 86 ? -0.117 30.078 0.04 1 96.56 86 LYS B CA 1
ATOM 2953 C C . LYS B 1 86 ? -1.186 31.156 -0.088 1 96.56 86 LYS B C 1
ATOM 2955 O O . LYS B 1 86 ? -1.223 31.891 -1.082 1 96.56 86 LYS B O 1
ATOM 2960 N N . HIS B 1 87 ? -2.041 31.219 0.901 1 95.56 87 HIS B N 1
ATOM 2961 C CA . HIS B 1 87 ? -3.15 32.156 0.859 1 95.56 87 HIS B CA 1
ATOM 2962 C C . HIS B 1 87 ? -3.064 33.156 2.006 1 95.56 87 HIS B C 1
ATOM 2964 O O . HIS B 1 87 ? -4.09 33.594 2.541 1 95.56 87 HIS B O 1
ATOM 2970 N N . PHE B 1 88 ? -1.885 33.469 2.361 1 94.31 88 PHE B N 1
ATOM 2971 C CA . PHE B 1 88 ? -1.619 34.344 3.512 1 94.31 88 PHE B CA 1
ATOM 2972 C C . PHE B 1 88 ? -2.33 35.688 3.367 1 94.31 88 PHE B C 1
ATOM 2974 O O . PHE B 1 88 ? -2.691 36.312 4.363 1 94.31 88 PHE B O 1
ATOM 2981 N N . ASP B 1 89 ? -2.604 36.094 2.139 1 93.31 89 ASP B N 1
ATOM 2982 C CA . ASP B 1 89 ? -3.176 37.406 1.878 1 93.31 89 ASP B CA 1
ATOM 2983 C C . ASP B 1 89 ? -4.68 37.406 2.145 1 93.31 89 ASP B C 1
ATOM 2985 O O . ASP B 1 89 ? -5.305 38.469 2.188 1 93.31 89 ASP B O 1
ATOM 2989 N N . THR B 1 90 ? -5.223 36.312 2.441 1 93.81 90 THR B N 1
ATOM 2990 C CA . THR B 1 90 ? -6.66 36.219 2.672 1 93.81 90 THR B CA 1
ATOM 2991 C C . THR B 1 90 ? -6.992 36.5 4.133 1 93.81 90 THR B C 1
ATOM 2993 O O . THR B 1 90 ? -8.164 36.625 4.492 1 93.81 90 THR B O 1
ATOM 2996 N N . LEU B 1 91 ? -5.988 36.625 4.988 1 92.56 91 LEU B N 1
ATOM 2997 C CA . LEU B 1 91 ? -6.219 36.969 6.391 1 92.56 91 LEU B CA 1
ATOM 2998 C C . LEU B 1 91 ? -6.363 38.469 6.566 1 92.56 91 LEU B C 1
ATOM 3000 O O . LEU B 1 91 ? -5.41 39.156 6.949 1 92.56 91 LEU B O 1
ATOM 3004 N N . THR B 1 92 ? -7.543 38.938 6.355 1 91.38 92 THR B N 1
ATOM 3005 C CA . THR B 1 92 ? -7.859 40.344 6.586 1 91.38 92 THR B CA 1
ATOM 3006 C C . THR B 1 92 ? -8.086 40.594 8.07 1 91.38 92 THR B C 1
ATOM 3008 O O . THR B 1 92 ? -8.102 39.688 8.875 1 91.38 92 THR B O 1
ATOM 3011 N N . VAL B 1 93 ? -8.195 41.875 8.398 1 91.12 93 VAL B N 1
ATOM 3012 C CA . VAL B 1 93 ? -8.469 42.25 9.781 1 91.12 93 VAL B CA 1
ATOM 3013 C C . VAL B 1 93 ? -9.766 41.594 10.25 1 91.12 93 VAL B C 1
ATOM 3015 O O . VAL B 1 93 ? -9.828 41.062 11.352 1 91.12 93 VAL B O 1
ATOM 3018 N N . GLU B 1 94 ? -10.695 41.656 9.375 1 91.69 94 GLU B N 1
ATOM 3019 C CA . GLU B 1 94 ? -11.992 41.062 9.711 1 91.69 94 GLU B CA 1
ATOM 3020 C C . GLU B 1 94 ? -11.875 39.562 9.93 1 91.69 94 GLU B C 1
ATOM 3022 O O . GLU B 1 94 ? -12.477 39 10.859 1 91.69 94 GLU B O 1
ATOM 3027 N N . ARG B 1 95 ? -11.141 38.875 9.07 1 92 95 ARG B N 1
ATOM 3028 C CA . ARG B 1 95 ? -11 37.438 9.164 1 92 95 ARG B CA 1
ATOM 3029 C C . ARG B 1 95 ? -10.148 37.062 10.375 1 92 95 ARG B C 1
ATOM 3031 O O . ARG B 1 95 ? -10.352 36 10.969 1 92 95 ARG B O 1
ATOM 3038 N N . SER B 1 96 ? -9.273 37.969 10.68 1 93.62 96 SER B N 1
ATOM 3039 C CA . SER B 1 96 ? -8.469 37.719 11.867 1 93.62 96 SER B CA 1
ATOM 3040 C C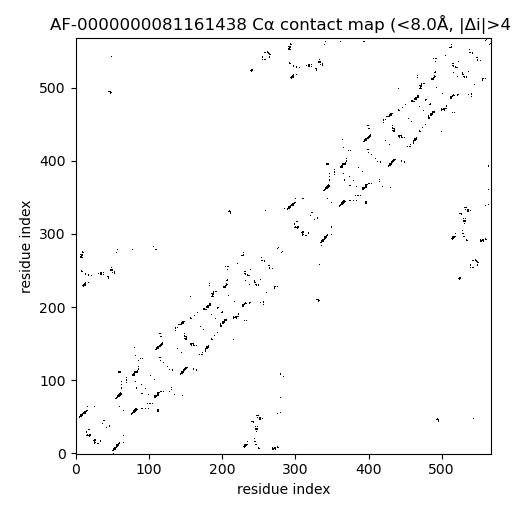 . SER B 1 96 ? -9.328 37.688 13.125 1 93.62 96 SER B C 1
ATOM 3042 O O . SER B 1 96 ? -9.062 36.906 14.055 1 93.62 96 SER B O 1
ATOM 3044 N N . ILE B 1 97 ? -10.344 38.5 13.18 1 94.69 97 ILE B N 1
ATOM 3045 C CA . ILE B 1 97 ? -11.266 38.562 14.312 1 94.69 97 ILE B CA 1
ATOM 3046 C C . ILE B 1 97 ? -12.055 37.25 14.383 1 94.69 97 ILE B C 1
ATOM 3048 O O . ILE B 1 97 ? -12.227 36.656 15.453 1 94.69 97 ILE B O 1
ATOM 3052 N N . VAL B 1 98 ? -12.492 36.812 13.234 1 95.56 98 VAL B N 1
ATOM 3053 C CA . VAL B 1 98 ? -13.227 35.562 13.156 1 95.56 98 VAL B CA 1
ATOM 3054 C C . VAL B 1 98 ? -12.336 34.406 13.617 1 95.56 98 VAL B C 1
ATOM 3056 O O . VAL B 1 98 ? -12.781 33.531 14.375 1 95.56 98 VAL B O 1
ATOM 3059 N N . LEU B 1 99 ? -11.125 34.438 13.156 1 96.69 99 LEU B N 1
ATOM 3060 C CA . LEU B 1 99 ? -10.156 33.406 13.531 1 96.69 99 LEU B CA 1
ATOM 3061 C C . LEU B 1 99 ? -9.984 33.375 15.047 1 96.69 99 LEU B C 1
ATOM 3063 O O . LEU B 1 99 ? -10.023 32.281 15.648 1 96.69 99 LEU B O 1
ATOM 3067 N N . LYS B 1 100 ? -9.828 34.5 15.664 1 96.12 100 LYS B N 1
ATOM 3068 C CA . LYS B 1 100 ? -9.648 34.594 17.109 1 96.12 100 LYS B CA 1
ATOM 3069 C C . LYS B 1 100 ? -10.867 34.062 17.859 1 96.12 100 LYS B C 1
ATOM 3071 O O . LYS B 1 100 ? -10.727 33.375 18.875 1 96.12 100 LYS B O 1
ATOM 3076 N N . GLN B 1 101 ? -12.008 34.375 17.312 1 96.75 101 GLN B N 1
ATOM 3077 C CA . GLN B 1 101 ? -13.242 33.875 17.922 1 96.75 101 GLN B CA 1
ATOM 3078 C C . GLN B 1 101 ? -13.352 32.375 17.812 1 96.75 101 GLN B C 1
ATOM 3080 O O . GLN B 1 101 ? -13.719 31.703 18.766 1 96.75 101 GLN B O 1
ATOM 3085 N N . LEU B 1 102 ? -13.023 31.844 16.672 1 97.06 102 LEU B N 1
ATOM 3086 C CA . LEU B 1 102 ? -13.109 30.406 16.438 1 97.06 102 LEU B CA 1
ATOM 3087 C C . LEU B 1 102 ? -12.148 29.656 17.344 1 97.06 102 LEU B C 1
ATOM 3089 O O . LEU B 1 102 ? -12.461 28.547 17.797 1 97.06 102 LEU B O 1
ATOM 3093 N N . LEU B 1 103 ? -11 30.234 17.641 1 96.31 103 LEU B N 1
ATOM 3094 C CA . LEU B 1 103 ? -9.992 29.578 18.469 1 96.31 103 LEU B CA 1
ATOM 3095 C C . LEU B 1 103 ? -10.492 29.406 19.891 1 96.31 103 LEU B C 1
ATOM 3097 O O . LEU B 1 103 ? -9.914 28.641 20.672 1 96.31 103 LEU B O 1
ATOM 3101 N N . GLN B 1 104 ? -11.609 30.078 20.234 1 94.75 104 GLN B N 1
ATOM 3102 C CA . GLN B 1 104 ? -12.188 29.969 21.562 1 94.75 104 GLN B CA 1
ATOM 3103 C C . GLN B 1 104 ? -13.281 28.906 21.594 1 94.75 104 GLN B C 1
ATOM 3105 O O . GLN B 1 104 ? -13.727 28.5 22.672 1 94.75 104 GLN B O 1
ATOM 3110 N N . HIS B 1 105 ? -13.703 28.484 20.422 1 94.56 105 HIS B N 1
ATOM 3111 C CA . HIS B 1 105 ? -14.734 27.469 20.344 1 94.56 105 HIS B CA 1
ATOM 3112 C C . HIS B 1 105 ? -14.25 26.141 20.922 1 94.56 105 HIS B C 1
ATOM 3114 O O . HIS B 1 105 ? -13.117 25.734 20.672 1 94.56 105 HIS B O 1
ATOM 3120 N N . PRO B 1 106 ? -15.016 25.422 21.688 1 92.44 106 PRO B N 1
ATOM 3121 C CA . PRO B 1 106 ? -14.578 24.203 22.359 1 92.44 106 PRO B CA 1
ATOM 3122 C C . PRO B 1 106 ? -14.141 23.109 21.391 1 92.44 106 PRO B C 1
ATOM 3124 O O . PRO B 1 106 ? -13.297 22.281 21.719 1 92.44 106 PRO B O 1
ATOM 3127 N N . LYS B 1 107 ? -14.688 23.094 20.141 1 94.94 107 LYS B N 1
ATOM 3128 C CA . LYS B 1 107 ? -14.352 22.078 19.156 1 94.94 107 LYS B CA 1
ATOM 3129 C C . LYS B 1 107 ? -13.125 22.469 18.344 1 94.94 107 LYS B C 1
ATOM 3131 O O . LYS B 1 107 ? -12.539 21.641 17.641 1 94.94 107 LYS B O 1
ATOM 3136 N N . VAL B 1 108 ? -12.734 23.703 18.438 1 96.75 108 VAL B N 1
ATOM 3137 C CA . VAL B 1 108 ? -11.516 24.141 17.766 1 96.75 108 VAL B CA 1
ATOM 3138 C C . VAL B 1 108 ? -10.32 23.922 18.688 1 96.75 108 VAL B C 1
ATOM 3140 O O . VAL B 1 108 ? -10.094 24.688 19.625 1 96.75 108 VAL B O 1
ATOM 3143 N N . VAL B 1 109 ? -9.547 22.922 18.328 1 96.88 109 VAL B N 1
ATOM 3144 C CA . VAL B 1 109 ? -8.562 22.438 19.297 1 96.88 109 VAL B CA 1
ATOM 3145 C C . VAL B 1 109 ? -7.156 22.844 18.859 1 96.88 109 VAL B C 1
ATOM 3147 O O . VAL B 1 109 ? -6.18 22.578 19.562 1 96.88 109 VAL B O 1
ATOM 3150 N N . ALA B 1 110 ? -7.055 23.469 17.688 1 98 110 ALA B N 1
ATOM 3151 C CA . ALA B 1 110 ? -5.727 23.797 17.172 1 98 110 ALA B CA 1
ATOM 3152 C C . ALA B 1 110 ? -5.77 25.047 16.281 1 98 110 ALA B C 1
ATOM 3154 O O . ALA B 1 110 ? -6.797 25.328 15.672 1 98 110 ALA B O 1
ATOM 3155 N N . LEU B 1 111 ? -4.711 25.766 16.344 1 98.06 111 LEU B N 1
ATOM 3156 C CA . LEU B 1 111 ? -4.465 26.812 15.375 1 98.06 111 LEU B CA 1
ATOM 3157 C C . LEU B 1 111 ? -3.717 26.281 14.156 1 98.06 111 LEU B C 1
ATOM 3159 O O . LEU B 1 111 ? -2.607 25.75 14.289 1 98.06 111 LEU B O 1
ATOM 3163 N N . GLY B 1 112 ? -4.32 26.312 13.008 1 97.25 112 GLY B N 1
ATOM 3164 C CA . GLY B 1 112 ? -3.715 25.844 11.773 1 97.25 112 GLY B CA 1
ATOM 3165 C C . GLY B 1 112 ? -4.73 25.391 10.742 1 97.25 112 GLY B C 1
ATOM 3166 O O . GLY B 1 112 ? -5.93 25.344 11.023 1 97.25 112 GLY B O 1
ATOM 3167 N N . GLU B 1 113 ? -4.344 25.156 9.57 1 96.94 113 GLU B N 1
ATOM 3168 C CA . GLU B 1 113 ? -2.951 25.062 9.148 1 96.94 113 GLU B CA 1
ATOM 3169 C C . GLU B 1 113 ? -2.354 26.453 8.93 1 96.94 113 GLU B C 1
ATOM 3171 O O . GLU B 1 113 ? -3.072 27.391 8.594 1 96.94 113 GLU B O 1
ATOM 3176 N N . CYS B 1 114 ? -1.169 26.656 9.266 1 98.12 114 CYS B N 1
ATOM 3177 C CA . CYS B 1 114 ? -0.354 27.844 9.039 1 98.12 114 CYS B CA 1
ATOM 3178 C C . CYS B 1 114 ? 1.107 27.469 8.82 1 98.12 114 CYS B C 1
ATOM 3180 O O . CYS B 1 114 ? 1.451 26.297 8.789 1 98.12 114 CYS B O 1
ATOM 3182 N N . GLY B 1 115 ? 1.911 28.406 8.492 1 98.38 115 GLY B N 1
ATOM 3183 C CA . GLY B 1 115 ? 3.322 28.109 8.297 1 98.38 115 GLY B CA 1
ATOM 3184 C C . GLY B 1 115 ? 3.908 28.797 7.078 1 98.38 115 GLY B C 1
ATOM 3185 O O . GLY B 1 115 ? 3.666 29.984 6.855 1 98.38 115 GLY B O 1
ATOM 3186 N N . LEU B 1 116 ? 4.789 28.016 6.398 1 98.56 116 LEU B N 1
ATOM 3187 C CA . LEU B 1 116 ? 5.539 28.578 5.281 1 98.56 116 LEU B CA 1
ATOM 3188 C C . LEU B 1 116 ? 5.492 27.641 4.074 1 98.56 116 LEU B C 1
ATOM 3190 O O . LEU B 1 116 ? 5.758 26.453 4.199 1 98.56 116 LEU B O 1
ATOM 3194 N N . ASP B 1 117 ? 5.121 28.125 2.957 1 98.12 117 ASP B N 1
ATOM 3195 C CA . ASP B 1 117 ? 5.188 27.469 1.66 1 98.12 117 ASP B CA 1
ATOM 3196 C C . ASP B 1 117 ? 5.965 28.312 0.65 1 98.12 117 ASP B C 1
ATOM 3198 O O . ASP B 1 117 ? 5.422 29.25 0.077 1 98.12 117 ASP B O 1
ATOM 3202 N N . ARG B 1 118 ? 7.195 27.938 0.402 1 97.69 118 ARG B N 1
ATOM 3203 C CA . ARG B 1 118 ? 8.109 28.75 -0.391 1 97.69 118 ARG B CA 1
ATOM 3204 C C . ARG B 1 118 ? 8.039 28.375 -1.866 1 97.69 118 ARG B C 1
ATOM 3206 O O . ARG B 1 118 ? 8.961 28.672 -2.631 1 97.69 118 ARG B O 1
ATOM 3213 N N . THR B 1 119 ? 6.977 27.641 -2.217 1 96.12 119 THR B N 1
ATOM 3214 C CA . THR B 1 119 ? 6.766 27.406 -3.641 1 96.12 119 THR B CA 1
ATOM 3215 C C . THR B 1 119 ? 6.215 28.672 -4.32 1 96.12 119 THR B C 1
ATOM 3217 O O . THR B 1 119 ? 6.117 28.719 -5.547 1 96.12 119 THR B O 1
ATOM 3220 N N . ILE B 1 120 ? 5.867 29.688 -3.518 1 96.12 120 ILE B N 1
ATOM 3221 C CA . ILE B 1 120 ? 5.391 30.969 -4.02 1 96.12 120 ILE B CA 1
ATOM 3222 C C . ILE B 1 120 ? 6.578 31.844 -4.426 1 96.12 120 ILE B C 1
ATOM 3224 O O . ILE B 1 120 ? 7.727 31.531 -4.094 1 96.12 120 ILE B O 1
ATOM 3228 N N . PRO B 1 121 ? 6.305 32.938 -5.184 1 95.69 121 PRO B N 1
ATOM 3229 C CA . PRO B 1 121 ? 7.41 33.812 -5.586 1 95.69 121 PRO B CA 1
ATOM 3230 C C . PRO B 1 121 ? 8.188 34.375 -4.395 1 95.69 121 PRO B C 1
ATOM 3232 O O . PRO B 1 121 ? 7.594 34.719 -3.373 1 95.69 121 PRO B O 1
ATOM 3235 N N . VAL B 1 122 ? 9.461 34.438 -4.543 1 95.75 122 VAL B N 1
ATOM 3236 C CA . VAL B 1 122 ? 10.391 34.875 -3.502 1 95.75 122 VAL B CA 1
ATOM 3237 C C . VAL B 1 122 ? 9.992 36.25 -2.988 1 95.75 122 VAL B C 1
ATOM 3239 O O . VAL B 1 122 ? 10.141 36.531 -1.799 1 95.75 122 VAL B O 1
ATOM 3242 N N . SER B 1 123 ? 9.453 37.062 -3.861 1 96.88 123 SER B N 1
ATOM 3243 C CA . SER B 1 123 ? 9.07 38.438 -3.521 1 96.88 123 SER B CA 1
ATOM 3244 C C . SER B 1 123 ? 7.969 38.469 -2.467 1 96.88 123 SER B C 1
ATOM 3246 O O . SER B 1 123 ? 7.734 39.469 -1.827 1 96.88 123 SER B O 1
ATOM 3248 N N . LYS B 1 124 ? 7.34 37.344 -2.197 1 97.38 124 LYS B N 1
ATOM 3249 C CA . LYS B 1 124 ? 6.203 37.312 -1.28 1 97.38 124 LYS B CA 1
ATOM 3250 C C . LYS B 1 124 ? 6.59 36.656 0.045 1 97.38 124 LYS B C 1
ATOM 3252 O O . LYS B 1 124 ? 5.785 36.594 0.976 1 97.38 124 LYS B O 1
ATOM 3257 N N . TRP B 1 125 ? 7.812 36.188 0.139 1 97.56 125 TRP B N 1
ATOM 3258 C CA . TRP B 1 125 ? 8.242 35.406 1.3 1 97.56 125 TRP B CA 1
ATOM 3259 C C . TRP B 1 125 ? 8.18 36.25 2.568 1 97.56 125 TRP B C 1
ATOM 3261 O O . TRP B 1 125 ? 7.766 35.75 3.625 1 97.56 125 TRP B O 1
ATOM 3271 N N . SER B 1 126 ? 8.617 37.469 2.479 1 97.44 126 SER B N 1
ATOM 3272 C CA . SER B 1 126 ? 8.625 38.344 3.641 1 97.44 126 SER B CA 1
ATOM 3273 C C . SER B 1 126 ? 7.215 38.562 4.164 1 97.44 126 SER B C 1
ATOM 3275 O O . SER B 1 126 ? 6.984 38.531 5.375 1 97.44 126 SER B O 1
ATOM 3277 N N . ARG B 1 127 ? 6.309 38.844 3.221 1 97.19 127 ARG B N 1
ATOM 3278 C CA . ARG B 1 127 ? 4.918 39.031 3.619 1 97.19 127 ARG B CA 1
ATOM 3279 C C . ARG B 1 127 ? 4.34 37.75 4.227 1 97.19 127 ARG B C 1
ATOM 3281 O O . ARG B 1 127 ? 3.57 37.812 5.188 1 97.19 127 ARG B O 1
ATOM 3288 N N . GLN B 1 128 ? 4.621 36.625 3.664 1 97.94 128 GLN B N 1
ATOM 3289 C CA . GLN B 1 128 ? 4.219 35.344 4.223 1 97.94 128 GLN B CA 1
ATOM 3290 C C . GLN B 1 128 ? 4.707 35.188 5.66 1 97.94 128 GLN B C 1
ATOM 3292 O O . GLN B 1 128 ? 3.951 34.75 6.539 1 97.94 128 GLN B O 1
ATOM 3297 N N . ASP B 1 129 ? 6.008 35.594 5.879 1 98.19 129 ASP B N 1
ATOM 3298 C CA . ASP B 1 129 ? 6.57 35.562 7.223 1 98.19 129 ASP B CA 1
ATOM 3299 C C . ASP B 1 129 ? 5.758 36.406 8.188 1 98.19 129 ASP B C 1
ATOM 3301 O O . ASP B 1 129 ? 5.496 36 9.32 1 98.19 129 ASP B O 1
ATOM 3305 N N . GLU B 1 130 ? 5.43 37.562 7.754 1 97.38 130 GLU B N 1
ATOM 3306 C CA . GLU B 1 130 ? 4.715 38.5 8.602 1 97.38 130 GLU B CA 1
ATOM 3307 C C . GLU B 1 130 ? 3.357 37.969 9.023 1 97.38 130 GLU B C 1
ATOM 3309 O O . GLU B 1 130 ? 2.971 38.062 10.188 1 97.38 130 GLU B O 1
ATOM 3314 N N . VAL B 1 131 ? 2.656 37.438 8.055 1 96.75 131 VAL B N 1
ATOM 3315 C CA . VAL B 1 131 ? 1.341 36.875 8.352 1 96.75 131 VAL B CA 1
ATOM 3316 C C . VAL B 1 131 ? 1.49 35.656 9.281 1 96.75 131 VAL B C 1
ATOM 3318 O O . VAL B 1 131 ? 0.692 35.5 10.211 1 96.75 131 VAL B O 1
ATOM 3321 N N . PHE B 1 132 ? 2.537 34.906 9.008 1 98.19 132 PHE B N 1
ATOM 3322 C CA . PHE B 1 132 ? 2.801 33.75 9.875 1 98.19 132 PHE B CA 1
ATOM 3323 C C . PHE B 1 132 ? 3.07 34.219 11.305 1 98.19 132 PHE B C 1
ATOM 3325 O O . PHE B 1 132 ? 2.537 33.656 12.258 1 98.19 132 PHE B O 1
ATOM 3332 N N . LYS B 1 133 ? 3.855 35.25 11.492 1 97.62 133 LYS B N 1
ATOM 3333 C CA . LYS B 1 133 ? 4.141 35.812 12.812 1 97.62 133 LYS B CA 1
ATOM 3334 C C . LYS B 1 133 ? 2.859 36.25 13.508 1 97.62 133 LYS B C 1
ATOM 3336 O O . LYS B 1 133 ? 2.693 36.062 14.711 1 97.62 133 LYS B O 1
ATOM 3341 N N . ARG B 1 134 ? 2 36.844 12.75 1 95.62 134 ARG B N 1
ATOM 3342 C CA . ARG B 1 134 ? 0.723 37.281 13.312 1 95.62 134 ARG B CA 1
ATOM 3343 C C . ARG B 1 134 ? -0.059 36.094 13.859 1 95.62 134 ARG B C 1
ATOM 3345 O O . ARG B 1 134 ? -0.672 36.188 14.922 1 95.62 134 ARG B O 1
ATOM 3352 N N . MET B 1 135 ? -0.043 35 13.141 1 96.31 135 MET B N 1
ATOM 3353 C CA . MET B 1 135 ? -0.733 33.812 13.586 1 96.31 135 MET B CA 1
ATOM 3354 C C . MET B 1 135 ? -0.06 33.219 14.828 1 96.31 135 MET B C 1
ATOM 3356 O O . MET B 1 135 ? -0.738 32.781 15.75 1 96.31 135 MET B O 1
ATOM 3360 N N . LEU B 1 136 ? 1.289 33.281 14.812 1 97.5 136 LEU B N 1
ATOM 3361 C CA . LEU B 1 136 ? 2.033 32.75 15.953 1 97.5 136 LEU B CA 1
ATOM 3362 C C . LEU B 1 136 ? 1.682 33.5 17.234 1 97.5 136 LEU B C 1
ATOM 3364 O O . LEU B 1 136 ? 1.658 32.938 18.312 1 97.5 136 LEU B O 1
ATOM 3368 N N . HIS B 1 137 ? 1.356 34.75 17.109 1 96 137 HIS B N 1
ATOM 3369 C CA . HIS B 1 137 ? 1.021 35.562 18.266 1 96 137 HIS B CA 1
ATOM 3370 C C . HIS B 1 137 ? -0.326 35.156 18.859 1 96 137 HIS B C 1
ATOM 3372 O O . HIS B 1 137 ? -0.62 35.438 20.016 1 96 137 HIS B O 1
ATOM 3378 N N . LEU B 1 138 ? -1.138 34.469 18.047 1 94.81 138 LEU B N 1
ATOM 3379 C CA . LEU B 1 138 ? -2.436 33.969 18.516 1 94.81 138 LEU B CA 1
ATOM 3380 C C . LEU B 1 138 ? -2.312 32.594 19.141 1 94.81 138 LEU B C 1
ATOM 3382 O O . LEU B 1 138 ? -3.264 32.094 19.75 1 94.81 138 LEU B O 1
ATOM 3386 N N . ALA B 1 139 ? -1.163 31.969 18.984 1 93.5 139 ALA B N 1
ATOM 3387 C CA . ALA B 1 139 ? -0.982 30.594 19.422 1 93.5 139 ALA B CA 1
ATOM 3388 C C . ALA B 1 139 ? -0.933 30.484 20.938 1 93.5 139 ALA B C 1
ATOM 3390 O O . ALA B 1 139 ? -0.313 31.312 21.609 1 93.5 139 ALA B O 1
ATOM 3391 N N . ARG B 1 140 ? -1.593 29.516 21.469 1 92.94 140 ARG B N 1
ATOM 3392 C CA . ARG B 1 140 ? -1.517 29.172 22.875 1 92.94 140 ARG B CA 1
ATOM 3393 C C . ARG B 1 140 ? -0.761 27.875 23.078 1 92.94 140 ARG B C 1
ATOM 3395 O O . ARG B 1 140 ? -0.894 26.938 22.297 1 92.94 140 ARG B O 1
ATOM 3402 N N . ALA B 1 141 ? -0.068 27.781 24.203 1 90.75 141 ALA B N 1
ATOM 3403 C CA . ALA B 1 141 ? 0.762 26.609 24.469 1 90.75 141 ALA B CA 1
ATOM 3404 C C . ALA B 1 141 ? -0.096 25.359 24.656 1 90.75 141 ALA B C 1
ATOM 3406 O O . ALA B 1 141 ? 0.351 24.25 24.391 1 90.75 141 ALA B O 1
ATOM 3407 N N . ASP B 1 142 ? -1.322 25.594 25.109 1 91.44 142 ASP B N 1
ATOM 3408 C CA . ASP B 1 142 ? -2.199 24.469 25.391 1 91.44 142 ASP B CA 1
ATOM 3409 C C . ASP B 1 142 ? -3.02 24.078 24.156 1 91.44 142 ASP B C 1
ATOM 3411 O O . ASP B 1 142 ? -3.865 23.188 24.234 1 91.44 142 ASP B O 1
ATOM 3415 N N . GLN B 1 143 ? -2.791 24.781 23.062 1 95 143 GLN B N 1
ATOM 3416 C CA . GLN B 1 143 ? -3.443 24.5 21.797 1 95 143 GLN B CA 1
ATOM 3417 C C . GLN B 1 143 ? -2.416 24.219 20.703 1 95 143 GLN B C 1
ATOM 3419 O O . GLN B 1 143 ? -1.558 25.062 20.422 1 95 143 GLN B O 1
ATOM 3424 N N . PRO B 1 144 ? -2.508 23.062 20.109 1 97.88 144 PRO B N 1
ATOM 3425 C CA . PRO B 1 144 ? -1.52 22.703 19.094 1 97.88 144 PRO B CA 1
ATOM 3426 C C . PRO B 1 144 ? -1.482 23.688 17.922 1 97.88 144 PRO B C 1
ATOM 3428 O O . PRO B 1 144 ? -2.518 24.234 17.547 1 97.88 144 PRO B O 1
ATOM 3431 N N . LEU B 1 145 ? -0.307 23.891 17.438 1 98.38 145 LEU B N 1
ATOM 3432 C CA . LEU B 1 145 ? -0.068 24.609 16.188 1 98.38 145 LEU B CA 1
ATOM 3433 C C . LEU B 1 145 ? 0.149 23.625 15.047 1 98.38 145 LEU B C 1
ATOM 3435 O O . LEU B 1 145 ? 1.043 22.781 15.109 1 98.38 145 LEU B O 1
ATOM 3439 N N . VAL B 1 146 ? -0.702 23.609 13.977 1 98.81 146 VAL B N 1
ATOM 3440 C CA . VAL B 1 146 ? -0.542 22.734 12.82 1 98.81 146 VAL B CA 1
ATOM 3441 C C . VAL B 1 146 ? 0.249 23.453 11.734 1 98.81 146 VAL B C 1
ATOM 3443 O O . VAL B 1 146 ? -0.223 24.453 11.164 1 98.81 146 VAL B O 1
ATOM 3446 N N . LEU B 1 147 ? 1.393 22.922 11.391 1 98.88 147 LEU B N 1
ATOM 3447 C CA . LEU B 1 147 ? 2.322 23.625 10.508 1 98.88 147 LEU B CA 1
ATOM 3448 C C . LEU B 1 147 ? 2.352 22.969 9.125 1 98.88 147 LEU B C 1
ATOM 3450 O O . LEU B 1 147 ? 2.5 21.75 9.016 1 98.88 147 LEU B O 1
ATOM 3454 N N . HIS B 1 148 ? 2.168 23.734 8.164 1 98.69 148 HIS B N 1
ATOM 3455 C CA . HIS B 1 148 ? 2.469 23.406 6.773 1 98.69 148 HIS B CA 1
ATOM 3456 C C . HIS B 1 148 ? 3.805 24 6.344 1 98.69 148 HIS B C 1
ATOM 3458 O O . HIS B 1 148 ? 3.961 25.219 6.301 1 98.69 148 HIS B O 1
ATOM 3464 N N . LEU B 1 149 ? 4.75 23.156 6.035 1 98.56 149 LEU B N 1
ATOM 3465 C CA . LEU B 1 149 ? 6.094 23.594 5.66 1 98.56 149 LEU B CA 1
ATOM 3466 C C . LEU B 1 149 ? 6.523 22.969 4.344 1 98.56 149 LEU B C 1
ATOM 3468 O O . LEU B 1 149 ? 6.699 21.75 4.262 1 98.56 149 LEU B O 1
ATOM 3472 N N . ARG B 1 150 ? 6.656 23.734 3.357 1 97.25 150 ARG B N 1
ATOM 3473 C CA . ARG B 1 150 ? 7.039 23.25 2.035 1 97.25 150 ARG B CA 1
ATOM 3474 C C . ARG B 1 150 ? 8.117 24.141 1.418 1 97.25 150 ARG B C 1
ATOM 3476 O O . ARG B 1 150 ? 7.953 25.359 1.333 1 97.25 150 ARG B O 1
ATOM 3483 N N . GLY B 1 151 ? 9.18 23.531 1.046 1 96.06 151 GLY B N 1
ATOM 3484 C CA . GLY B 1 151 ? 10.273 24.266 0.418 1 96.06 151 GLY B CA 1
ATOM 3485 C C . GLY B 1 151 ? 9.992 24.625 -1.026 1 96.06 151 GLY B C 1
ATOM 3486 O O . GLY B 1 151 ? 8.984 24.219 -1.595 1 96.06 151 GLY B O 1
ATOM 3487 N N . PRO B 1 152 ? 10.875 25.5 -1.52 1 94.38 152 PRO B N 1
ATOM 3488 C CA . PRO B 1 152 ? 10.758 25.859 -2.938 1 94.38 152 PRO B CA 1
ATOM 3489 C C . PRO B 1 152 ? 11.023 24.672 -3.861 1 94.38 152 PRO B C 1
ATOM 3491 O O . PRO B 1 152 ? 11.414 23.594 -3.396 1 94.38 152 PRO B O 1
ATOM 3494 N N . ASN B 1 153 ? 10.742 24.906 -5.125 1 88.62 153 ASN B N 1
ATOM 3495 C CA . ASN B 1 153 ? 10.984 23.844 -6.098 1 88.62 153 ASN B CA 1
ATOM 3496 C C . ASN B 1 153 ? 12.414 23.297 -6 1 88.62 153 ASN B C 1
ATOM 3498 O O . ASN B 1 153 ? 13.367 24.078 -5.914 1 88.62 153 ASN B O 1
ATOM 3502 N N . GLY B 1 154 ? 12.586 22.062 -5.961 1 87.38 154 GLY B N 1
ATOM 3503 C CA . GLY B 1 154 ? 13.898 21.438 -5.891 1 87.38 154 GLY B CA 1
ATOM 3504 C C . GLY B 1 154 ? 14.328 21.094 -4.477 1 87.38 154 GLY B C 1
ATOM 3505 O O . GLY B 1 154 ? 15.289 20.344 -4.273 1 87.38 154 GLY B O 1
ATOM 3506 N N . ASP B 1 155 ? 13.688 21.719 -3.545 1 90.94 155 ASP B N 1
ATOM 3507 C CA . ASP B 1 155 ? 13.992 21.422 -2.152 1 90.94 155 ASP B CA 1
ATOM 3508 C C . ASP B 1 155 ? 12.961 20.453 -1.568 1 90.94 155 ASP B C 1
ATOM 3510 O O . ASP B 1 155 ? 12.094 20.859 -0.797 1 90.94 155 ASP B O 1
ATOM 3514 N N . MET B 1 156 ? 13.219 19.234 -1.79 1 88.38 156 MET B N 1
ATOM 3515 C CA . MET B 1 156 ? 12.219 18.203 -1.475 1 88.38 156 MET B CA 1
ATOM 3516 C C . MET B 1 156 ? 12.109 18 0.033 1 88.38 156 MET B C 1
ATOM 3518 O O . MET B 1 156 ? 11.062 17.594 0.533 1 88.38 156 MET B O 1
ATOM 3522 N N . TYR B 1 157 ? 13.156 18.422 0.766 1 93.75 157 TYR B N 1
ATOM 3523 C CA . TYR B 1 157 ? 13.156 18.172 2.203 1 93.75 157 TYR B CA 1
ATOM 3524 C C . TYR B 1 157 ? 12.648 19.375 2.969 1 93.75 157 TYR B C 1
ATOM 3526 O O . TYR B 1 157 ? 12.312 19.281 4.152 1 93.75 157 TYR B O 1
ATOM 3534 N N . GLY B 1 158 ? 12.633 20.531 2.326 1 95.25 158 GLY B N 1
ATOM 3535 C CA . GLY B 1 158 ? 12.172 21.75 2.965 1 95.25 158 GLY B CA 1
ATOM 3536 C C . GLY B 1 158 ? 13.062 22.203 4.105 1 95.25 158 GLY B C 1
ATOM 3537 O O . GLY B 1 158 ? 12.57 22.703 5.125 1 95.25 158 GLY B O 1
ATOM 3538 N N . GLN B 1 159 ? 14.328 21.969 3.959 1 94.19 159 GLN B N 1
ATOM 3539 C CA . GLN B 1 159 ? 15.266 22.25 5.039 1 94.19 159 GLN B CA 1
ATOM 3540 C C . GLN B 1 159 ? 15.211 23.719 5.449 1 94.19 159 GLN B C 1
ATOM 3542 O O . GLN B 1 159 ? 15.125 24.031 6.637 1 94.19 159 GLN B O 1
ATOM 3547 N N . ASP B 1 160 ? 15.211 24.594 4.484 1 94.75 160 ASP B N 1
ATOM 3548 C CA . ASP B 1 160 ? 15.234 26.031 4.762 1 94.75 160 ASP B CA 1
ATOM 3549 C C . ASP B 1 160 ? 13.922 26.484 5.383 1 94.75 160 ASP B C 1
ATOM 3551 O O . ASP B 1 160 ? 13.922 27.312 6.301 1 94.75 160 ASP B O 1
ATOM 3555 N N . VAL B 1 161 ? 12.844 25.984 4.898 1 97.69 161 VAL B N 1
ATOM 3556 C CA . VAL B 1 161 ? 11.531 26.406 5.379 1 97.69 161 VAL B CA 1
ATOM 3557 C C . VAL B 1 161 ? 11.328 25.938 6.816 1 97.69 161 VAL B C 1
ATOM 3559 O O . VAL B 1 161 ? 10.805 26.672 7.652 1 97.69 161 VAL B O 1
ATOM 3562 N N . HIS B 1 162 ? 11.766 24.734 7.129 1 98.44 162 HIS B N 1
ATOM 3563 C CA . HIS B 1 162 ? 11.695 24.219 8.492 1 98.44 162 HIS B CA 1
ATOM 3564 C C . HIS B 1 162 ? 12.562 25.047 9.438 1 98.44 162 HIS B C 1
ATOM 3566 O O . HIS B 1 162 ? 12.148 25.375 10.555 1 98.44 162 HIS B O 1
ATOM 3572 N N . ALA B 1 163 ? 13.75 25.391 8.977 1 97.62 163 ALA B N 1
ATOM 3573 C CA . ALA B 1 163 ? 14.656 26.203 9.789 1 97.62 163 ALA B CA 1
ATOM 3574 C C . ALA B 1 163 ? 14.07 27.578 10.055 1 97.62 163 ALA B C 1
ATOM 3576 O O . ALA B 1 163 ? 14.086 28.062 11.195 1 97.62 163 ALA B O 1
ATOM 3577 N N . ARG B 1 164 ? 13.57 28.188 9.008 1 98 164 ARG B N 1
ATOM 3578 C CA . ARG B 1 164 ? 12.977 29.516 9.141 1 98 164 ARG B CA 1
ATOM 3579 C C . ARG B 1 164 ? 11.781 29.484 10.086 1 98 164 ARG B C 1
ATOM 3581 O O . ARG B 1 164 ? 11.625 30.375 10.922 1 98 164 ARG B O 1
ATOM 3588 N N . CYS B 1 165 ? 10.984 28.484 9.93 1 98.62 165 CYS B N 1
ATOM 3589 C CA . CYS B 1 165 ? 9.82 28.344 10.805 1 98.62 165 CYS B CA 1
ATOM 3590 C C . CYS B 1 165 ? 10.242 28.219 12.266 1 98.62 165 CYS B C 1
ATOM 3592 O O . CYS B 1 165 ? 9.711 28.922 13.125 1 98.62 165 CYS B O 1
ATOM 3594 N N . ARG B 1 166 ? 11.227 27.375 12.562 1 98.31 166 ARG B N 1
ATOM 3595 C CA . ARG B 1 166 ? 11.695 27.188 13.93 1 98.31 166 ARG B CA 1
ATOM 3596 C C . ARG B 1 166 ? 12.266 28.484 14.5 1 98.31 166 ARG B C 1
ATOM 3598 O O . ARG B 1 166 ? 12.031 28.812 15.664 1 98.31 166 ARG B O 1
ATOM 3605 N N . GLU B 1 167 ? 12.961 29.188 13.664 1 98.06 167 GLU B N 1
ATOM 3606 C CA . GLU B 1 167 ? 13.547 30.453 14.094 1 98.06 167 GLU B CA 1
ATOM 3607 C C . GLU B 1 167 ? 12.461 31.438 14.539 1 98.06 167 GLU B C 1
ATOM 3609 O O . GLU B 1 167 ? 12.57 32.062 15.594 1 98.06 167 GLU B O 1
ATOM 3614 N N . LEU B 1 168 ? 11.461 31.562 13.703 1 98.44 168 LEU B N 1
ATOM 3615 C CA . LEU B 1 168 ? 10.359 32.469 14.023 1 98.44 168 LEU B CA 1
ATOM 3616 C C . LEU B 1 168 ? 9.641 32.031 15.289 1 98.44 168 LEU B C 1
ATOM 3618 O O . LEU B 1 168 ? 9.312 32.844 16.156 1 98.44 168 LEU B O 1
ATOM 3622 N N . MET B 1 169 ? 9.461 30.734 15.43 1 98.5 169 MET B N 1
ATOM 3623 C CA . MET B 1 169 ? 8.719 30.188 16.562 1 98.5 169 MET B CA 1
ATOM 3624 C C . MET B 1 169 ? 9.516 30.312 17.844 1 98.5 169 MET B C 1
ATOM 3626 O O . MET B 1 169 ? 8.953 30.547 18.922 1 98.5 169 MET B O 1
ATOM 3630 N N . GLU B 1 170 ? 10.844 30.141 17.75 1 97.81 170 GLU B N 1
ATOM 3631 C CA . GLU B 1 170 ? 11.695 30.266 18.922 1 97.81 170 GLU B CA 1
ATOM 3632 C C . GLU B 1 170 ? 11.602 31.656 19.531 1 97.81 170 GLU B C 1
ATOM 3634 O O . GLU B 1 170 ? 11.734 31.812 20.75 1 97.81 170 GLU B O 1
ATOM 3639 N N . ILE B 1 171 ? 11.32 32.625 18.703 1 97.38 171 ILE B N 1
ATOM 3640 C CA . ILE B 1 171 ? 11.234 34 19.156 1 97.38 171 ILE B CA 1
ATOM 3641 C C . ILE B 1 171 ? 9.852 34.281 19.75 1 97.38 171 ILE B C 1
ATOM 3643 O O . ILE B 1 171 ? 9.727 35 20.734 1 97.38 171 ILE B O 1
ATOM 3647 N N . ILE B 1 172 ? 8.82 33.594 19.25 1 97.88 172 ILE B N 1
ATOM 3648 C CA . ILE B 1 172 ? 7.461 34.062 19.531 1 97.88 172 ILE B CA 1
ATOM 3649 C C . ILE B 1 172 ? 6.766 33.062 20.453 1 97.88 172 ILE B C 1
ATOM 3651 O O . ILE B 1 172 ? 6.016 33.438 21.344 1 97.88 172 ILE B O 1
ATOM 3655 N N . CYS B 1 173 ? 7.02 31.75 20.25 1 97.5 173 CYS B N 1
ATOM 3656 C CA . CYS B 1 173 ? 6.242 30.719 20.906 1 97.5 173 CYS B CA 1
ATOM 3657 C C . CYS B 1 173 ? 6.938 30.234 22.172 1 97.5 173 CYS B C 1
ATOM 3659 O O . CYS B 1 173 ? 8.141 30.438 22.344 1 97.5 173 CYS B O 1
ATOM 3661 N N . ASN B 1 174 ? 6.145 29.641 23.078 1 95.88 174 ASN B N 1
ATOM 3662 C CA . ASN B 1 174 ? 6.66 28.953 24.25 1 95.88 174 ASN B CA 1
ATOM 3663 C C . ASN B 1 174 ? 7.379 27.656 23.875 1 95.88 174 ASN B C 1
ATOM 3665 O O . ASN B 1 174 ? 6.93 26.938 22.969 1 95.88 174 ASN B O 1
ATOM 3669 N N . PRO B 1 175 ? 8.445 27.391 24.547 1 95.56 175 PRO B N 1
ATOM 3670 C CA . PRO B 1 175 ? 9.148 26.141 24.266 1 95.56 175 PRO B CA 1
ATOM 3671 C C . PRO B 1 175 ? 8.25 24.906 24.438 1 95.56 175 PRO B C 1
ATOM 3673 O O . PRO B 1 175 ? 8.516 23.859 23.859 1 95.56 175 PRO B O 1
ATOM 3676 N N . SER B 1 176 ? 7.207 25.094 25.203 1 96.44 176 SER B N 1
ATOM 3677 C CA . SER B 1 176 ? 6.301 23.969 25.469 1 96.44 176 SER B CA 1
ATOM 3678 C C . SER B 1 176 ? 5.164 23.938 24.438 1 96.44 176 SER B C 1
ATOM 3680 O O . SER B 1 176 ? 4.199 23.188 24.609 1 96.44 176 SER B O 1
ATOM 3682 N N . GLN B 1 177 ? 5.258 24.781 23.406 1 97.75 177 GLN B N 1
ATOM 3683 C CA . GLN B 1 177 ? 4.234 24.812 22.359 1 97.75 177 GLN B CA 1
ATOM 3684 C C . GLN B 1 177 ? 3.992 23.422 21.781 1 97.75 177 GLN B C 1
ATOM 3686 O O . GLN B 1 177 ? 4.941 22.719 21.438 1 97.75 177 GLN B O 1
ATOM 3691 N N . MET B 1 178 ? 2.779 22.969 21.766 1 97.81 178 MET B N 1
ATOM 3692 C CA . MET B 1 178 ? 2.412 21.734 21.047 1 97.81 178 MET B CA 1
ATOM 3693 C C . MET B 1 178 ? 2.379 21.984 19.547 1 97.81 178 MET B C 1
ATOM 3695 O O . MET B 1 178 ? 1.814 22.969 19.078 1 97.81 178 MET B O 1
ATOM 3699 N N . ILE B 1 179 ? 3.041 21.109 18.812 1 98.69 179 ILE B N 1
ATOM 3700 C CA . ILE B 1 179 ? 3.211 21.344 17.375 1 98.69 179 ILE B CA 1
ATOM 3701 C C . ILE B 1 179 ? 2.857 20.078 16.594 1 98.69 179 ILE B C 1
ATOM 3703 O O . ILE B 1 179 ? 3.205 18.969 17.016 1 98.69 179 ILE B O 1
ATOM 3707 N N . HIS B 1 180 ? 2.102 20.203 15.562 1 98.88 180 HIS B N 1
ATOM 3708 C CA . HIS B 1 180 ? 1.862 19.188 14.531 1 98.88 180 HIS B CA 1
ATOM 3709 C C . HIS B 1 180 ? 2.459 19.609 13.195 1 98.88 180 HIS B C 1
ATOM 3711 O O . HIS B 1 180 ? 1.886 20.453 12.492 1 98.88 180 HIS B O 1
ATOM 3717 N N . VAL B 1 181 ? 3.652 19.094 12.906 1 98.88 181 VAL B N 1
ATOM 3718 C CA . VAL B 1 181 ? 4.199 19.297 11.562 1 98.88 181 VAL B CA 1
ATOM 3719 C C . VAL B 1 181 ? 3.488 18.391 10.57 1 98.88 181 VAL B C 1
ATOM 3721 O O . VAL B 1 181 ? 3.83 17.203 10.453 1 98.88 181 VAL B O 1
ATOM 3724 N N . HIS B 1 182 ? 2.518 18.922 9.883 1 98.5 182 HIS B N 1
ATOM 3725 C CA . HIS B 1 182 ? 1.7 18.094 9.008 1 98.5 182 HIS B CA 1
ATOM 3726 C C . HIS B 1 182 ? 2.434 17.781 7.703 1 98.5 182 HIS B C 1
ATOM 3728 O O . HIS B 1 182 ? 3.242 18.594 7.234 1 98.5 182 HIS B O 1
ATOM 3734 N N . CYS B 1 183 ? 2.172 16.594 7.148 1 98.12 183 CYS B N 1
ATOM 3735 C CA . CYS B 1 183 ? 2.742 16.125 5.895 1 98.12 183 CYS B CA 1
ATOM 3736 C C . CYS B 1 183 ? 4.266 16.172 5.93 1 98.12 183 CYS B C 1
ATOM 3738 O O . CYS B 1 183 ? 4.891 16.75 5.043 1 98.12 183 CYS B O 1
ATOM 3740 N N . PHE B 1 184 ? 4.871 15.625 6.996 1 98.44 184 PHE B N 1
ATOM 3741 C CA . PHE B 1 184 ? 6.312 15.656 7.203 1 98.44 184 PHE B CA 1
ATOM 3742 C C . PHE B 1 184 ? 7.023 14.766 6.188 1 98.44 184 PHE B C 1
ATOM 3744 O O . PHE B 1 184 ? 6.656 13.602 6.012 1 98.44 184 PHE B O 1
ATOM 3751 N N . LYS B 1 185 ? 8.055 15.312 5.574 1 96.81 185 LYS B N 1
ATOM 3752 C CA . LYS B 1 185 ? 8.867 14.625 4.574 1 96.81 185 LYS B CA 1
ATOM 3753 C C . LYS B 1 185 ? 10.352 14.883 4.805 1 96.81 185 LYS B C 1
ATOM 3755 O O . LYS B 1 185 ? 11.141 14.898 3.855 1 96.81 185 LYS B O 1
ATOM 3760 N N . GLY B 1 186 ? 10.695 15.164 6.031 1 97.5 186 GLY B N 1
ATOM 3761 C CA . GLY B 1 186 ? 12.055 15.602 6.316 1 97.5 186 GLY B CA 1
ATOM 3762 C C . GLY B 1 186 ? 12.984 14.469 6.699 1 97.5 186 GLY B C 1
ATOM 3763 O O . GLY B 1 186 ? 12.625 13.297 6.574 1 97.5 186 GLY B O 1
ATOM 3764 N N . THR B 1 187 ? 14.188 14.867 7.117 1 97.81 187 THR B N 1
ATOM 3765 C CA . THR B 1 187 ? 15.281 13.945 7.406 1 97.81 187 THR B CA 1
ATOM 3766 C C . THR B 1 187 ? 15.422 13.727 8.914 1 97.81 187 THR B C 1
ATOM 3768 O O . THR B 1 187 ? 14.688 14.336 9.703 1 97.81 187 THR B O 1
ATOM 3771 N N . VAL B 1 188 ? 16.406 12.859 9.25 1 98.5 188 VAL B N 1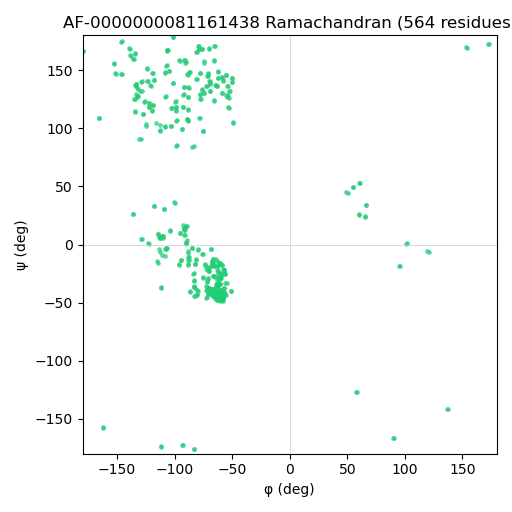
ATOM 3772 C CA . VAL B 1 188 ? 16.703 12.562 10.641 1 98.5 188 VAL B CA 1
ATOM 3773 C C . VAL B 1 188 ? 17.062 13.852 11.383 1 98.5 188 VAL B C 1
ATOM 3775 O O . VAL B 1 188 ? 16.547 14.109 12.469 1 98.5 188 VAL B O 1
ATOM 3778 N N . GLU B 1 189 ? 17.875 14.648 10.695 1 98.12 189 GLU B N 1
ATOM 3779 C CA . GLU B 1 189 ? 18.328 15.891 11.305 1 98.12 189 GLU B CA 1
ATOM 3780 C C . GLU B 1 189 ? 17.172 16.828 11.594 1 98.12 189 GLU B C 1
ATOM 3782 O O . GLU B 1 189 ? 17.141 17.484 12.641 1 98.12 189 GLU B O 1
ATOM 3787 N N . MET B 1 190 ? 16.234 16.875 10.75 1 98.25 190 MET B N 1
ATOM 3788 C CA . MET B 1 190 ? 15.078 17.734 10.914 1 98.25 190 MET B CA 1
ATOM 3789 C C . MET B 1 190 ? 14.242 17.312 12.109 1 98.25 190 MET B C 1
ATOM 3791 O O . MET B 1 190 ? 13.789 18.156 12.891 1 98.25 190 MET B O 1
ATOM 3795 N N . VAL B 1 191 ? 14.031 16.016 12.234 1 98.75 191 VAL B N 1
ATOM 3796 C CA . VAL B 1 191 ? 13.281 15.484 13.367 1 98.75 191 VAL B CA 1
ATOM 3797 C C . VAL B 1 191 ? 13.984 15.867 14.672 1 98.75 191 VAL B C 1
ATOM 3799 O O . VAL B 1 191 ? 13.344 16.391 15.594 1 98.75 191 VAL B O 1
ATOM 3802 N N . GLU B 1 192 ? 15.273 15.688 14.719 1 98.62 192 GLU B N 1
ATOM 3803 C CA . GLU B 1 192 ? 16.062 15.953 15.922 1 98.62 192 GLU B CA 1
ATOM 3804 C C . GLU B 1 192 ? 16.031 17.438 16.281 1 98.62 192 GLU B C 1
ATOM 3806 O O . GLU B 1 192 ? 15.914 17.781 17.453 1 98.62 192 GLU B O 1
ATOM 3811 N N . LEU B 1 193 ? 16.125 18.266 15.258 1 98.38 193 LEU B N 1
ATOM 3812 C CA . LEU B 1 193 ? 16.156 19.719 15.5 1 98.38 193 LEU B CA 1
ATOM 3813 C C . LEU B 1 193 ? 14.805 20.203 16.031 1 98.38 193 LEU B C 1
ATOM 3815 O O . LEU B 1 193 ? 14.758 21.047 16.922 1 98.38 193 LEU B O 1
ATOM 3819 N N . TRP B 1 194 ? 13.711 19.719 15.453 1 98.75 194 TRP B N 1
ATOM 3820 C CA . TRP B 1 194 ? 12.391 20.094 15.945 1 98.75 194 TRP B CA 1
ATOM 3821 C C . TRP B 1 194 ? 12.211 19.688 17.406 1 98.75 194 TRP B C 1
ATOM 3823 O O . TRP B 1 194 ? 11.797 20.484 18.234 1 98.75 194 TRP B O 1
ATOM 3833 N N . LEU B 1 195 ? 12.602 18.453 17.75 1 98.69 195 LEU B N 1
ATOM 3834 C CA . LEU B 1 195 ? 12.359 17.922 19.094 1 98.69 195 LEU B CA 1
ATOM 3835 C C . LEU B 1 195 ? 13.266 18.594 20.109 1 98.69 195 LEU B C 1
ATOM 3837 O O . LEU B 1 195 ? 12.883 18.75 21.281 1 98.69 195 LEU B O 1
ATOM 3841 N N . ARG B 1 196 ? 14.469 18.984 19.688 1 98.19 196 ARG B N 1
ATOM 3842 C CA . ARG B 1 196 ? 15.383 19.688 20.578 1 98.19 196 ARG B CA 1
ATOM 3843 C C . ARG B 1 196 ? 14.828 21.047 20.953 1 98.19 196 ARG B C 1
ATOM 3845 O O . ARG B 1 196 ? 14.891 21.453 22.125 1 98.19 196 ARG B O 1
ATOM 3852 N N . LYS B 1 197 ? 14.234 21.766 20.016 1 97.94 197 LYS B N 1
ATOM 3853 C CA . LYS B 1 197 ? 13.758 23.125 20.234 1 97.94 197 LYS B CA 1
ATOM 3854 C C . LYS B 1 197 ? 12.336 23.141 20.797 1 97.94 197 LYS B C 1
ATOM 3856 O O . LYS B 1 197 ? 12.008 23.953 21.656 1 97.94 197 LYS B O 1
ATOM 3861 N N . PHE B 1 198 ? 11.523 22.266 20.266 1 98.5 198 PHE B N 1
ATOM 3862 C CA . PHE B 1 198 ? 10.133 22.109 20.672 1 98.5 198 PHE B CA 1
ATOM 3863 C C . PHE B 1 198 ? 9.812 20.641 20.969 1 98.5 198 PHE B C 1
ATOM 3865 O O . PHE B 1 198 ? 9.289 19.922 20.109 1 98.5 198 PHE B O 1
ATOM 3872 N N . PRO B 1 199 ? 9.969 20.188 22.188 1 98.12 199 PRO B N 1
ATOM 3873 C CA . PRO B 1 199 ? 9.906 18.766 22.547 1 98.12 199 PRO B CA 1
ATOM 3874 C C . PRO B 1 199 ? 8.508 18.172 22.359 1 98.12 199 PRO B C 1
ATOM 3876 O O . PRO B 1 199 ? 8.359 16.953 22.297 1 98.12 199 PRO B O 1
ATOM 3879 N N . ARG B 1 200 ? 7.5 19.016 22.25 1 98.12 200 ARG B N 1
ATOM 3880 C CA . ARG B 1 200 ? 6.133 18.516 22.094 1 98.12 200 ARG B CA 1
ATOM 3881 C C . ARG B 1 200 ? 5.699 18.578 20.625 1 98.12 200 ARG B C 1
ATOM 3883 O O . ARG B 1 200 ? 4.551 18.906 20.328 1 98.12 200 ARG B O 1
ATOM 3890 N N . THR B 1 201 ? 6.652 18.312 19.719 1 98.81 201 THR B N 1
ATOM 3891 C CA . THR B 1 201 ? 6.387 18.266 18.281 1 98.81 201 THR B CA 1
ATOM 3892 C C . THR B 1 201 ? 5.953 16.875 17.859 1 98.81 201 THR B C 1
ATOM 3894 O O . THR B 1 201 ? 6.586 15.875 18.234 1 98.81 201 THR B O 1
ATOM 3897 N N . TYR B 1 202 ? 4.832 16.828 17.188 1 98.88 202 TYR B N 1
ATOM 3898 C CA . TYR B 1 202 ? 4.355 15.633 16.5 1 98.88 202 TYR B CA 1
ATOM 3899 C C . TYR B 1 202 ? 4.543 15.758 14.984 1 98.88 202 TYR B C 1
ATOM 3901 O O . TYR B 1 202 ? 4.527 16.875 14.445 1 98.88 202 TYR B O 1
ATOM 3909 N N . PHE B 1 203 ? 4.754 14.602 14.367 1 98.94 203 PHE B N 1
ATOM 3910 C CA . PHE B 1 203 ? 4.984 14.57 12.922 1 98.94 203 PHE B CA 1
ATOM 3911 C C . PHE B 1 203 ? 3.908 13.758 12.219 1 98.94 203 PHE B C 1
ATOM 3913 O O . PHE B 1 203 ? 3.717 12.578 12.516 1 98.94 203 PHE B O 1
ATOM 3920 N N . GLY B 1 204 ? 3.193 14.414 11.312 1 98.81 204 GLY B N 1
ATOM 3921 C CA . GLY B 1 204 ? 2.166 13.742 10.531 1 98.81 204 GLY B CA 1
ATOM 3922 C C . GLY B 1 204 ? 2.682 13.188 9.219 1 98.81 204 GLY B C 1
ATOM 3923 O O . GLY B 1 204 ? 3.436 13.859 8.508 1 98.81 204 GLY B O 1
ATOM 3924 N N . VAL B 1 205 ? 2.295 12 8.938 1 98.31 205 VAL B N 1
ATOM 3925 C CA . VAL B 1 205 ? 2.738 11.359 7.711 1 98.31 205 VAL B CA 1
ATOM 3926 C C . VAL B 1 205 ? 1.528 10.984 6.859 1 98.31 205 VAL B C 1
ATOM 3928 O O . VAL B 1 205 ? 0.514 10.516 7.379 1 98.31 205 VAL B O 1
ATOM 3931 N N . THR B 1 206 ? 1.641 11.242 5.535 1 97.81 206 THR B N 1
ATOM 3932 C CA . THR B 1 206 ? 0.585 10.977 4.566 1 97.81 206 THR B CA 1
ATOM 3933 C C . THR B 1 206 ? 0.989 9.852 3.619 1 97.81 206 THR B C 1
ATOM 3935 O O . THR B 1 206 ? 2.023 9.211 3.816 1 97.81 206 THR B O 1
ATOM 3938 N N . ALA B 1 207 ? 0.179 9.617 2.639 1 94.62 207 ALA B N 1
ATOM 3939 C CA . ALA B 1 207 ? 0.484 8.594 1.643 1 94.62 207 ALA B CA 1
ATOM 3940 C C . ALA B 1 207 ? 1.677 9 0.783 1 94.62 207 ALA B C 1
ATOM 3942 O O . ALA B 1 207 ? 2.221 8.18 0.038 1 94.62 207 ALA B O 1
ATOM 3943 N N . ALA B 1 208 ? 2.197 10.188 0.982 1 93.94 208 ALA B N 1
ATOM 3944 C CA . ALA B 1 208 ? 3.402 10.625 0.284 1 93.94 208 ALA B CA 1
ATOM 3945 C C . ALA B 1 208 ? 4.586 9.719 0.608 1 93.94 208 ALA B C 1
ATOM 3947 O O . ALA B 1 208 ? 5.586 9.711 -0.114 1 93.94 208 ALA B O 1
ATOM 3948 N N . VAL B 1 209 ? 4.488 8.922 1.651 1 93.44 209 VAL B N 1
ATOM 3949 C CA . VAL B 1 209 ? 5.555 8.023 2.09 1 93.44 209 VAL B CA 1
ATOM 3950 C C . VAL B 1 209 ? 5.906 7.055 0.965 1 93.44 209 VAL B C 1
ATOM 3952 O O . VAL B 1 209 ? 7.051 6.602 0.865 1 93.44 209 VAL B O 1
ATOM 3955 N N . GLN B 1 210 ? 4.988 6.809 0.073 1 88.12 210 GLN B N 1
ATOM 3956 C CA . GLN B 1 210 ? 5.199 5.867 -1.022 1 88.12 210 GLN B CA 1
ATOM 3957 C C . GLN B 1 210 ? 6.32 6.336 -1.941 1 88.12 210 GLN B C 1
ATOM 3959 O O . GLN B 1 210 ? 6.887 5.543 -2.699 1 88.12 210 GLN B O 1
ATOM 3964 N N . SER B 1 211 ? 6.672 7.672 -1.87 1 88.94 211 SER B N 1
ATOM 3965 C CA . SER B 1 211 ? 7.672 8.234 -2.768 1 88.94 211 SER B CA 1
ATOM 3966 C C . SER B 1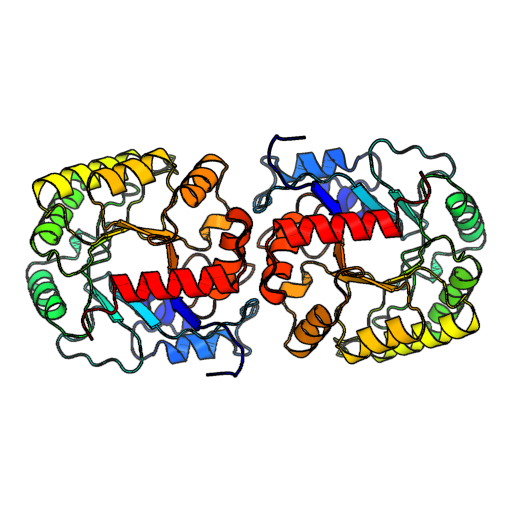 211 ? 8.914 8.68 -2.002 1 88.94 211 SER B C 1
ATOM 3968 O O . SER B 1 211 ? 9.766 9.391 -2.545 1 88.94 211 SER B O 1
ATOM 3970 N N . PHE B 1 212 ? 8.953 8.305 -0.715 1 92.69 212 PHE B N 1
ATOM 3971 C CA . PHE B 1 212 ? 10.086 8.711 0.103 1 92.69 212 PHE B CA 1
ATOM 3972 C C . PHE B 1 212 ? 11.383 8.109 -0.429 1 92.69 212 PHE B C 1
ATOM 3974 O O . PHE B 1 212 ? 11.414 6.941 -0.827 1 92.69 212 PHE B O 1
ATOM 3981 N N . ASP B 1 213 ? 12.414 8.945 -0.467 1 91 213 ASP B N 1
ATOM 3982 C CA . ASP B 1 213 ? 13.742 8.406 -0.706 1 91 213 ASP B CA 1
ATOM 3983 C C . ASP B 1 213 ? 14.367 7.891 0.589 1 91 213 ASP B C 1
ATOM 3985 O O . ASP B 1 213 ? 13.719 7.875 1.635 1 91 213 ASP B O 1
ATOM 3989 N N . ASP B 1 214 ? 15.586 7.453 0.547 1 91.12 214 ASP B N 1
ATOM 3990 C CA . ASP B 1 214 ? 16.234 6.82 1.688 1 91.12 214 ASP B CA 1
ATOM 3991 C C . ASP B 1 214 ? 16.375 7.797 2.855 1 91.12 214 ASP B C 1
ATOM 3993 O O . ASP B 1 214 ? 16.203 7.414 4.016 1 91.12 214 ASP B O 1
ATOM 3997 N N . ALA B 1 215 ? 16.656 9.047 2.555 1 95.62 215 ALA B N 1
ATOM 3998 C CA . ALA B 1 215 ? 16.828 10.055 3.602 1 95.62 215 ALA B CA 1
ATOM 3999 C C . ALA B 1 215 ? 15.5 10.32 4.312 1 95.62 215 ALA B C 1
ATOM 4001 O O . ALA B 1 215 ? 15.461 10.461 5.539 1 95.62 215 ALA B O 1
ATOM 4002 N N . GLN B 1 216 ? 14.453 10.383 3.533 1 96.69 216 GLN B N 1
ATOM 4003 C CA . GLN B 1 216 ? 13.125 10.609 4.094 1 96.69 216 GLN B CA 1
ATOM 4004 C C . GLN B 1 216 ? 12.664 9.406 4.91 1 96.69 216 GLN B C 1
ATOM 4006 O O . GLN B 1 216 ? 12.023 9.57 5.953 1 96.69 216 GLN B O 1
ATOM 4011 N N . ILE B 1 217 ? 12.992 8.234 4.43 1 95.25 217 ILE B N 1
ATOM 4012 C CA . ILE B 1 217 ? 12.664 7.023 5.176 1 95.25 217 ILE B CA 1
ATOM 4013 C C . ILE B 1 217 ? 13.406 7.02 6.508 1 95.25 217 ILE B C 1
ATOM 4015 O O . ILE B 1 217 ? 12.836 6.684 7.547 1 95.25 217 ILE B O 1
ATOM 4019 N N . ALA B 1 218 ? 14.695 7.387 6.469 1 96.81 218 ALA B N 1
ATOM 4020 C CA . ALA B 1 218 ? 15.461 7.504 7.711 1 96.81 218 ALA B CA 1
ATOM 4021 C C . ALA B 1 218 ? 14.828 8.523 8.648 1 96.81 218 ALA B C 1
ATOM 4023 O O . ALA B 1 218 ? 14.781 8.312 9.867 1 96.81 218 ALA B O 1
ATOM 4024 N N . GLY B 1 219 ? 14.336 9.625 8.094 1 98.06 219 GLY B N 1
ATOM 4025 C CA . GLY B 1 219 ? 13.609 10.609 8.883 1 98.06 219 GLY B CA 1
ATOM 4026 C C . GLY B 1 219 ? 12.367 10.047 9.547 1 98.06 219 GLY B C 1
ATOM 4027 O O . GLY B 1 219 ? 12.125 10.281 10.734 1 98.06 219 GLY B O 1
ATOM 4028 N N . LEU B 1 220 ? 11.609 9.312 8.789 1 97.81 220 LEU B N 1
ATOM 4029 C CA . LEU B 1 220 ? 10.414 8.648 9.305 1 97.81 220 LEU B CA 1
ATOM 4030 C C . LEU B 1 220 ? 10.766 7.723 10.461 1 97.81 220 LEU B C 1
ATOM 4032 O O . LEU B 1 220 ? 10.086 7.73 11.492 1 97.81 220 LEU B O 1
ATOM 4036 N N . ARG B 1 221 ? 11.828 6.984 10.344 1 97.06 221 ARG B N 1
ATOM 4037 C CA . ARG B 1 221 ? 12.258 6.02 11.359 1 97.06 221 ARG B CA 1
ATOM 4038 C C . ARG B 1 221 ? 12.766 6.73 12.609 1 97.06 221 ARG B C 1
ATOM 4040 O O . ARG B 1 221 ? 12.711 6.172 13.711 1 97.06 221 ARG B O 1
ATOM 4047 N N . ALA B 1 222 ? 13.172 7.961 12.414 1 98.31 222 ALA B N 1
ATOM 4048 C CA . ALA B 1 222 ? 13.758 8.711 13.516 1 98.31 222 ALA B CA 1
ATOM 4049 C C . ALA B 1 222 ? 12.672 9.328 14.398 1 98.31 222 ALA B C 1
ATOM 4051 O O . ALA B 1 222 ? 12.938 9.766 15.516 1 98.31 222 ALA B O 1
ATOM 4052 N N . ILE B 1 223 ? 11.438 9.422 13.914 1 98.62 223 ILE B N 1
ATOM 4053 C CA . ILE B 1 223 ? 10.344 9.984 14.703 1 98.62 223 ILE B CA 1
ATOM 4054 C C . ILE B 1 223 ? 10.055 9.086 15.906 1 98.62 223 ILE B C 1
ATOM 4056 O O . ILE B 1 223 ? 9.812 7.891 15.75 1 98.62 223 ILE B O 1
ATOM 4060 N N . PRO B 1 224 ? 10.117 9.695 17.125 1 98.5 224 PRO B N 1
ATOM 4061 C CA . PRO B 1 224 ? 9.727 8.883 18.281 1 98.5 224 PRO B CA 1
ATOM 4062 C C . PRO B 1 224 ? 8.328 8.297 18.141 1 98.5 224 PRO B C 1
ATOM 4064 O O . PRO B 1 224 ? 7.43 8.953 17.594 1 98.5 224 PRO B O 1
ATOM 4067 N N . ARG B 1 225 ? 8.07 7.137 18.641 1 97.25 225 ARG B N 1
ATOM 4068 C CA . ARG B 1 225 ? 6.82 6.395 18.484 1 97.25 225 ARG B CA 1
ATOM 4069 C C . ARG B 1 225 ? 5.652 7.172 19.078 1 97.25 225 ARG B C 1
ATOM 4071 O O . ARG B 1 225 ? 4.523 7.078 18.594 1 97.25 225 ARG B O 1
ATOM 4078 N N . ASP B 1 226 ? 5.977 7.969 20.078 1 98.31 226 ASP B N 1
ATOM 4079 C CA . ASP B 1 226 ? 4.898 8.711 20.719 1 98.31 226 ASP B CA 1
ATOM 4080 C C . ASP B 1 226 ? 4.711 10.086 20.078 1 98.31 226 ASP B C 1
ATOM 4082 O O . ASP B 1 226 ? 4.035 10.945 20.641 1 98.31 226 ASP B O 1
ATOM 4086 N N . ARG B 1 227 ? 5.324 10.305 18.859 1 98.75 227 ARG B N 1
ATOM 4087 C CA . ARG B 1 227 ? 5.227 11.594 18.188 1 98.75 227 ARG B CA 1
ATOM 4088 C C . ARG B 1 227 ? 4.777 11.422 16.734 1 98.75 227 ARG B C 1
ATOM 4090 O O . ARG B 1 227 ? 4.691 12.391 15.984 1 98.75 227 ARG B O 1
ATOM 4097 N N . LEU B 1 228 ? 4.445 10.164 16.344 1 98.81 228 LEU B N 1
ATOM 4098 C CA . LEU B 1 228 ? 4.051 9.875 14.961 1 98.81 228 LEU B CA 1
ATOM 4099 C C . LEU B 1 228 ? 2.537 9.961 14.797 1 98.81 228 LEU B C 1
ATOM 4101 O O . LEU B 1 228 ? 1.789 9.398 15.602 1 98.81 228 LEU B O 1
ATOM 4105 N N . LEU B 1 229 ? 2.102 10.695 13.836 1 98.81 229 LEU B N 1
ATOM 4106 C CA . LEU B 1 229 ? 0.689 10.797 13.484 1 98.81 229 LEU B CA 1
ATOM 4107 C C . LEU B 1 229 ? 0.442 10.312 12.062 1 98.81 229 LEU B C 1
ATOM 4109 O O . LEU B 1 229 ? 1.304 10.469 11.195 1 98.81 229 LEU B O 1
ATOM 4113 N N . LEU B 1 230 ? -0.71 9.734 11.82 1 98.5 230 LEU B N 1
ATOM 4114 C CA . LEU B 1 230 ? -1.173 9.438 10.477 1 98.5 230 LEU B CA 1
ATOM 4115 C C . LEU B 1 230 ? -2.197 10.469 10.008 1 98.5 230 LEU B C 1
ATOM 4117 O O . LEU B 1 230 ? -3.039 10.906 10.797 1 98.5 230 LEU B O 1
ATOM 4121 N N . GLU B 1 231 ? -2.135 10.852 8.883 1 98.75 231 GLU B N 1
ATOM 4122 C CA . GLU B 1 231 ? -3.117 11.766 8.305 1 98.75 231 GLU B CA 1
ATOM 4123 C C . GLU B 1 231 ? -3.34 11.477 6.824 1 98.75 231 GLU B C 1
ATOM 4125 O O . GLU B 1 231 ? -2.424 11.031 6.129 1 98.75 231 GLU B O 1
ATOM 4130 N N . THR B 1 232 ? -4.512 11.672 6.359 1 98.62 232 THR B N 1
ATOM 4131 C CA . THR B 1 232 ? -4.805 11.492 4.941 1 98.62 232 THR B CA 1
ATOM 4132 C C . THR B 1 232 ? -4.438 12.742 4.148 1 98.62 232 THR B C 1
ATOM 4134 O O . THR B 1 232 ? -3.965 12.648 3.014 1 98.62 232 THR B O 1
ATOM 4137 N N . ASP B 1 233 ? -4.645 13.922 4.781 1 98.69 233 ASP B N 1
ATOM 4138 C CA . ASP B 1 233 ? -4.574 15.219 4.105 1 98.69 233 ASP B CA 1
ATOM 4139 C C . ASP B 1 233 ? -5.594 15.305 2.973 1 98.69 233 ASP B C 1
ATOM 4141 O O . ASP B 1 233 ? -5.363 15.992 1.974 1 98.69 233 ASP B O 1
ATOM 4145 N N . SER B 1 234 ? -6.684 14.516 3.088 1 98.38 234 SER B N 1
ATOM 41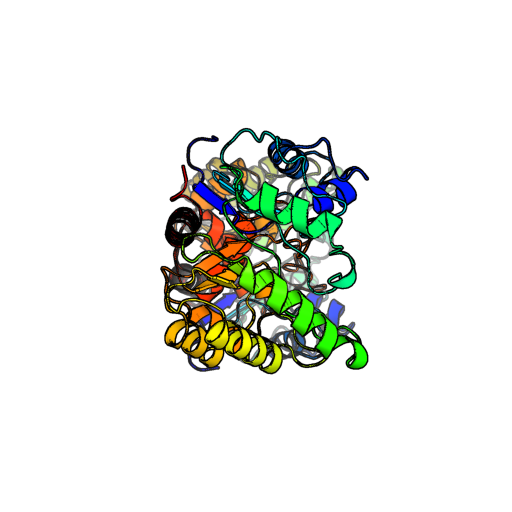46 C CA . SER B 1 234 ? -7.707 14.516 2.045 1 98.38 234 SER B CA 1
ATOM 4147 C C . SER B 1 234 ? -8.141 15.938 1.704 1 98.38 234 SER B C 1
ATOM 4149 O O . SER B 1 234 ? -8.266 16.781 2.59 1 98.38 234 SER B O 1
ATOM 4151 N N . PRO B 1 235 ? -8.328 16.141 0.408 1 98.19 235 PRO B N 1
ATOM 4152 C CA . PRO B 1 235 ? -8.484 15.18 -0.695 1 98.19 235 PRO B CA 1
ATOM 4153 C C . PRO B 1 235 ? -7.16 14.836 -1.367 1 98.19 235 PRO B C 1
ATOM 4155 O O . PRO B 1 235 ? -7.148 14.18 -2.412 1 98.19 235 PRO B O 1
ATOM 4158 N N . TYR B 1 236 ? -6.098 15.148 -0.803 1 96.81 236 TYR B N 1
ATOM 4159 C CA . TYR B 1 236 ? -4.801 15.031 -1.458 1 96.81 236 TYR B CA 1
ATOM 4160 C C . TYR B 1 236 ? -4.172 13.672 -1.178 1 96.81 236 TYR B C 1
ATOM 4162 O O . TYR B 1 236 ? -4.641 12.93 -0.31 1 96.81 236 TYR B O 1
ATOM 4170 N N . PHE B 1 237 ? -3.234 13.273 -2.031 1 94.94 237 PHE B N 1
ATOM 4171 C CA . PHE B 1 237 ? -2.449 12.047 -1.896 1 94.94 237 PHE B CA 1
ATOM 4172 C C . PHE B 1 237 ? -3.354 10.82 -1.893 1 94.94 237 PHE B C 1
ATOM 4174 O O . PHE B 1 237 ? -3.268 9.984 -0.993 1 94.94 237 PHE B O 1
ATOM 4181 N N . PRO B 1 238 ? -4.199 10.641 -2.842 1 93.06 238 PRO B N 1
ATOM 4182 C CA . PRO B 1 238 ? -5.008 9.422 -2.871 1 93.06 238 PRO B CA 1
ATOM 4183 C C . PRO B 1 238 ? -4.16 8.156 -2.916 1 93.06 238 PRO B C 1
ATOM 4185 O O . PRO B 1 238 ? -3.203 8.07 -3.689 1 93.06 238 PRO B O 1
ATOM 4188 N N . PRO B 1 239 ? -4.477 7.227 -2.035 1 88.62 239 PRO B N 1
ATOM 4189 C CA . PRO B 1 239 ? -3.723 5.973 -2.049 1 88.62 239 PRO B CA 1
ATOM 4190 C C . PRO B 1 239 ? -4.051 5.102 -3.26 1 88.62 239 PRO B C 1
ATOM 4192 O O . PRO B 1 239 ? -5.188 5.102 -3.738 1 88.62 239 PRO B O 1
ATOM 4195 N N . GLY B 1 240 ? -3.021 4.355 -3.736 1 82.38 240 GLY B N 1
ATOM 4196 C CA . GLY B 1 240 ? -3.23 3.441 -4.848 1 82.38 240 GLY B CA 1
ATOM 4197 C C . GLY B 1 240 ? -3.75 4.129 -6.098 1 82.38 240 GLY B C 1
ATOM 4198 O O . GLY B 1 240 ? -3.184 5.129 -6.543 1 82.38 240 GLY B O 1
ATOM 4199 N N . ARG B 1 241 ? -4.875 3.562 -6.594 1 83.25 241 ARG B N 1
ATOM 4200 C CA . ARG B 1 241 ? -5.438 4.09 -7.828 1 83.25 241 ARG B CA 1
ATOM 4201 C C . ARG B 1 241 ? -6.672 4.945 -7.547 1 83.25 241 ARG B C 1
ATOM 4203 O O . ARG B 1 241 ? -7.406 5.309 -8.469 1 83.25 241 ARG B O 1
ATOM 4210 N N . ALA B 1 242 ? -6.879 5.273 -6.258 1 88.75 242 ALA B N 1
ATOM 4211 C CA . ALA B 1 242 ? -8.016 6.121 -5.902 1 88.75 242 ALA B CA 1
ATOM 4212 C C . ALA B 1 242 ? -7.906 7.496 -6.551 1 88.75 242 ALA B C 1
ATOM 4214 O O . ALA B 1 242 ? -6.812 8.062 -6.641 1 88.75 242 ALA B O 1
ATOM 4215 N N . GLU B 1 243 ? -9.008 8.016 -6.938 1 89.75 243 GLU B N 1
ATOM 4216 C CA . GLU B 1 243 ? -9.023 9.336 -7.562 1 89.75 243 GLU B CA 1
ATOM 4217 C C . GLU B 1 243 ? -9 10.445 -6.516 1 89.75 243 GLU B C 1
ATOM 4219 O O . GLU B 1 243 ? -8.422 11.508 -6.742 1 89.75 243 GLU B O 1
ATOM 4224 N N . ILE B 1 244 ? -9.695 10.211 -5.41 1 95.12 244 ILE B N 1
ATOM 4225 C CA . ILE B 1 244 ? -9.82 11.203 -4.348 1 95.12 244 ILE B CA 1
ATOM 4226 C C . ILE B 1 244 ? -9.57 10.539 -2.992 1 95.12 244 ILE B C 1
ATOM 4228 O O . ILE B 1 244 ? -10.039 9.43 -2.742 1 95.12 244 ILE B O 1
ATOM 4232 N N . ASN B 1 245 ? -8.852 11.227 -2.164 1 97.38 245 ASN B N 1
ATOM 4233 C CA . ASN B 1 245 ? -8.617 10.734 -0.81 1 97.38 245 ASN B CA 1
ATOM 4234 C C . ASN B 1 245 ? -9.703 11.211 0.153 1 97.38 245 ASN B C 1
ATOM 4236 O O . ASN B 1 245 ? -10.281 12.281 -0.031 1 97.38 245 ASN B O 1
ATOM 4240 N N . THR B 1 246 ? -10.062 10.445 1.122 1 98.19 246 THR B N 1
ATOM 4241 C CA . THR B 1 246 ? -10.945 10.742 2.246 1 98.19 246 THR B CA 1
ATOM 4242 C C . THR B 1 246 ? -10.406 10.125 3.533 1 98.19 246 THR B C 1
ATOM 4244 O O . THR B 1 246 ? -9.484 9.305 3.494 1 98.19 246 THR B O 1
ATOM 4247 N N . PRO B 1 247 ? -10.961 10.477 4.641 1 98.38 247 PRO B N 1
ATOM 4248 C CA . PRO B 1 247 ? -10.508 9.883 5.898 1 98.38 247 PRO B CA 1
ATOM 4249 C C . PRO B 1 247 ? -10.648 8.359 5.918 1 98.38 247 PRO B C 1
ATOM 4251 O O . PRO B 1 247 ? -10 7.688 6.723 1 98.38 247 PRO B O 1
ATOM 4254 N N . ALA B 1 248 ? -11.469 7.809 5.012 1 97.25 248 ALA B N 1
ATOM 4255 C CA . ALA B 1 248 ? -11.672 6.363 4.961 1 97.25 248 ALA B CA 1
ATOM 4256 C C . ALA B 1 248 ? -10.391 5.641 4.559 1 97.25 248 ALA B C 1
ATOM 4258 O O . ALA B 1 248 ? -10.234 4.449 4.832 1 97.25 248 ALA B O 1
ATOM 4259 N N . TYR B 1 249 ? -9.477 6.359 3.971 1 96.44 249 TYR B N 1
ATOM 4260 C CA . TYR B 1 249 ? -8.281 5.738 3.422 1 96.44 249 TYR B CA 1
ATOM 4261 C C . TYR B 1 249 ? -7.129 5.801 4.422 1 96.44 249 TYR B C 1
ATOM 4263 O O . TYR B 1 249 ? -5.984 5.484 4.082 1 96.44 249 TYR B O 1
ATOM 4271 N N . ILE B 1 250 ? -7.387 6.188 5.668 1 97.69 250 ILE B N 1
ATOM 4272 C CA . ILE B 1 250 ? -6.324 6.352 6.656 1 97.69 250 ILE B CA 1
ATOM 4273 C C . ILE B 1 250 ? -5.645 5.012 6.918 1 97.69 250 ILE B C 1
ATOM 4275 O O . ILE B 1 250 ? -4.441 4.957 7.18 1 97.69 250 ILE B O 1
ATOM 4279 N N . GLY B 1 251 ? -6.398 3.924 6.863 1 94.69 251 GLY B N 1
ATOM 4280 C CA . GLY B 1 251 ? -5.801 2.604 6.98 1 94.69 251 GLY B CA 1
ATOM 4281 C C . GLY B 1 251 ? -4.789 2.311 5.887 1 94.69 251 GLY B C 1
ATOM 4282 O O . GLY B 1 251 ? -3.754 1.691 6.145 1 94.69 251 GLY B O 1
ATOM 4283 N N . ASP B 1 252 ? -5.125 2.719 4.66 1 92.94 252 ASP B N 1
ATOM 4284 C CA . ASP B 1 252 ? -4.207 2.539 3.539 1 92.94 252 ASP B CA 1
ATOM 4285 C C . ASP B 1 252 ? -2.916 3.324 3.758 1 92.94 252 ASP B C 1
ATOM 4287 O O . ASP B 1 252 ? -1.829 2.848 3.422 1 92.94 252 ASP B O 1
ATOM 4291 N N . VAL B 1 253 ? -3.033 4.52 4.301 1 95.31 253 VAL B N 1
ATOM 4292 C CA . VAL B 1 253 ? -1.853 5.297 4.66 1 95.31 253 VAL B CA 1
ATOM 4293 C C . VAL B 1 253 ? -0.995 4.508 5.648 1 95.31 253 VAL B C 1
ATOM 4295 O O . VAL B 1 253 ? 0.221 4.402 5.477 1 95.31 253 VAL B O 1
ATOM 4298 N N . GLY B 1 254 ? -1.631 3.975 6.68 1 94.62 254 GLY B N 1
ATOM 4299 C CA . GLY B 1 254 ? -0.921 3.176 7.664 1 94.62 254 GLY B CA 1
ATOM 4300 C C . GLY B 1 254 ? -0.19 1.992 7.055 1 94.62 254 GLY B C 1
ATOM 4301 O O . GLY B 1 254 ? 0.922 1.662 7.473 1 94.62 254 GLY B O 1
ATOM 4302 N N . ALA B 1 255 ? -0.818 1.42 6.086 1 89.38 255 ALA B N 1
ATOM 4303 C CA . ALA B 1 255 ? -0.224 0.266 5.414 1 89.38 255 ALA B CA 1
ATOM 4304 C C . ALA B 1 255 ? 1.091 0.644 4.738 1 89.38 255 ALA B C 1
ATOM 4306 O O . ALA B 1 255 ? 2.045 -0.138 4.742 1 89.38 255 ALA B O 1
ATOM 4307 N N . TYR B 1 256 ? 1.166 1.813 4.145 1 89.62 256 TYR B N 1
ATOM 4308 C CA . TYR B 1 256 ? 2.4 2.297 3.535 1 89.62 256 TYR B CA 1
ATOM 4309 C C . TYR B 1 256 ? 3.449 2.6 4.598 1 89.62 256 TYR B C 1
ATOM 4311 O O . TYR B 1 256 ? 4.625 2.258 4.434 1 89.62 256 TYR B O 1
ATOM 4319 N N . VAL B 1 257 ? 3.023 3.121 5.672 1 94.44 257 VAL B N 1
ATOM 4320 C CA . VAL B 1 257 ? 3.928 3.576 6.723 1 94.44 257 VAL B CA 1
ATOM 4321 C C . VAL B 1 257 ? 4.559 2.371 7.422 1 94.44 257 VAL B C 1
ATOM 4323 O O . VAL B 1 257 ? 5.762 2.357 7.684 1 94.44 257 VAL B O 1
ATOM 4326 N N . ILE B 1 258 ? 3.779 1.389 7.688 1 90.75 258 ILE B N 1
ATOM 4327 C CA . ILE B 1 258 ? 4.238 0.254 8.484 1 90.75 258 ILE B CA 1
ATOM 4328 C C . ILE B 1 258 ? 5.336 -0.492 7.73 1 90.75 258 ILE B C 1
ATOM 4330 O O . ILE B 1 258 ? 6.211 -1.106 8.344 1 90.75 258 ILE B O 1
ATOM 4334 N N . SER B 1 259 ? 5.352 -0.442 6.375 1 85.31 259 SER B N 1
ATOM 4335 C CA . SER B 1 259 ? 6.348 -1.129 5.559 1 85.31 259 SER B CA 1
ATOM 4336 C C . SER B 1 259 ? 7.754 -0.616 5.852 1 85.31 259 SER B C 1
ATOM 4338 O O . SER B 1 259 ? 8.742 -1.293 5.555 1 85.31 259 SER B O 1
ATOM 4340 N N . HIS B 1 260 ? 7.824 0.558 6.508 1 91.44 260 HIS B N 1
ATOM 4341 C CA . HIS B 1 260 ? 9.125 1.175 6.758 1 91.44 260 HIS B CA 1
ATOM 4342 C C . HIS B 1 260 ? 9.469 1.143 8.242 1 91.44 260 HIS B C 1
ATOM 4344 O O . HIS B 1 260 ? 10.586 1.479 8.633 1 91.44 260 HIS B O 1
ATOM 4350 N N . LEU B 1 261 ? 8.586 0.78 9.133 1 93 261 LEU B N 1
ATOM 4351 C CA . LEU B 1 261 ? 8.812 0.871 10.57 1 93 261 LEU B CA 1
ATOM 4352 C C . LEU B 1 261 ? 8.875 -0.517 11.203 1 93 261 LEU B C 1
ATOM 4354 O O . LEU B 1 261 ? 9.242 -0.655 12.367 1 93 261 LEU B O 1
ATOM 4358 N N . ASP B 1 262 ? 8.672 -1.587 10.531 1 89.06 262 ASP B N 1
ATOM 4359 C CA . ASP B 1 262 ? 8.625 -2.975 10.977 1 89.06 262 ASP B CA 1
ATOM 4360 C C . ASP B 1 262 ? 7.711 -3.129 12.195 1 89.06 262 ASP B C 1
ATOM 4362 O O . ASP B 1 262 ? 8.117 -3.682 13.219 1 89.06 262 ASP B O 1
ATOM 4366 N N . LEU B 1 263 ? 6.543 -2.566 12.25 1 93.31 263 LEU B N 1
ATOM 4367 C CA . LEU B 1 263 ? 5.477 -2.676 13.242 1 93.31 263 LEU B CA 1
ATOM 4368 C C . LEU B 1 263 ? 4.305 -3.48 12.688 1 93.31 263 LEU B C 1
ATOM 4370 O O . LEU B 1 263 ? 4.125 -3.568 11.477 1 93.31 263 LEU B O 1
ATOM 4374 N N . ARG B 1 264 ? 3.574 -4.09 13.656 1 94 264 ARG B N 1
ATOM 4375 C CA . ARG B 1 264 ? 2.277 -4.633 13.266 1 94 264 ARG B CA 1
ATOM 4376 C C . ARG B 1 264 ? 1.273 -3.516 13 1 94 264 ARG B C 1
ATOM 4378 O O . ARG B 1 264 ? 1.324 -2.463 13.641 1 94 264 ARG B O 1
ATOM 4385 N N . PRO B 1 265 ? 0.396 -3.738 12.039 1 93.69 265 PRO B N 1
ATOM 4386 C CA . PRO B 1 265 ? -0.637 -2.73 11.789 1 93.69 265 PRO B CA 1
ATOM 4387 C C . PRO B 1 265 ? -1.388 -2.326 13.062 1 93.69 265 PRO B C 1
ATOM 4389 O O . PRO B 1 265 ? -1.605 -1.136 13.297 1 93.69 265 PRO B O 1
ATOM 4392 N N . SER B 1 266 ? -1.673 -3.301 13.883 1 93.94 266 SER B N 1
ATOM 4393 C CA . SER B 1 266 ? -2.412 -3.014 15.109 1 93.94 266 SER B CA 1
ATOM 4394 C C . SER B 1 266 ? -1.621 -2.092 16.031 1 93.94 266 SER B C 1
ATOM 4396 O O . SER B 1 266 ? -2.189 -1.198 16.656 1 93.94 266 SER B O 1
ATOM 4398 N N . GLU B 1 267 ? -0.312 -2.291 16.047 1 95.75 267 GLU B N 1
ATOM 4399 C CA . GLU B 1 267 ? 0.562 -1.451 16.859 1 95.75 267 GLU B CA 1
ATOM 4400 C C . GLU B 1 267 ? 0.614 -0.024 16.328 1 95.75 267 GLU B C 1
ATOM 4402 O O . GLU B 1 267 ? 0.539 0.938 17.094 1 95.75 267 GLU B O 1
ATOM 4407 N N . LEU B 1 268 ? 0.702 0.069 15.031 1 96.75 268 LEU B N 1
ATOM 4408 C CA . LEU B 1 268 ? 0.779 1.384 14.406 1 96.75 268 LEU B CA 1
ATOM 4409 C C . LEU B 1 268 ? -0.508 2.17 14.633 1 96.75 268 LEU B C 1
ATOM 4411 O O . LEU B 1 268 ? -0.467 3.342 15.016 1 96.75 268 LEU B O 1
ATOM 4415 N N . TYR B 1 269 ? -1.648 1.52 14.43 1 96.62 269 TYR B N 1
ATOM 4416 C CA . TYR B 1 269 ? -2.934 2.205 14.523 1 96.62 269 TYR B CA 1
ATOM 4417 C C . TYR B 1 269 ? -3.223 2.621 15.961 1 96.62 269 TYR B C 1
ATOM 4419 O O . TYR B 1 269 ? -3.674 3.74 16.203 1 96.62 269 TYR B O 1
ATOM 4427 N N . GLN B 1 270 ? -2.869 1.738 16.891 1 96.81 270 GLN B N 1
ATOM 4428 C CA . GLN B 1 270 ? -3.08 2.066 18.297 1 96.81 270 GLN B CA 1
ATOM 4429 C C . GLN B 1 270 ? -2.184 3.223 18.734 1 96.81 270 GLN B C 1
ATOM 4431 O O . GLN B 1 270 ? -2.645 4.156 19.391 1 96.81 270 GLN B O 1
ATOM 4436 N N . MET B 1 271 ? -0.98 3.115 18.312 1 97.56 271 MET B N 1
ATOM 4437 C CA . MET B 1 271 ? -0 4.129 18.688 1 97.56 271 MET B CA 1
ATOM 4438 C C . MET B 1 271 ? -0.38 5.492 18.125 1 97.56 271 MET B C 1
ATOM 4440 O O . MET B 1 271 ? -0.362 6.492 18.844 1 97.56 271 MET B O 1
ATOM 4444 N N . THR B 1 272 ? -0.75 5.543 16.891 1 98.25 272 THR B N 1
ATOM 4445 C CA . THR B 1 272 ? -1.047 6.824 16.266 1 98.25 272 THR B CA 1
ATOM 4446 C C . THR B 1 272 ? -2.395 7.363 16.734 1 98.25 272 THR B C 1
ATOM 4448 O O . THR B 1 272 ? -2.602 8.578 16.781 1 98.25 272 THR B O 1
ATOM 4451 N N . LEU B 1 273 ? -3.303 6.434 17.109 1 97.81 273 LEU B N 1
ATOM 4452 C CA . LEU B 1 273 ? -4.543 6.855 17.75 1 97.81 273 LEU B CA 1
ATOM 4453 C C . LEU B 1 273 ? -4.266 7.535 19.078 1 97.81 273 LEU B C 1
ATOM 4455 O O . LEU B 1 273 ? -4.777 8.625 19.344 1 97.81 273 LEU B O 1
ATOM 4459 N N . GLU B 1 274 ? -3.447 6.914 19.875 1 98.06 274 GLU B N 1
ATOM 4460 C CA . GLU B 1 274 ? -3.1 7.465 21.188 1 98.06 274 GLU B CA 1
ATOM 4461 C C . GLU B 1 274 ? -2.377 8.797 21.047 1 98.06 274 GLU B C 1
ATOM 4463 O O . GLU B 1 274 ? -2.645 9.734 21.797 1 98.06 274 GLU B O 1
ATOM 4468 N N . ASN B 1 275 ? -1.49 8.867 20.078 1 98.56 275 ASN B N 1
ATOM 4469 C CA . ASN B 1 275 ? -0.771 10.109 19.828 1 98.56 275 ASN B CA 1
ATOM 4470 C C . ASN B 1 275 ? -1.717 11.234 19.406 1 98.56 275 ASN B C 1
ATOM 4472 O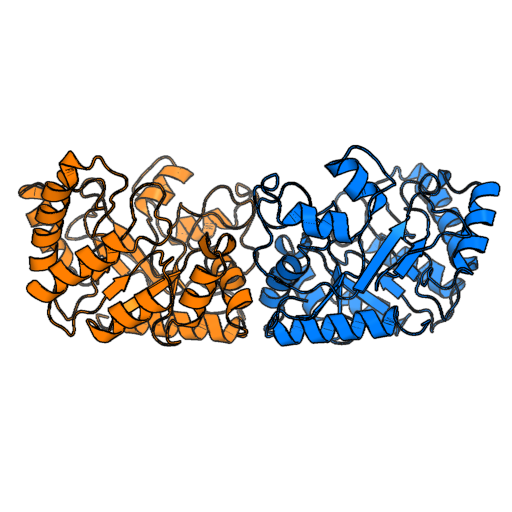 O . ASN B 1 275 ? -1.589 12.367 19.875 1 98.56 275 ASN B O 1
ATOM 4476 N N . GLY B 1 276 ? -2.684 10.922 18.484 1 98.25 276 GLY B N 1
ATOM 4477 C CA . GLY B 1 276 ? -3.668 11.898 18.062 1 98.25 276 GLY B CA 1
ATOM 4478 C C . GLY B 1 276 ? -4.535 12.406 19.203 1 98.25 276 GLY B C 1
ATOM 4479 O O . GLY B 1 276 ? -4.758 13.609 19.328 1 98.25 276 GLY B O 1
ATOM 4480 N N . LEU B 1 277 ? -4.934 11.484 20.062 1 97.06 277 LEU B N 1
ATOM 4481 C CA . LEU B 1 277 ? -5.766 11.836 21.203 1 97.06 277 LEU B CA 1
ATOM 4482 C C . LEU B 1 277 ? -4.973 12.648 22.219 1 97.06 277 LEU B C 1
ATOM 4484 O O . LEU B 1 277 ? -5.512 13.562 22.844 1 97.06 277 LEU B O 1
ATOM 4488 N N . ALA B 1 278 ? -3.736 12.297 22.375 1 97.06 278 ALA B N 1
ATOM 4489 C CA . ALA B 1 278 ? -2.881 13.031 23.297 1 97.06 278 ALA B CA 1
ATOM 4490 C C . ALA B 1 278 ? -2.693 14.477 22.844 1 97.06 278 ALA B C 1
ATOM 4492 O O . ALA B 1 278 ? -2.699 15.398 23.672 1 97.06 278 ALA B O 1
ATOM 4493 N N . LEU B 1 279 ? -2.576 14.625 21.547 1 97.62 279 LEU B N 1
ATOM 4494 C CA . LEU B 1 279 ? -2.301 15.953 21.016 1 97.62 279 LEU B CA 1
ATOM 4495 C C . LEU B 1 279 ? -3.576 16.781 20.953 1 97.62 279 LEU B C 1
ATOM 4497 O O . LEU B 1 279 ? -3.568 17.969 21.281 1 97.62 279 LEU B O 1
ATOM 4501 N N . TYR B 1 280 ? -4.699 16.094 20.547 1 97 280 TYR B N 1
ATOM 4502 C CA . TYR B 1 280 ? -5.879 16.875 20.172 1 97 280 TYR B CA 1
ATOM 4503 C C . TYR B 1 280 ? -7.023 16.609 21.141 1 97 280 TYR B C 1
ATOM 4505 O O . TYR B 1 280 ? -8.062 17.281 21.094 1 97 280 TYR B O 1
ATOM 4513 N N . GLY B 1 281 ? -7.031 15.539 22.031 1 84.06 281 GLY B N 1
ATOM 4514 C CA . GLY B 1 281 ? -8.148 15.07 22.844 1 84.06 281 GLY B CA 1
ATOM 4515 C C . GLY B 1 281 ? -8.297 15.828 24.141 1 84.06 281 GLY B C 1
ATOM 4516 O O . GLY B 1 281 ? -9.32 15.711 24.828 1 84.06 281 GLY B O 1
ATOM 4517 N N . ALA B 1 282 ? -7.262 16.438 24.703 1 62.19 282 ALA B N 1
ATOM 4518 C CA . ALA B 1 282 ? -7.258 17.016 26.047 1 62.19 282 ALA B CA 1
ATOM 4519 C C . ALA B 1 282 ? -8.359 18.062 26.203 1 62.19 282 ALA B C 1
ATOM 4521 O O . ALA B 1 282 ? -8.789 18.359 27.312 1 62.19 282 ALA B O 1
ATOM 4522 N N . ARG B 1 283 ? -8.836 18.625 25.156 1 56.97 283 ARG B N 1
ATOM 4523 C CA . ARG B 1 283 ? -9.789 19.688 25.469 1 56.97 283 ARG B CA 1
ATOM 4524 C C . ARG B 1 283 ? -11.211 19.141 25.562 1 56.97 283 ARG B C 1
ATOM 4526 O O . ARG B 1 283 ? -12.164 19.891 25.734 1 56.97 283 ARG B O 1
ATOM 4533 N N . ASP B 1 284 ? -11.562 17.734 25.406 1 46.75 284 ASP B N 1
ATOM 4534 C CA . ASP B 1 284 ? -12.945 17.375 25.719 1 46.75 284 ASP B CA 1
ATOM 4535 C C . ASP B 1 284 ? -13.18 17.375 27.234 1 46.75 284 ASP B C 1
ATOM 4537 O O . ASP B 1 284 ? -12.297 17 28 1 46.75 284 ASP B O 1
#

Organism: Pinctada imbricata (NCBI:txid66713)

Solvent-accessible surface area (backbone atoms only — not comparable to full-atom values): 29182 Å² total; per-residue (Å²): 129,73,94,90,48,53,58,31,34,33,63,32,29,23,59,38,61,31,34,26,73,76,72,72,33,57,68,92,72,53,72,65,54,48,44,53,47,45,71,34,92,87,38,88,53,44,58,54,29,72,53,36,75,67,30,32,26,38,38,32,32,42,67,92,66,50,73,60,72,82,61,83,78,77,77,62,60,34,30,22,48,34,39,31,36,85,48,42,84,64,64,39,74,68,48,46,52,51,50,58,52,32,60,67,31,79,54,31,45,27,47,10,33,26,45,40,43,48,68,52,64,74,90,46,48,65,59,35,48,50,48,35,49,57,52,50,71,70,60,45,54,91,28,26,37,32,33,41,61,34,28,34,87,91,38,80,53,15,62,67,38,51,50,53,48,50,54,56,38,67,73,68,44,58,60,68,28,27,32,34,38,44,67,54,55,34,33,46,66,53,51,52,52,46,40,72,63,24,65,46,47,29,40,21,36,34,42,62,58,50,70,49,51,73,58,29,47,48,13,60,62,59,48,51,71,80,27,36,32,42,22,32,48,15,40,41,61,33,61,54,77,25,89,61,26,37,72,52,38,39,37,44,32,47,29,58,52,30,56,70,62,58,39,28,47,65,55,51,32,49,39,20,27,51,30,41,40,66,66,58,46,72,74,113,130,74,92,89,48,54,56,32,34,34,63,31,28,24,60,38,60,29,33,27,72,75,72,72,34,55,68,92,74,51,73,66,51,49,43,53,48,44,70,34,91,87,37,90,51,45,60,53,29,73,54,36,76,66,30,32,27,37,39,34,32,44,67,91,68,50,73,61,74,80,61,82,79,78,78,61,58,33,29,22,46,33,40,32,36,85,48,42,84,63,66,39,75,70,48,48,53,51,50,57,51,33,61,67,31,80,54,30,44,28,48,10,31,25,44,42,44,48,67,51,65,74,89,46,48,65,60,34,49,51,48,35,50,56,52,49,72,69,60,46,54,92,28,25,38,32,31,42,62,34,29,33,87,89,37,80,51,16,65,66,37,51,51,51,49,50,55,56,39,66,74,68,45,58,57,69,29,27,32,33,38,43,66,53,54,34,32,46,66,53,50,52,52,46,39,72,63,25,65,46,47,28,40,21,38,32,43,61,59,50,71,50,51,72,56,29,48,48,13,59,62,58,47,53,72,79,26,37,33,42,22,31,47,14,42,39,62,32,59,55,76,25,88,64,24,37,74,54,37,39,36,43,32,48,28,60,52,31,57,71,63,58,38,28,47,65,55,52,33,47,39,18,27,50,32,41,38,66,68,59,45,73,74,113

pLDDT: mean 94.58, std 7.66, range [31.44, 98.94]

InterPro domains:
  IPR001130 3'-5' ssDNA/RNA exonuclease TatD-like [PF01026] (9-280)
  IPR001130 3'-5' ssDNA/RNA exonuclease TatD-like [PIRSF005902] (6-282)
  IPR001130 3'-5' ssDNA/RNA exonuclease TatD-like [cd01310] (9-281)
  IPR032466 Metal-dependent hydrolase [SSF51556] (9-281)

Secondary structure (DSSP, 8-state):
--TTPPEEEEEEE-HHHHHHHHHS-SSS--HHHHHHHTTSTT-SS--SS--EEEEEEEEE-SGGGPPPTT----SSEEEEE---GGGGGG--HHHHHHHHHHTTSTTEEEEEEEEEETTS-GGGHHHHHHHHHHHHHH--TTSPEEEEEEPPTT-TT-HHHHHHHHHHHHHHS-TT--EEEET----HHHHHHHHHH-TTEEEEE-GGGGG--HHHHHHHHHS-GGGEEE---TTSS--TT-SS--GGGHHHHHHHHHHHHT--HHHHHHHHHHHHHHHHSTT-/--TTPPEEEEEEE-HHHHHHHHHS-SSS--HHHHHHHTTSTT-SS--SS--EEEEEEEEE-SGGGPPPTT----SSEEEEE---GGGGGG--HHHHHHHHHHTTSTTEEEEEEEEEETTS-GGGHHHHHHHHHHHHHH--TTSPEEEEEEPPTT-TT-HHHHHHHHHHHHHHS-TT--EEEET----HHHHHHHHHH-TTEEEEE-GGGGG--HHHHHHHHHS-GGGEEE---TTSS--TT-SS--GGGHHHHHHHHHHHHT--HHHHHHHHHHHHHHHHSTT-